Protein AF-A0A353DVF8-F1 (afdb_monomer_lite)

Secondary structure (DSSP, 8-state):
--------PPP------PPS-PPPPPPPPP---PPPPPPP---GGGSSS-EEEEEE-S-EEE-TT-EEEEEEEEES--SEEEEEEEEE--TTTEEE-EETTEE-EE-PPBPTT-SS--BS--GGGEEEEETTEEEEEEE-SS--TT-B---TT-EEEEEEEEE-S-TT-EEEEEEE-SSS--EEEETT--EEEEE---EEEEEPPPEEEEEEEEESSSTT-B-TTPEEEEEETTEEEEEE--TTSEEEEEE-TTS-EEEEEE----TTGGGG--HHHHHHHHHHHTTSS---SHHHHHHH--S-SS--SHHHHHHHHHHHTTS-SSS---TTSS-SSSEEEEEHHHHHH--TTTHHHHHTT--SEEE---SS-B----EEEEETT-SSS---HHHHTSPPTT--

pLDDT: mean 81.14, std 19.56, range [29.95, 98.19]

Sequence (404 aa):
KDGDGRIYESPIMPELTFPSKRPERPSPERPSLRPKPPIPFNKPGDRPGKWISLEPAEHMKVETGESILIPFKVSGFEKVSGMQFSIAWNPNVLELRNQEEQPMISEVPSYSGDPEGAPFLVPGDFQLIRPGVLTLVWHDSQLQEGGGTLEDGDTLFGLHFQIVGQAGARSLVSLVDKPTSILFVTLDGEAVDVVSRPSVVAVKRSLQVAGTVQRLDCEDCPIEGASVILKQNGKEYVQYTDAHGKYAFDVDPGFPIELEAIMEWEEGAVEAVDVSDIVSMRKHILGRERLRHAHQLVASDVNGDQSVDVLDIVAMRKVILGKTSRFSEKSDEKGRSLWRFVSEAFKAEASEINALGRLSEEKGLQMAAPQANVIEADFYGVKLGDANGDWSPEKIKAPRPGRR

Foldseek 3Di:
DDDDDDDDDDDDDDDDDDDPDDDDDPDPPDPPPPPDPPDPDDDPVPDPFQAKEWEWDAAAEAAAQDKDKTFTFMASQWQWFWWKFKKFKDLQFKDFDDDPNFGDKDLFAFDPPDPVGDGQDDSVQWDDPDRGMIIGIHGHPPPPVRHDDDHGGGTNMMTMIHGNHDAFDKMWIWIDPPPHHTWIAHPVRDTHHYDYDIYMYTHFHWAKEKAFEAALLDPQHGDFQKWKWKDWPNDIDIDTAHPSRMDMDTDGFPIWMFIDTAHQDDPLLLVQADVVLVVLLVCCQVVNDHLWFLLLQVQQVQLLPLDRDVVSSVLNVCSNVVVDVWRDPDPPPSTSDLKDKAWPVLSVPDTSVCSSVCSVVGPGDIGGRDPHHHHHSYMHIRRHNPNVSPGDPVSSVDDDPPDD

Radius of gyration: 38.56 Å; chains: 1; bounding box: 82×111×106 Å

Structure (mmCIF, N/CA/C/O backbone):
data_AF-A0A353DVF8-F1
#
_entry.id   AF-A0A353DVF8-F1
#
loop_
_atom_site.group_PDB
_atom_site.id
_atom_site.type_symbol
_atom_site.label_atom_id
_atom_site.label_alt_id
_atom_site.label_comp_id
_atom_site.label_asym_id
_atom_site.label_entity_id
_atom_site.label_seq_id
_atom_site.pdbx_PDB_ins_code
_atom_site.Cartn_x
_atom_site.Cartn_y
_atom_site.Cartn_z
_atom_site.occupancy
_atom_site.B_iso_or_equiv
_atom_site.auth_seq_id
_atom_site.auth_comp_id
_atom_site.auth_asym_id
_atom_site.auth_atom_id
_atom_site.pdbx_PDB_model_num
ATOM 1 N N . LYS A 1 1 ? -10.430 -84.465 -61.005 1.00 35.97 1 LYS A N 1
ATOM 2 C CA . LYS A 1 1 ? -9.257 -84.680 -61.872 1.00 35.97 1 LYS A CA 1
ATOM 3 C C . LYS A 1 1 ? -8.152 -83.790 -61.322 1.00 35.97 1 LYS A C 1
ATOM 5 O O . LYS A 1 1 ? -8.075 -82.644 -61.734 1.00 35.97 1 LYS A O 1
ATOM 10 N N . ASP A 1 2 ? -7.692 -84.097 -60.109 1.00 38.03 2 ASP A N 1
ATOM 11 C CA . ASP A 1 2 ? -6.503 -84.938 -59.814 1.00 38.03 2 ASP A CA 1
ATOM 12 C C . ASP A 1 2 ? -5.255 -84.081 -60.080 1.00 38.03 2 ASP A C 1
ATOM 14 O O . ASP A 1 2 ? -5.154 -83.513 -61.158 1.00 38.03 2 ASP A O 1
ATOM 18 N N . GLY A 1 3 ? -4.287 -83.872 -59.197 1.00 33.16 3 GLY A N 1
ATOM 19 C CA . GLY A 1 3 ? -3.889 -84.469 -57.924 1.00 33.16 3 GLY A CA 1
ATOM 20 C C . GLY A 1 3 ? -2.499 -83.886 -57.578 1.00 33.16 3 GLY A C 1
ATOM 21 O O . GLY A 1 3 ? -1.944 -83.138 -58.380 1.00 33.16 3 GLY A O 1
ATOM 22 N N . ASP A 1 4 ? -1.961 -84.262 -56.416 1.00 40.47 4 ASP A N 1
ATOM 23 C CA . ASP A 1 4 ? -0.650 -83.908 -55.831 1.00 40.47 4 ASP A CA 1
ATOM 24 C C . ASP A 1 4 ? -0.480 -82.470 -55.294 1.00 40.47 4 ASP A C 1
ATOM 26 O O . ASP A 1 4 ? -0.386 -81.504 -56.037 1.00 40.47 4 ASP A O 1
ATOM 30 N N . GLY A 1 5 ? -0.396 -82.203 -53.985 1.00 37.53 5 GLY A N 1
ATOM 31 C CA . GLY A 1 5 ? -0.076 -83.075 -52.852 1.00 37.53 5 GLY A CA 1
ATOM 32 C C . GLY A 1 5 ? 1.419 -83.064 -52.531 1.00 37.53 5 GLY A C 1
ATOM 33 O O . GLY A 1 5 ? 2.097 -84.058 -52.755 1.00 37.53 5 GLY A O 1
ATOM 34 N N . ARG A 1 6 ? 1.929 -81.961 -51.961 1.00 38.09 6 ARG A N 1
ATOM 35 C CA . ARG A 1 6 ? 3.146 -81.966 -51.126 1.00 38.09 6 ARG A CA 1
ATOM 36 C C . ARG A 1 6 ? 3.006 -80.984 -49.966 1.00 38.09 6 ARG A C 1
ATOM 38 O O . ARG A 1 6 ? 3.045 -79.772 -50.146 1.00 38.09 6 ARG A O 1
ATOM 45 N N . ILE A 1 7 ? 2.830 -81.560 -48.783 1.00 38.69 7 ILE A N 1
ATOM 46 C CA . ILE A 1 7 ? 2.935 -80.914 -47.477 1.00 38.69 7 ILE A CA 1
ATOM 47 C C . ILE A 1 7 ? 4.432 -80.832 -47.158 1.00 38.69 7 ILE A C 1
ATOM 49 O O . ILE A 1 7 ? 5.106 -81.859 -47.156 1.00 38.69 7 ILE A O 1
ATOM 53 N N . TYR A 1 8 ? 4.947 -79.630 -46.908 1.00 36.53 8 TYR A N 1
ATOM 54 C CA . TYR A 1 8 ? 6.231 -79.443 -46.235 1.00 36.53 8 TYR A CA 1
ATOM 55 C C . TYR A 1 8 ? 5.947 -78.913 -44.832 1.00 36.53 8 TYR A C 1
ATOM 57 O O . TYR A 1 8 ? 5.489 -77.784 -44.657 1.00 36.53 8 TYR A O 1
ATOM 65 N N . GLU A 1 9 ? 6.180 -79.775 -43.845 1.00 36.25 9 GLU A N 1
ATOM 66 C CA . GLU A 1 9 ? 6.204 -79.434 -42.427 1.00 36.25 9 GLU A CA 1
ATOM 67 C C . GLU A 1 9 ? 7.290 -78.379 -42.176 1.00 36.25 9 GLU A C 1
ATOM 69 O O . GLU A 1 9 ? 8.448 -78.546 -42.563 1.00 36.25 9 GLU A O 1
ATOM 74 N N . SER A 1 10 ? 6.902 -77.266 -41.552 1.00 36.59 10 SER A N 1
ATOM 75 C CA . SER A 1 10 ? 7.844 -76.245 -41.088 1.00 36.59 10 SER A CA 1
ATOM 76 C C . SER A 1 10 ? 8.481 -76.702 -39.765 1.00 36.59 10 SER A C 1
ATOM 78 O O . SER A 1 10 ? 7.754 -77.190 -38.897 1.00 36.59 10 SER A O 1
ATOM 80 N N . PRO A 1 11 ? 9.803 -76.541 -39.561 1.00 38.50 11 PRO A N 1
ATOM 81 C CA . PRO A 1 11 ? 10.462 -76.966 -38.331 1.00 38.50 11 PRO A CA 1
ATOM 82 C C . PRO A 1 11 ? 10.017 -76.124 -37.133 1.00 38.50 11 PRO A C 1
ATOM 84 O O . PRO A 1 11 ? 9.999 -74.893 -37.184 1.00 38.50 11 PRO A O 1
ATOM 87 N N . ILE A 1 12 ? 9.716 -76.815 -36.036 1.00 40.19 12 ILE A N 1
ATOM 88 C CA . ILE A 1 12 ? 9.485 -76.258 -34.703 1.00 40.19 12 ILE A CA 1
ATOM 89 C C . ILE A 1 12 ? 10.762 -75.526 -34.258 1.00 40.19 12 ILE A C 1
ATOM 91 O O . ILE A 1 12 ? 11.807 -76.147 -34.065 1.00 40.19 12 ILE A O 1
ATOM 95 N N . MET A 1 13 ? 10.679 -74.203 -34.106 1.00 37.56 13 MET A N 1
ATOM 96 C CA . MET A 1 13 ? 11.717 -73.392 -33.463 1.00 37.56 13 MET A CA 1
ATOM 97 C C . MET A 1 13 ? 11.568 -73.500 -31.935 1.00 37.56 13 MET A C 1
ATOM 99 O O . MET A 1 13 ? 10.445 -73.390 -31.440 1.00 37.56 13 MET A O 1
ATOM 103 N N . PRO A 1 14 ? 12.655 -73.695 -31.170 1.00 38.44 14 PRO A N 1
ATOM 104 C CA . PRO A 1 14 ? 12.585 -73.732 -29.714 1.00 38.44 14 PRO A CA 1
ATOM 105 C C . PRO A 1 14 ? 12.277 -72.343 -29.132 1.00 38.44 14 PRO A C 1
ATOM 107 O O . PRO A 1 14 ? 12.847 -71.335 -29.555 1.00 38.44 14 PRO A O 1
ATOM 110 N N . GLU A 1 15 ? 11.385 -72.308 -28.138 1.00 36.44 15 GLU A N 1
ATOM 111 C CA . GLU A 1 15 ? 11.091 -71.139 -27.304 1.00 36.44 15 GLU A CA 1
ATOM 112 C C . GLU A 1 15 ? 12.380 -70.575 -26.688 1.00 36.44 15 GLU A C 1
ATOM 114 O O . GLU A 1 15 ? 13.013 -71.184 -25.825 1.00 36.44 15 GLU A O 1
ATOM 119 N N . LEU A 1 16 ? 12.759 -69.372 -27.121 1.00 33.97 16 LEU A N 1
ATOM 120 C CA . LEU A 1 16 ? 13.761 -68.556 -26.448 1.00 33.97 16 LEU A CA 1
ATOM 121 C C . LEU A 1 16 ? 13.118 -67.922 -25.211 1.00 33.97 16 LEU A C 1
ATOM 123 O O . LEU A 1 16 ? 12.435 -66.902 -25.289 1.00 33.97 16 LEU A O 1
ATOM 127 N N . THR A 1 17 ? 13.361 -68.522 -24.049 1.00 37.94 17 THR A N 1
ATOM 128 C CA . THR A 1 17 ? 13.130 -67.892 -22.748 1.00 37.94 17 THR A CA 1
ATOM 129 C C . THR A 1 17 ? 14.022 -66.656 -22.612 1.00 37.94 17 THR A C 1
ATOM 131 O O . THR A 1 17 ? 15.245 -66.773 -22.514 1.00 37.94 17 THR A O 1
ATOM 134 N N . PHE A 1 18 ? 13.422 -65.465 -22.593 1.00 39.38 18 PHE A N 1
ATOM 135 C CA . PHE A 1 18 ? 14.129 -64.219 -22.297 1.00 39.38 18 PHE A CA 1
ATOM 136 C C . PHE A 1 18 ? 14.352 -64.088 -20.781 1.00 39.38 18 PHE A C 1
ATOM 138 O O . PHE A 1 18 ? 13.375 -64.090 -20.028 1.00 39.38 18 PHE A O 1
ATOM 145 N N . PRO A 1 19 ? 15.595 -63.924 -20.293 1.00 38.75 19 PRO A N 1
ATOM 146 C CA . PRO A 1 19 ? 15.814 -63.545 -18.907 1.00 38.75 19 PRO A CA 1
ATOM 147 C C . PRO A 1 19 ? 15.313 -62.113 -18.674 1.00 38.75 19 PRO A C 1
ATOM 149 O O . PRO A 1 19 ? 15.724 -61.154 -19.330 1.00 38.75 19 PRO A O 1
ATOM 152 N N . SER A 1 20 ? 14.398 -61.997 -17.713 1.00 47.53 20 SER A N 1
ATOM 153 C CA . SER A 1 20 ? 13.937 -60.744 -17.122 1.00 47.53 20 SER A CA 1
ATOM 154 C C . SER A 1 20 ? 15.102 -59.984 -16.473 1.00 47.53 20 SER A C 1
ATOM 156 O O . SER A 1 20 ? 15.977 -60.591 -15.858 1.00 47.53 20 SER A O 1
ATOM 158 N N . LYS A 1 21 ? 15.035 -58.648 -16.564 1.00 44.72 21 LYS A N 1
ATOM 159 C CA . LYS A 1 21 ? 15.950 -57.618 -16.027 1.00 44.72 21 LYS A CA 1
ATOM 160 C C . LYS A 1 21 ? 17.176 -57.289 -16.884 1.00 44.72 21 LYS A C 1
ATOM 162 O O . LYS A 1 21 ? 18.311 -57.651 -16.588 1.00 44.72 21 LYS A O 1
ATOM 167 N N . ARG A 1 22 ? 16.946 -56.436 -17.886 1.00 36.88 22 ARG A N 1
ATOM 168 C CA . ARG A 1 22 ? 17.962 -55.489 -18.361 1.00 36.88 22 ARG A CA 1
ATOM 169 C C . ARG A 1 22 ? 18.082 -54.377 -17.297 1.00 36.88 22 ARG A C 1
ATOM 171 O O . ARG A 1 22 ? 17.041 -53.847 -16.914 1.00 36.88 22 ARG A O 1
ATOM 178 N N . PRO A 1 23 ? 19.278 -54.020 -16.796 1.00 40.12 23 PRO A N 1
ATOM 179 C CA . PRO A 1 23 ? 19.413 -52.840 -15.949 1.00 40.12 23 PRO A CA 1
ATOM 180 C C . PRO A 1 23 ? 19.045 -51.606 -16.779 1.00 40.12 23 PRO A C 1
ATOM 182 O O . PRO A 1 23 ? 19.532 -51.445 -17.903 1.00 40.12 23 PRO A O 1
ATOM 185 N N . GLU A 1 24 ? 18.145 -50.772 -16.259 1.00 40.97 24 GLU A N 1
ATOM 186 C CA . GLU A 1 24 ? 17.832 -49.470 -16.844 1.00 40.97 24 GLU A CA 1
ATOM 187 C C . GLU A 1 24 ? 19.138 -48.689 -17.022 1.00 40.97 24 GLU A C 1
ATOM 189 O O . GLU A 1 24 ? 19.880 -48.458 -16.066 1.00 40.97 24 GLU A O 1
ATOM 194 N N . ARG A 1 25 ? 19.449 -48.298 -18.263 1.00 42.72 25 ARG A N 1
ATOM 195 C CA . ARG A 1 25 ? 20.429 -47.231 -18.472 1.00 42.72 25 ARG A CA 1
ATOM 196 C C . ARG A 1 25 ? 19.821 -45.964 -17.877 1.00 42.72 25 ARG A C 1
ATOM 198 O O . ARG A 1 25 ? 18.671 -45.677 -18.214 1.00 42.72 25 ARG A O 1
ATOM 205 N N . PRO A 1 26 ? 20.559 -45.189 -17.068 1.00 38.41 26 PRO A N 1
ATOM 206 C CA . PRO A 1 26 ? 20.086 -43.872 -16.689 1.00 38.41 26 PRO A CA 1
ATOM 207 C C . PRO A 1 26 ? 19.850 -43.067 -17.970 1.00 38.41 26 PRO A C 1
ATOM 209 O O . PRO A 1 26 ? 20.721 -42.993 -18.844 1.00 38.41 26 PRO A O 1
ATOM 212 N N . SER A 1 27 ? 18.638 -42.532 -18.105 1.00 38.84 27 SER A N 1
ATOM 213 C CA . SER A 1 27 ? 18.289 -41.549 -19.129 1.00 38.84 27 SER A CA 1
ATOM 214 C C . SER A 1 27 ? 19.354 -40.449 -19.150 1.00 38.84 27 SER A C 1
ATOM 216 O O . SER A 1 27 ? 19.797 -40.048 -18.071 1.00 38.84 27 SER A O 1
ATOM 218 N N . PRO A 1 28 ? 19.777 -39.937 -20.322 1.00 37.91 28 PRO A N 1
ATOM 219 C CA . PRO A 1 28 ? 20.659 -38.783 -20.340 1.00 37.91 28 PRO A CA 1
ATOM 220 C C . PRO A 1 28 ? 19.938 -37.655 -19.603 1.00 37.91 28 PRO A C 1
ATOM 222 O O . PRO A 1 28 ? 18.833 -37.263 -19.990 1.00 37.91 28 PRO A O 1
ATOM 225 N N . GLU A 1 29 ? 20.527 -37.194 -18.498 1.00 39.91 29 GLU A N 1
ATOM 226 C CA . GLU A 1 29 ? 20.060 -36.011 -17.789 1.00 39.91 29 GLU A CA 1
ATOM 227 C C . GLU A 1 29 ? 19.842 -34.910 -18.829 1.00 39.91 29 GLU A C 1
ATOM 229 O O . GLU A 1 29 ? 20.738 -34.604 -19.623 1.00 39.91 29 GLU A O 1
ATOM 234 N N . ARG A 1 30 ? 18.631 -34.334 -18.867 1.00 40.66 30 ARG A N 1
ATOM 235 C CA . ARG A 1 30 ? 18.412 -33.088 -19.608 1.00 40.66 30 ARG A CA 1
ATOM 236 C C . ARG A 1 30 ? 19.516 -32.134 -19.162 1.00 40.66 30 ARG A C 1
ATOM 238 O O . ARG A 1 30 ? 19.647 -31.964 -17.948 1.00 40.66 30 ARG A O 1
ATOM 245 N N . PRO A 1 31 ? 20.287 -31.520 -20.078 1.00 33.41 31 PRO A N 1
ATOM 246 C CA . PRO A 1 31 ? 21.294 -30.566 -19.665 1.00 33.41 31 PRO A CA 1
ATOM 247 C C . PRO A 1 31 ? 20.582 -29.518 -18.824 1.00 33.41 31 PRO A C 1
ATOM 249 O O . PRO A 1 31 ? 19.665 -28.842 -19.298 1.00 33.41 31 PRO A O 1
ATOM 252 N N . SER A 1 32 ? 20.944 -29.463 -17.542 1.00 36.16 32 SER A N 1
ATOM 253 C CA . SER A 1 32 ? 20.454 -28.443 -16.638 1.00 36.16 32 SER A CA 1
ATOM 254 C C . SER A 1 32 ? 20.736 -27.115 -17.324 1.00 36.16 32 SER A C 1
ATOM 256 O O . SER A 1 32 ? 21.904 -26.794 -17.560 1.00 36.16 32 SER A O 1
ATOM 258 N N . LEU A 1 33 ? 19.693 -26.353 -17.653 1.00 43.25 33 LEU A N 1
ATOM 259 C CA . LEU A 1 33 ? 19.808 -24.936 -17.975 1.00 43.25 33 LEU A CA 1
ATOM 260 C C . LEU A 1 33 ? 20.218 -24.213 -16.687 1.00 43.25 33 LEU A C 1
ATOM 262 O O . LEU A 1 33 ? 19.452 -23.459 -16.098 1.00 43.25 33 LEU A O 1
ATOM 266 N N . ARG A 1 34 ? 21.433 -24.487 -16.202 1.00 35.22 34 ARG A N 1
ATOM 267 C CA . ARG A 1 34 ? 22.117 -23.537 -15.346 1.00 35.22 34 ARG A CA 1
ATOM 268 C C . ARG A 1 34 ? 22.425 -22.364 -16.270 1.00 35.22 34 ARG A C 1
ATOM 270 O O . ARG A 1 34 ? 23.053 -22.594 -17.310 1.00 35.22 34 ARG A O 1
ATOM 277 N N . PRO A 1 35 ? 21.975 -21.139 -15.959 1.00 34.34 35 PRO A N 1
ATOM 278 C CA . PRO A 1 35 ? 22.530 -19.979 -16.631 1.00 34.34 35 PRO A CA 1
ATOM 279 C C . PRO A 1 35 ? 24.050 -20.098 -16.529 1.00 34.34 35 PRO A C 1
ATOM 281 O O . PRO A 1 35 ? 24.577 -20.420 -15.457 1.00 34.34 35 PRO A O 1
ATOM 284 N N . LYS A 1 36 ? 24.750 -19.928 -17.659 1.00 33.44 36 LYS A N 1
ATOM 285 C CA . LYS A 1 36 ? 26.207 -19.786 -17.624 1.00 33.44 36 LYS A CA 1
ATOM 286 C C . LYS A 1 36 ? 26.519 -18.759 -16.531 1.00 33.44 36 LYS A C 1
ATOM 288 O O . LYS A 1 36 ? 25.816 -17.745 -16.476 1.00 33.44 36 LYS A O 1
ATOM 293 N N . PRO A 1 37 ? 27.501 -19.015 -15.651 1.00 29.95 37 PRO A N 1
ATOM 294 C CA . PRO A 1 37 ? 27.903 -18.002 -14.691 1.00 29.95 37 PRO A CA 1
ATOM 295 C C . PRO A 1 37 ? 28.188 -16.708 -15.466 1.00 29.95 37 PRO A C 1
ATOM 297 O O . PRO A 1 37 ? 28.727 -16.795 -16.579 1.00 29.95 37 PRO A O 1
ATOM 300 N N . PRO A 1 38 ? 27.790 -15.532 -14.944 1.00 37.69 38 PRO A N 1
ATOM 301 C CA . PRO A 1 38 ? 28.194 -14.274 -15.549 1.00 37.69 38 PRO A CA 1
ATOM 302 C C . PRO A 1 38 ? 29.708 -14.325 -15.745 1.00 37.69 38 PRO A C 1
ATOM 304 O O . PRO A 1 38 ? 30.435 -14.783 -14.859 1.00 37.69 38 PRO A O 1
ATOM 307 N N . ILE A 1 39 ? 30.155 -13.946 -16.943 1.00 40.81 39 ILE A N 1
ATOM 308 C CA . ILE A 1 39 ? 31.577 -13.850 -17.276 1.00 40.81 39 ILE A CA 1
ATOM 309 C C . ILE A 1 39 ? 32.247 -13.100 -16.115 1.00 40.81 39 ILE A C 1
ATOM 311 O O . ILE A 1 39 ? 31.730 -12.044 -15.736 1.00 40.81 39 ILE A O 1
ATOM 315 N N . PRO A 1 40 ? 33.314 -13.643 -15.496 1.00 32.34 40 PRO A N 1
ATOM 316 C CA . PRO A 1 40 ? 33.935 -13.015 -14.341 1.00 32.34 40 PRO A CA 1
ATOM 317 C C . PRO A 1 40 ? 34.262 -11.556 -14.660 1.00 32.34 40 PRO A C 1
ATOM 319 O O . PRO A 1 40 ? 34.880 -11.229 -15.675 1.00 32.34 40 PRO A O 1
ATOM 322 N N . PHE A 1 41 ? 33.746 -10.689 -13.797 1.00 48.38 41 PHE A N 1
ATOM 323 C CA . PHE A 1 41 ? 33.855 -9.249 -13.893 1.00 48.38 41 PHE A CA 1
ATOM 324 C C . PHE A 1 41 ? 35.285 -8.836 -13.538 1.00 48.38 41 PHE A C 1
ATOM 326 O O . PHE A 1 41 ? 35.632 -8.723 -12.364 1.00 48.38 41 PHE A O 1
ATOM 333 N N . ASN A 1 42 ? 36.115 -8.616 -14.554 1.00 39.41 42 ASN A N 1
ATOM 334 C CA . ASN A 1 42 ? 37.323 -7.820 -14.389 1.00 39.41 42 ASN A CA 1
ATOM 335 C C . ASN A 1 42 ? 36.937 -6.353 -14.564 1.00 39.41 42 ASN A C 1
ATOM 337 O O . ASN A 1 42 ? 36.174 -6.019 -15.476 1.00 39.41 42 ASN A O 1
ATOM 341 N N . LYS A 1 43 ? 37.436 -5.488 -13.674 1.00 42.31 43 LYS A N 1
ATOM 342 C CA . LYS A 1 43 ? 37.223 -4.046 -13.787 1.00 42.31 43 LYS A CA 1
ATOM 343 C C . LYS A 1 43 ? 37.717 -3.573 -15.160 1.00 42.31 43 LYS A C 1
ATOM 345 O O . LYS A 1 43 ? 38.653 -4.169 -15.696 1.00 42.31 43 LYS A O 1
ATOM 350 N N . PRO A 1 44 ? 37.138 -2.499 -15.715 1.00 46.94 44 PRO A N 1
ATOM 351 C CA . PRO A 1 44 ? 37.492 -2.040 -17.054 1.00 46.94 44 PRO A CA 1
ATOM 352 C C . PRO A 1 44 ? 39.003 -1.783 -17.245 1.00 46.94 44 PRO A C 1
ATOM 354 O O . PRO A 1 44 ? 39.544 -2.044 -18.310 1.00 46.94 44 PRO A O 1
ATOM 357 N N . GLY A 1 45 ? 39.729 -1.417 -16.181 1.00 46.22 45 GLY A N 1
ATOM 358 C CA . GLY A 1 45 ? 41.186 -1.226 -16.206 1.00 46.22 45 GLY A CA 1
ATOM 359 C C . GLY A 1 45 ? 42.066 -2.487 -16.311 1.00 46.22 45 GLY A C 1
ATOM 360 O O . GLY A 1 45 ? 43.275 -2.338 -16.443 1.00 46.22 45 GLY A O 1
ATOM 361 N N . ASP A 1 46 ? 41.510 -3.705 -16.263 1.00 48.88 46 ASP A N 1
ATOM 362 C CA . ASP A 1 46 ? 42.292 -4.957 -16.169 1.00 48.88 46 ASP A CA 1
ATOM 363 C C . ASP A 1 46 ? 42.383 -5.756 -17.492 1.00 48.88 46 ASP A C 1
ATOM 365 O O . ASP A 1 46 ? 42.895 -6.880 -17.502 1.00 48.88 46 ASP A O 1
ATOM 369 N N . ARG A 1 47 ? 41.883 -5.227 -18.622 1.00 50.34 47 ARG A N 1
ATOM 370 C CA . ARG A 1 47 ? 42.010 -5.867 -19.948 1.00 50.34 47 ARG A CA 1
ATOM 371 C C . ARG A 1 47 ? 43.069 -5.151 -20.799 1.00 50.34 47 ARG A C 1
ATOM 373 O O . ARG A 1 47 ? 42.905 -3.964 -21.064 1.00 50.34 47 ARG A O 1
ATOM 380 N N . PRO A 1 48 ? 44.133 -5.831 -21.265 1.00 41.12 48 PRO A N 1
ATOM 381 C CA . PRO A 1 48 ? 45.056 -5.236 -22.228 1.00 41.12 48 PRO A CA 1
ATOM 382 C C . PRO A 1 48 ? 44.367 -5.106 -23.602 1.00 41.12 48 PRO A C 1
ATOM 384 O O . PRO A 1 48 ? 44.143 -6.114 -24.266 1.00 41.12 48 PRO A O 1
ATOM 387 N N . GLY A 1 49 ? 44.009 -3.882 -24.012 1.00 56.19 49 GLY A N 1
ATOM 388 C CA . GLY A 1 49 ? 43.358 -3.565 -25.299 1.00 56.19 49 GLY A CA 1
ATOM 389 C C . GLY A 1 49 ? 42.470 -2.310 -25.234 1.00 56.19 49 GLY A C 1
ATOM 390 O O . GLY A 1 49 ? 42.198 -1.816 -24.141 1.00 56.19 49 GLY A O 1
ATOM 391 N N . LYS A 1 50 ? 42.019 -1.784 -26.385 1.00 62.19 50 LYS A N 1
ATOM 392 C CA . LYS A 1 50 ? 41.023 -0.693 -26.457 1.00 62.19 50 LYS A CA 1
ATOM 393 C C . LYS A 1 50 ? 39.628 -1.283 -26.221 1.00 62.19 50 LYS A C 1
ATOM 395 O O . LYS A 1 50 ? 39.254 -2.235 -26.903 1.00 62.19 50 LYS A O 1
ATOM 400 N N . TRP A 1 51 ? 38.876 -0.751 -25.260 1.00 71.12 51 TRP A N 1
ATOM 401 C CA . TRP A 1 51 ? 37.542 -1.241 -24.901 1.00 71.12 51 TRP A CA 1
ATOM 402 C C . TRP A 1 51 ? 36.569 -0.083 -24.670 1.00 71.12 51 TRP A C 1
ATOM 404 O O . TRP A 1 51 ? 36.985 1.007 -24.285 1.00 71.12 51 TRP A O 1
ATOM 414 N N . ILE A 1 52 ? 35.277 -0.341 -24.880 1.00 78.56 52 ILE A N 1
ATOM 415 C CA . ILE A 1 52 ? 34.176 0.588 -24.599 1.00 78.56 52 ILE A CA 1
ATOM 416 C C . ILE A 1 52 ? 33.224 -0.057 -23.596 1.00 78.56 52 ILE A C 1
ATOM 418 O O . ILE A 1 52 ? 32.849 -1.222 -23.750 1.00 78.56 52 ILE A O 1
ATOM 422 N N . SER A 1 53 ? 32.811 0.693 -22.576 1.00 81.69 53 SER A N 1
ATOM 423 C CA . SER A 1 53 ? 31.658 0.319 -21.755 1.00 81.69 53 SER A CA 1
ATOM 424 C C . SER A 1 53 ? 30.398 0.972 -22.313 1.00 81.69 53 SER A C 1
ATOM 426 O O . SER A 1 53 ? 30.446 2.155 -22.630 1.00 81.69 53 SER A O 1
ATOM 428 N N . LEU A 1 54 ? 29.288 0.237 -22.423 1.00 81.00 54 LEU A N 1
ATOM 429 C CA . LEU A 1 54 ? 27.962 0.805 -22.692 1.00 81.00 54 LEU A CA 1
ATOM 430 C C . LEU A 1 54 ? 26.960 0.269 -21.669 1.00 81.00 54 LEU A C 1
ATOM 432 O O . LEU A 1 54 ? 26.550 -0.896 -21.732 1.00 81.00 54 LEU A O 1
ATOM 436 N N . GLU A 1 55 ? 26.576 1.107 -20.711 1.00 80.69 55 GLU A N 1
ATOM 437 C CA . GLU A 1 55 ? 25.752 0.710 -19.568 1.00 80.69 55 GLU A CA 1
ATOM 438 C C . GLU A 1 55 ? 24.408 1.461 -19.575 1.00 80.69 55 GLU A C 1
ATOM 440 O O . GLU A 1 55 ? 24.398 2.690 -19.472 1.00 80.69 55 GLU A O 1
ATOM 445 N N . PRO A 1 56 ? 23.255 0.769 -19.690 1.00 75.62 56 PRO A N 1
ATOM 446 C CA . PRO A 1 56 ? 21.974 1.348 -19.296 1.00 75.62 56 PRO A CA 1
ATOM 447 C C . PRO A 1 56 ? 21.983 1.726 -17.803 1.00 75.62 56 PRO A C 1
ATOM 449 O O . PRO A 1 56 ? 22.705 1.114 -17.016 1.00 75.62 56 PRO A O 1
ATOM 452 N N . ALA A 1 57 ? 21.156 2.700 -17.405 1.00 71.44 57 ALA A N 1
ATOM 453 C CA . ALA A 1 57 ? 21.046 3.183 -16.020 1.00 71.44 57 ALA A CA 1
ATOM 454 C C . ALA A 1 57 ? 20.990 2.081 -14.945 1.00 71.44 57 ALA A C 1
ATOM 456 O O . ALA A 1 57 ? 20.455 0.994 -15.168 1.00 71.44 57 ALA A O 1
ATOM 457 N N . GLU A 1 58 ? 21.478 2.385 -13.739 1.00 76.81 58 GLU A N 1
ATOM 458 C CA . GLU A 1 58 ? 21.405 1.469 -12.594 1.00 76.81 58 GLU A CA 1
ATOM 459 C C . GLU A 1 58 ? 19.955 1.093 -12.233 1.00 76.81 58 GLU A C 1
ATOM 461 O O . GLU A 1 58 ? 19.001 1.764 -12.619 1.00 76.81 58 GLU A O 1
ATOM 466 N N . HIS A 1 59 ? 19.789 -0.012 -11.497 1.00 81.06 59 HIS A N 1
ATOM 467 C CA . HIS A 1 59 ? 18.495 -0.627 -11.184 1.00 81.06 59 HIS A CA 1
ATOM 468 C C . HIS A 1 59 ? 17.375 0.378 -10.854 1.00 81.06 59 HIS A C 1
ATOM 470 O O . HIS A 1 59 ? 17.458 1.123 -9.878 1.00 81.06 59 HIS A O 1
ATOM 476 N N . MET A 1 60 ? 16.278 0.315 -11.608 1.00 85.31 60 MET A N 1
ATOM 477 C CA . MET A 1 60 ? 15.141 1.225 -11.473 1.00 85.31 60 MET A CA 1
ATOM 478 C C . MET A 1 60 ? 13.965 0.530 -10.778 1.00 85.31 60 MET A C 1
ATOM 480 O O . MET A 1 60 ? 13.612 -0.605 -11.115 1.00 85.31 60 MET A O 1
ATOM 484 N N . LYS A 1 61 ? 13.331 1.218 -9.820 1.00 88.62 61 LYS A N 1
ATOM 485 C CA . LYS A 1 61 ? 12.045 0.822 -9.222 1.00 88.62 61 LYS A CA 1
ATOM 486 C C . LYS A 1 61 ? 10.962 1.784 -9.692 1.00 88.62 61 LYS A C 1
ATOM 488 O O . LYS A 1 61 ? 11.040 2.963 -9.368 1.00 88.62 61 LYS A O 1
ATOM 493 N N . VAL A 1 62 ? 9.969 1.265 -10.402 1.00 90.62 62 VAL A N 1
ATOM 494 C CA . VAL A 1 62 ? 9.006 2.062 -11.184 1.00 90.62 62 VAL A CA 1
ATOM 495 C C . VAL A 1 62 ? 7.573 1.620 -10.916 1.00 90.62 62 VAL A C 1
ATOM 497 O O . VAL A 1 62 ? 7.362 0.516 -10.424 1.00 90.62 62 VAL A O 1
ATOM 500 N N . GLU A 1 63 ? 6.580 2.433 -11.237 1.00 88.31 63 GLU A N 1
ATOM 501 C CA . GLU A 1 63 ? 5.158 2.088 -11.095 1.00 88.31 63 GLU A CA 1
ATOM 502 C C . GLU A 1 63 ? 4.539 1.694 -12.439 1.00 88.31 63 GLU A C 1
ATOM 504 O O . GLU A 1 63 ? 4.960 2.154 -13.500 1.00 88.31 63 GLU A O 1
ATOM 509 N N . THR A 1 64 ? 3.538 0.807 -12.426 1.00 89.19 64 THR A N 1
ATOM 510 C CA . THR 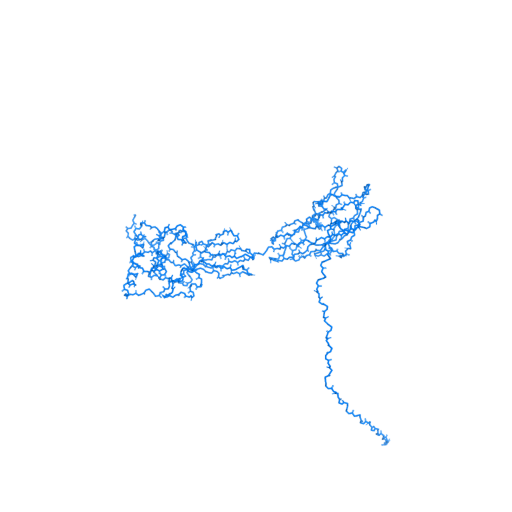A 1 64 ? 2.768 0.512 -13.643 1.00 89.19 64 THR A CA 1
ATOM 511 C C . THR A 1 64 ? 2.129 1.800 -14.160 1.00 89.19 64 THR A C 1
ATOM 513 O O . THR A 1 64 ? 1.515 2.534 -13.392 1.00 89.19 64 THR A O 1
ATOM 516 N N . GLY A 1 65 ? 2.251 2.076 -15.458 1.00 89.81 65 GLY A N 1
ATOM 517 C CA . GLY A 1 65 ? 1.751 3.318 -16.050 1.00 89.81 65 GLY A CA 1
ATOM 518 C C . GLY A 1 65 ? 2.734 4.495 -16.002 1.00 89.81 65 GLY A C 1
ATOM 519 O O . GLY A 1 65 ? 2.456 5.525 -16.613 1.00 89.81 65 GLY A O 1
ATOM 520 N N . GLU A 1 66 ? 3.897 4.359 -15.365 1.00 92.44 66 GLU A N 1
ATOM 521 C CA . GLU A 1 66 ? 4.952 5.378 -15.404 1.00 92.44 66 GLU A CA 1
ATOM 522 C C . GLU A 1 66 ? 5.640 5.431 -16.785 1.00 92.44 66 GLU A C 1
ATOM 524 O O . GLU A 1 66 ? 5.786 4.407 -17.459 1.00 92.44 66 GLU A O 1
ATOM 529 N N . SER A 1 67 ? 6.080 6.618 -17.214 1.00 94.75 67 SER A N 1
ATOM 530 C CA . SER A 1 67 ? 6.994 6.781 -18.353 1.00 94.75 67 SER A CA 1
ATOM 531 C C . SER A 1 67 ? 8.403 7.053 -17.828 1.00 94.75 67 SER A C 1
ATOM 533 O O . SER A 1 67 ? 8.588 7.952 -17.012 1.00 94.75 67 SER A O 1
ATOM 535 N N . ILE A 1 68 ? 9.396 6.299 -18.300 1.00 94.69 68 ILE A N 1
ATOM 536 C CA . ILE A 1 68 ? 10.784 6.379 -17.829 1.00 94.69 68 ILE A CA 1
ATOM 537 C C . ILE A 1 68 ? 11.768 6.601 -18.977 1.00 94.69 68 ILE A C 1
ATOM 539 O O . ILE A 1 68 ? 11.528 6.176 -20.107 1.00 94.69 68 ILE A O 1
ATOM 543 N N . LEU A 1 69 ? 12.912 7.202 -18.652 1.00 95.38 69 LEU A N 1
ATOM 544 C CA . LEU A 1 69 ? 14.069 7.328 -19.532 1.00 95.38 69 LEU A CA 1
ATOM 545 C C . LEU A 1 69 ? 15.185 6.400 -19.044 1.00 95.38 69 LEU A C 1
ATOM 547 O O . LEU A 1 69 ? 15.579 6.467 -17.881 1.00 95.38 69 LEU A O 1
ATOM 551 N N . ILE A 1 70 ? 15.708 5.554 -19.933 1.00 95.00 70 ILE A N 1
ATOM 552 C CA . ILE A 1 70 ? 16.893 4.730 -19.669 1.00 95.00 70 ILE A CA 1
ATOM 553 C C . ILE A 1 70 ? 18.068 5.304 -20.472 1.00 95.00 70 ILE A C 1
ATOM 555 O O . ILE A 1 70 ? 18.144 5.037 -21.675 1.00 95.00 70 ILE A O 1
ATOM 559 N N . PRO A 1 71 ? 18.971 6.088 -19.849 1.00 94.69 71 PRO A N 1
ATOM 560 C CA . PRO A 1 71 ? 20.199 6.543 -20.493 1.00 94.69 71 PRO A CA 1
ATOM 561 C C . PRO A 1 71 ? 21.187 5.387 -20.662 1.00 94.69 71 PRO A C 1
ATOM 563 O O . PRO A 1 71 ? 21.353 4.568 -19.755 1.00 94.69 71 PRO A O 1
ATOM 566 N N . PHE A 1 72 ? 21.855 5.348 -21.812 1.00 93.69 72 PHE A N 1
ATOM 567 C CA . PHE A 1 72 ? 22.955 4.444 -22.127 1.00 93.69 72 PHE A CA 1
ATOM 568 C C . PHE A 1 72 ? 24.257 5.233 -22.079 1.00 93.69 72 PHE A C 1
ATOM 570 O O . PHE A 1 72 ? 24.531 6.048 -22.961 1.00 93.69 72 PHE A O 1
ATOM 577 N N . LYS A 1 73 ? 25.040 5.010 -21.026 1.00 91.81 73 LYS A N 1
ATOM 578 C CA . LYS A 1 73 ? 26.270 5.755 -20.759 1.00 91.81 73 LYS A CA 1
ATOM 579 C C . LYS A 1 73 ? 27.494 5.035 -21.278 1.00 91.81 73 LYS A C 1
ATOM 581 O O . LYS A 1 73 ? 27.538 3.804 -21.239 1.00 91.81 73 LYS A O 1
ATOM 586 N N . VAL A 1 74 ? 28.484 5.804 -21.717 1.00 91.50 74 VAL A N 1
ATOM 587 C CA . VAL A 1 74 ? 29.722 5.276 -22.285 1.00 91.50 74 VAL A CA 1
ATOM 588 C C . VAL A 1 74 ? 30.946 5.513 -21.409 1.00 91.50 74 VAL A C 1
ATOM 590 O O . VAL A 1 74 ? 30.990 6.413 -20.575 1.00 91.50 74 VAL A O 1
ATOM 593 N N . SER A 1 75 ? 31.965 4.680 -21.592 1.00 89.81 75 SER A N 1
ATOM 594 C CA . SER A 1 75 ? 33.336 4.948 -21.139 1.00 89.81 75 SER A CA 1
ATOM 595 C C . SER A 1 75 ? 34.318 4.358 -22.144 1.00 89.81 75 SER A C 1
ATOM 597 O O . SER A 1 75 ? 34.018 3.319 -22.733 1.00 89.81 75 SER A O 1
ATOM 599 N N . GLY A 1 76 ? 35.464 5.001 -22.357 1.00 88.00 76 GLY A N 1
ATOM 600 C CA . GLY A 1 76 ? 36.437 4.617 -23.385 1.00 88.00 76 GLY A CA 1
ATOM 601 C C . GLY A 1 76 ? 35.966 4.880 -24.822 1.00 88.00 76 GLY A C 1
ATOM 602 O O . GLY A 1 76 ? 36.525 4.319 -25.767 1.00 88.00 76 GLY A O 1
ATOM 603 N N . PHE A 1 77 ? 34.926 5.704 -25.008 1.00 89.50 77 PHE A N 1
ATOM 604 C CA . PHE A 1 77 ? 34.375 6.047 -26.321 1.00 89.50 77 PHE A CA 1
ATOM 605 C C . PHE A 1 77 ? 35.275 7.073 -27.010 1.00 89.50 77 PHE A C 1
ATOM 607 O O . PHE A 1 77 ? 35.039 8.274 -26.968 1.00 89.50 77 PHE A O 1
ATOM 614 N N . GLU A 1 78 ? 36.347 6.583 -27.622 1.00 86.75 78 GLU A N 1
ATOM 615 C CA . GLU A 1 78 ? 37.344 7.405 -28.298 1.00 86.75 78 GLU A CA 1
ATOM 616 C C . GLU A 1 78 ? 37.427 7.023 -29.773 1.00 86.75 78 GLU A C 1
ATOM 618 O O . GLU A 1 78 ? 37.725 5.869 -30.110 1.00 86.75 78 GLU A O 1
ATOM 623 N N . LYS A 1 79 ? 37.261 8.010 -30.657 1.00 86.31 79 LYS A N 1
ATOM 624 C CA . LYS A 1 79 ? 37.484 7.866 -32.102 1.00 86.31 79 LYS A CA 1
ATOM 625 C C . LYS A 1 79 ? 36.645 6.759 -32.760 1.00 86.31 79 LYS A C 1
ATOM 627 O O . LYS A 1 79 ? 37.138 5.998 -33.596 1.00 86.31 79 LYS A O 1
ATOM 632 N N . VAL A 1 80 ? 35.384 6.623 -32.347 1.00 88.50 80 VAL A N 1
ATOM 633 C CA . VAL A 1 80 ? 34.440 5.634 -32.891 1.00 88.50 80 VAL A CA 1
ATOM 634 C C . VAL A 1 80 ? 33.841 6.166 -34.191 1.00 88.50 80 VAL A C 1
ATOM 636 O O . VAL A 1 80 ? 33.295 7.264 -34.227 1.00 88.50 80 VAL A O 1
ATOM 639 N N . SER A 1 81 ? 33.933 5.386 -35.266 1.00 89.38 81 SER A N 1
ATOM 640 C CA . SER A 1 81 ? 33.447 5.754 -36.605 1.00 89.38 81 SER A CA 1
ATOM 641 C C . SER A 1 81 ? 32.241 4.922 -37.052 1.00 89.38 81 SER A C 1
ATOM 643 O O . SER A 1 81 ? 31.517 5.314 -37.963 1.00 89.38 81 SER A O 1
ATOM 645 N N . GLY A 1 82 ? 31.963 3.802 -36.387 1.00 91.00 82 GLY A N 1
A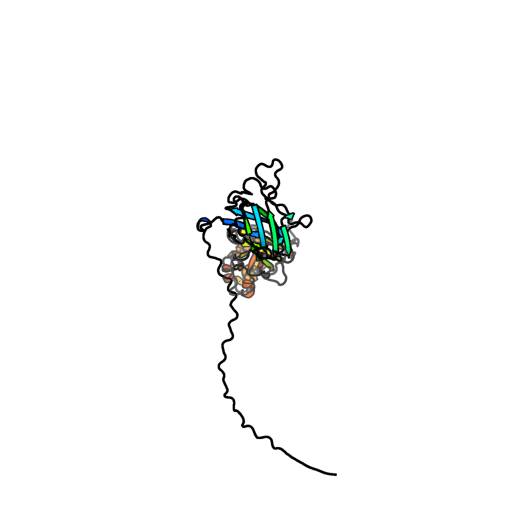TOM 646 C CA . GLY A 1 82 ? 30.750 3.032 -36.626 1.00 91.00 82 GLY A CA 1
ATOM 647 C C . GLY A 1 82 ? 30.396 2.149 -35.445 1.00 91.00 82 GLY A C 1
ATOM 648 O O . GLY A 1 82 ? 31.275 1.668 -34.727 1.00 91.00 82 GLY A O 1
ATOM 649 N N . MET A 1 83 ? 29.101 1.929 -35.248 1.00 93.19 83 MET A N 1
ATOM 650 C CA . MET A 1 83 ? 28.609 1.005 -34.239 1.00 93.19 83 MET A CA 1
ATOM 651 C C . MET A 1 83 ? 27.315 0.331 -34.674 1.00 93.19 83 MET A C 1
ATOM 653 O O . MET A 1 83 ? 26.460 0.916 -35.337 1.00 93.19 83 MET A O 1
ATOM 657 N N . GLN A 1 84 ? 27.167 -0.917 -34.261 1.00 95.31 84 GLN A N 1
ATOM 658 C CA . GLN A 1 84 ? 25.947 -1.682 -34.433 1.00 95.31 84 GLN A CA 1
ATOM 659 C C . GLN A 1 84 ? 25.754 -2.621 -33.248 1.00 95.31 84 GLN A C 1
ATOM 661 O O . GLN A 1 84 ? 26.716 -3.164 -32.704 1.00 95.31 84 GLN A O 1
ATOM 666 N N . PHE A 1 85 ? 24.507 -2.809 -32.834 1.00 95.94 85 PHE A N 1
ATOM 667 C CA . PHE A 1 85 ? 24.134 -3.769 -31.796 1.00 95.94 85 PHE A CA 1
ATOM 668 C C . PHE A 1 85 ? 22.615 -3.924 -31.734 1.00 95.94 85 PHE A C 1
ATOM 670 O O . PHE A 1 85 ? 21.854 -3.221 -32.403 1.00 95.94 85 PHE A O 1
ATOM 677 N N . SER A 1 86 ? 22.147 -4.863 -30.917 1.00 97.06 86 SER A N 1
ATOM 678 C CA . SER A 1 86 ? 20.742 -4.967 -30.538 1.00 97.06 86 SER A CA 1
ATOM 679 C C . SER A 1 86 ? 20.571 -4.754 -29.033 1.00 97.06 86 SER A C 1
ATOM 681 O O . SER A 1 86 ? 21.440 -5.102 -28.241 1.00 97.06 86 SER A O 1
ATOM 683 N N . ILE A 1 87 ? 19.437 -4.189 -28.631 1.00 97.25 87 ILE A N 1
ATOM 684 C CA . ILE A 1 87 ? 19.007 -4.017 -27.242 1.00 97.25 87 ILE A CA 1
ATOM 685 C C . ILE A 1 87 ? 17.783 -4.898 -27.039 1.00 97.25 87 ILE A C 1
ATOM 687 O O . ILE A 1 87 ? 16.836 -4.836 -27.827 1.00 97.25 87 ILE A O 1
ATOM 691 N N . ALA A 1 88 ? 17.793 -5.703 -25.979 1.00 97.25 88 ALA A N 1
ATOM 692 C CA . ALA A 1 88 ? 16.670 -6.547 -25.605 1.00 97.25 88 ALA A CA 1
ATOM 693 C C . ALA A 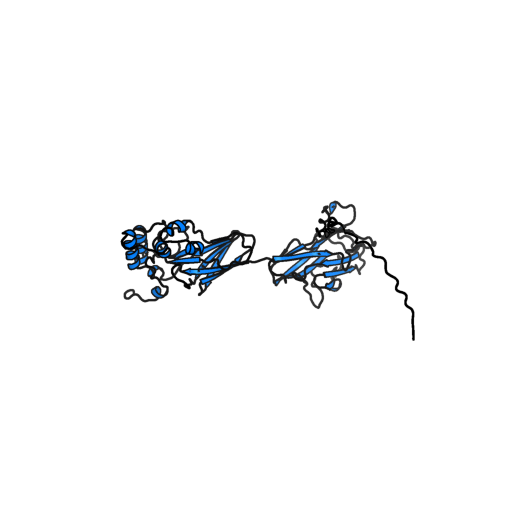1 88 ? 16.068 -6.144 -24.258 1.00 97.25 88 ALA A C 1
ATOM 695 O O . ALA A 1 88 ? 16.788 -5.774 -23.330 1.00 97.25 88 ALA A O 1
ATOM 696 N N . TRP A 1 89 ? 14.745 -6.270 -24.159 1.00 97.69 89 TRP A N 1
ATOM 697 C CA . TRP A 1 89 ? 13.972 -6.138 -22.927 1.00 97.69 89 TRP A CA 1
ATOM 698 C C . TRP A 1 89 ? 12.746 -7.057 -22.942 1.00 97.69 89 TRP A C 1
ATOM 700 O O . TRP A 1 89 ? 12.412 -7.662 -23.961 1.00 97.69 89 TRP A O 1
ATOM 710 N N . ASN A 1 90 ? 12.060 -7.182 -21.804 1.00 97.44 90 ASN A N 1
ATOM 711 C CA . ASN A 1 90 ? 10.793 -7.900 -21.718 1.00 97.44 90 ASN A CA 1
ATOM 712 C C . ASN A 1 90 ? 9.629 -6.976 -22.143 1.00 97.44 90 ASN A C 1
ATOM 714 O O . ASN A 1 90 ? 9.287 -6.068 -21.378 1.00 97.44 90 ASN A O 1
ATOM 718 N N . PRO A 1 91 ? 8.982 -7.204 -23.304 1.00 97.19 91 PRO A N 1
ATOM 719 C CA . PRO A 1 91 ? 7.912 -6.334 -23.797 1.00 97.19 91 PRO A CA 1
ATOM 720 C C . PRO A 1 91 ? 6.624 -6.419 -22.970 1.00 97.19 91 PRO A C 1
ATOM 722 O O . PRO A 1 91 ? 5.793 -5.525 -23.045 1.00 97.19 91 PRO A O 1
ATOM 725 N N . ASN A 1 92 ? 6.465 -7.456 -22.139 1.00 96.69 92 ASN A N 1
ATOM 726 C CA . ASN A 1 92 ? 5.350 -7.542 -21.189 1.00 96.69 92 ASN A CA 1
ATOM 727 C C . ASN A 1 92 ? 5.575 -6.676 -19.939 1.00 96.69 92 ASN A C 1
ATOM 729 O O . ASN A 1 92 ? 4.755 -6.697 -19.027 1.00 96.69 92 ASN A O 1
ATOM 733 N N . VAL A 1 93 ? 6.715 -5.984 -19.849 1.00 96.50 93 VAL A N 1
ATOM 734 C CA . VAL A 1 93 ? 7.074 -5.125 -18.716 1.00 96.50 93 VAL A CA 1
ATOM 735 C C . VAL A 1 93 ? 7.350 -3.700 -19.170 1.00 96.50 93 VAL A C 1
ATOM 737 O O . VAL A 1 93 ? 6.848 -2.771 -18.543 1.00 96.50 93 VAL A O 1
ATOM 740 N N . LEU A 1 94 ? 8.107 -3.536 -20.257 1.00 97.56 94 LEU A N 1
ATOM 741 C CA . LEU A 1 94 ? 8.438 -2.236 -20.836 1.00 97.56 94 LEU A CA 1
ATOM 742 C C . LEU A 1 94 ? 7.953 -2.171 -22.282 1.00 97.56 94 LEU A C 1
ATOM 744 O O . LEU A 1 94 ? 8.271 -3.041 -23.092 1.00 97.56 94 LEU A O 1
ATOM 748 N N . GLU A 1 95 ? 7.247 -1.107 -22.624 1.00 97.38 95 GLU A N 1
ATOM 749 C CA . GLU A 1 95 ? 6.861 -0.780 -23.992 1.00 97.38 95 GLU A CA 1
ATOM 750 C C . GLU A 1 95 ? 7.687 0.421 -24.461 1.00 97.38 95 GLU A C 1
ATOM 752 O O . GLU A 1 95 ? 7.734 1.446 -23.787 1.00 97.38 95 GLU A O 1
ATOM 757 N N . LEU A 1 96 ? 8.384 0.294 -25.592 1.00 97.62 96 LEU A N 1
ATOM 758 C CA . LEU A 1 96 ? 9.181 1.390 -26.147 1.00 97.62 96 LEU A CA 1
ATOM 759 C C . LEU A 1 96 ? 8.248 2.500 -26.646 1.00 97.62 96 LEU A C 1
ATOM 761 O O . LEU A 1 96 ? 7.302 2.225 -27.385 1.00 97.62 96 LEU A O 1
ATOM 765 N N . ARG A 1 97 ? 8.507 3.748 -26.248 1.00 97.38 97 ARG A N 1
ATOM 766 C CA . ARG A 1 97 ? 7.744 4.903 -26.727 1.00 97.38 97 ARG A CA 1
ATOM 767 C C . ARG A 1 97 ? 8.229 5.302 -28.113 1.00 97.38 97 ARG A C 1
ATOM 769 O O . ARG A 1 97 ? 9.429 5.443 -28.335 1.00 97.38 97 ARG A O 1
ATOM 776 N N . ASN A 1 98 ? 7.276 5.557 -29.003 1.00 93.81 98 ASN A N 1
ATOM 777 C CA . ASN A 1 98 ? 7.542 6.016 -30.359 1.00 93.81 98 ASN A CA 1
ATOM 778 C C . ASN A 1 98 ? 6.884 7.377 -30.616 1.00 93.81 98 ASN A C 1
ATOM 780 O O . ASN A 1 98 ? 5.814 7.670 -30.077 1.00 93.81 98 ASN A O 1
ATOM 784 N N . GLN A 1 99 ? 7.504 8.170 -31.485 1.00 92.38 99 GLN A N 1
ATOM 785 C CA . GLN A 1 99 ? 6.969 9.392 -32.073 1.00 92.38 99 GLN A CA 1
ATOM 786 C C . GLN A 1 99 ? 7.044 9.236 -33.593 1.00 92.38 99 GLN A C 1
ATOM 788 O O . GLN A 1 99 ? 8.106 8.934 -34.122 1.00 92.38 99 GLN A O 1
ATOM 793 N N . GLU A 1 100 ? 5.909 9.384 -34.284 1.00 88.44 100 GLU A N 1
ATOM 794 C CA . GLU A 1 100 ? 5.824 9.213 -35.748 1.00 88.44 100 GLU A CA 1
ATOM 795 C C . GLU A 1 100 ? 6.435 7.881 -36.238 1.00 88.44 100 GLU A C 1
ATOM 797 O O . GLU A 1 100 ? 7.199 7.837 -37.194 1.00 88.44 100 GLU A O 1
ATOM 802 N N . GLU A 1 101 ? 6.110 6.782 -35.544 1.00 86.56 101 GLU A N 1
ATOM 803 C CA . GLU A 1 101 ? 6.610 5.414 -35.804 1.00 86.56 101 GLU A CA 1
ATOM 804 C C . GLU A 1 101 ? 8.111 5.185 -35.547 1.00 86.56 101 GLU A C 1
ATOM 806 O O . GLU A 1 101 ? 8.574 4.046 -35.616 1.00 86.56 101 GLU A O 1
ATOM 811 N N . GLN A 1 102 ? 8.857 6.217 -35.159 1.00 91.94 102 GLN A N 1
ATOM 812 C CA . GLN A 1 102 ? 10.265 6.120 -34.783 1.00 91.94 102 GLN A CA 1
ATOM 813 C C . GLN A 1 102 ? 10.432 6.067 -33.261 1.00 91.94 102 GLN A C 1
ATOM 815 O O . GLN A 1 102 ? 9.617 6.640 -32.534 1.00 91.94 102 GLN A O 1
ATOM 820 N N . PRO A 1 103 ? 11.470 5.394 -32.740 1.00 95.25 103 PRO A N 1
ATOM 821 C CA . PRO A 1 103 ? 11.706 5.351 -31.305 1.00 95.25 103 PRO A CA 1
ATOM 822 C C . PRO A 1 103 ? 12.022 6.742 -30.758 1.00 95.25 103 PRO A C 1
ATOM 824 O O . PRO A 1 103 ? 12.819 7.489 -31.323 1.00 95.25 103 PRO A O 1
ATOM 827 N N . MET A 1 104 ? 11.409 7.081 -29.626 1.00 95.50 104 MET A N 1
ATOM 828 C CA . MET A 1 104 ? 11.720 8.314 -28.914 1.00 95.50 104 MET A CA 1
ATOM 829 C C . MET A 1 104 ? 13.089 8.174 -28.251 1.00 95.50 104 MET A C 1
ATOM 831 O O . MET A 1 104 ? 13.248 7.415 -27.289 1.00 95.50 104 MET A O 1
ATOM 835 N N . ILE A 1 105 ? 14.059 8.928 -28.766 1.00 95.88 105 ILE A N 1
ATOM 836 C CA . ILE A 1 105 ? 15.406 9.041 -28.209 1.00 95.88 105 ILE A CA 1
ATOM 837 C C . ILE A 1 105 ? 15.653 10.466 -27.707 1.00 95.88 105 ILE A C 1
ATOM 839 O O . ILE A 1 105 ? 15.125 11.430 -28.260 1.00 95.88 105 ILE A O 1
ATOM 843 N N . SER A 1 106 ? 16.449 10.610 -26.653 1.00 93.88 106 SER A N 1
ATOM 844 C CA . SER A 1 106 ? 16.876 11.913 -26.123 1.00 93.88 106 SER A CA 1
ATOM 845 C C . SER A 1 106 ? 18.290 11.839 -25.552 1.00 93.88 106 SER A C 1
ATOM 847 O O . SER A 1 106 ? 18.904 10.778 -25.588 1.00 93.88 106 SER A O 1
ATOM 849 N N . GLU A 1 107 ? 18.802 12.951 -25.012 1.00 91.81 107 GLU A N 1
ATOM 850 C CA . GLU A 1 107 ? 20.158 13.036 -24.430 1.00 91.81 107 GLU A CA 1
ATOM 851 C C . GLU A 1 107 ? 21.267 12.598 -25.398 1.00 91.81 107 GLU A C 1
ATOM 853 O O . GLU A 1 107 ? 22.300 12.081 -24.985 1.00 91.81 107 GLU A O 1
ATOM 858 N N . VAL A 1 108 ? 21.031 12.776 -26.697 1.00 91.00 108 VAL A N 1
ATOM 859 C CA . VAL A 1 108 ? 22.005 12.448 -27.731 1.00 91.00 108 VAL A CA 1
ATOM 860 C C . VAL A 1 108 ? 23.039 13.579 -27.805 1.00 91.00 108 VAL A C 1
ATOM 862 O O . VAL A 1 108 ? 22.632 14.733 -27.971 1.00 91.00 108 VAL A O 1
ATOM 865 N N . PRO A 1 109 ? 24.349 13.288 -27.701 1.00 88.38 109 PRO A N 1
ATOM 866 C CA . PRO A 1 109 ? 25.401 14.286 -27.875 1.00 88.38 109 PRO A CA 1
ATOM 867 C C . PRO A 1 109 ? 25.394 14.896 -29.277 1.00 88.38 109 PRO A C 1
ATOM 869 O O . PRO A 1 109 ? 24.993 14.245 -30.240 1.00 88.38 109 PRO A O 1
ATOM 872 N N . SER A 1 110 ? 25.903 16.117 -29.411 1.00 83.06 110 SER A N 1
ATOM 873 C CA . SER A 1 110 ? 26.148 16.757 -30.710 1.00 83.06 110 SER A CA 1
ATOM 874 C C . SER A 1 110 ? 27.634 16.718 -31.063 1.00 83.06 110 SER A C 1
ATOM 876 O O . SER A 1 110 ? 28.490 16.645 -30.179 1.00 83.06 110 SER A O 1
ATOM 878 N N . TYR A 1 111 ? 27.958 16.801 -32.352 1.00 72.56 111 TYR A N 1
ATOM 879 C CA . TYR A 1 111 ? 29.348 16.900 -32.801 1.00 72.56 111 TYR A CA 1
ATOM 880 C C . TYR A 1 111 ? 30.020 18.186 -32.298 1.00 72.56 111 TYR A C 1
ATOM 882 O O . TYR A 1 111 ? 29.470 19.286 -32.391 1.00 72.56 111 TYR A O 1
ATOM 890 N N . SER A 1 112 ? 31.245 18.063 -31.782 1.00 63.72 112 SER A N 1
ATOM 891 C CA . SER A 1 112 ? 32.028 19.214 -31.333 1.00 63.72 112 SER A CA 1
ATOM 892 C C . SER A 1 112 ? 32.404 20.106 -32.519 1.00 63.72 112 SER A C 1
ATOM 894 O O . SER A 1 112 ? 33.033 19.639 -33.466 1.00 63.72 112 SER A O 1
ATOM 896 N N . GLY A 1 113 ? 32.068 21.397 -32.455 1.00 60.28 113 GLY A N 1
ATOM 897 C CA . GLY A 1 113 ? 32.441 22.379 -33.482 1.00 60.28 113 GLY A CA 1
ATOM 898 C C . GLY A 1 113 ? 31.414 22.587 -34.600 1.00 60.28 113 GLY A C 1
ATOM 899 O O . GLY A 1 113 ? 31.669 23.404 -35.482 1.00 60.28 113 GLY A O 1
ATOM 900 N N . ASP A 1 114 ? 30.260 21.916 -34.550 1.00 61.00 114 ASP A N 1
ATOM 901 C CA . ASP A 1 114 ? 29.120 22.229 -35.414 1.00 61.00 114 ASP A CA 1
ATOM 902 C C . ASP A 1 114 ? 28.286 23.382 -34.806 1.00 61.00 114 ASP A C 1
ATOM 904 O O . ASP A 1 114 ? 27.726 23.215 -33.718 1.00 61.00 114 ASP A O 1
ATOM 908 N N . PRO A 1 115 ? 28.194 24.557 -35.460 1.00 56.69 115 PRO A N 1
ATOM 909 C CA . PRO A 1 115 ? 27.407 25.687 -34.968 1.00 56.69 115 PRO A CA 1
ATOM 910 C C . PRO A 1 115 ? 25.887 25.441 -34.962 1.00 56.69 115 PRO A C 1
ATOM 912 O O . PRO A 1 115 ? 25.186 26.161 -34.250 1.00 56.69 115 PRO A O 1
ATOM 915 N N . GLU A 1 116 ? 25.376 24.454 -35.711 1.00 67.81 116 GLU A N 1
ATOM 916 C CA . GLU A 1 116 ? 23.960 24.040 -35.683 1.00 67.81 116 GLU A CA 1
ATOM 917 C C . GLU A 1 116 ? 23.708 22.834 -34.757 1.00 67.81 116 GLU A C 1
ATOM 919 O O . GLU A 1 116 ? 22.565 22.582 -34.371 1.00 67.81 116 GLU A O 1
ATOM 924 N N . GLY A 1 117 ? 24.771 22.146 -34.324 1.00 67.25 117 GLY A N 1
ATOM 925 C CA . GLY A 1 117 ? 24.730 21.104 -33.299 1.00 67.25 117 GLY A CA 1
ATOM 926 C C . GLY A 1 117 ? 24.042 19.807 -33.729 1.00 67.25 117 GLY A C 1
ATOM 927 O O . GLY A 1 117 ? 23.264 19.258 -32.943 1.00 67.25 117 GLY A O 1
ATOM 928 N N . ALA A 1 118 ? 24.321 19.294 -34.933 1.00 75.81 118 ALA A N 1
ATOM 929 C CA . ALA A 1 118 ? 23.751 18.034 -35.405 1.00 75.81 118 ALA A CA 1
ATOM 930 C C . ALA A 1 118 ? 23.989 16.890 -34.391 1.00 75.81 118 ALA A C 1
ATOM 932 O O . ALA A 1 118 ? 25.113 16.729 -33.893 1.00 75.81 118 ALA A O 1
ATOM 933 N N . PRO A 1 119 ? 22.948 16.105 -34.052 1.00 84.31 119 PRO A N 1
ATOM 934 C CA . PRO A 1 119 ? 23.071 15.034 -33.076 1.00 84.31 119 PRO A CA 1
ATOM 935 C C . PRO A 1 119 ? 23.875 13.867 -33.654 1.00 84.31 119 PRO A C 1
ATOM 937 O O . PRO A 1 119 ? 23.790 13.562 -34.842 1.00 84.31 119 PRO A O 1
ATOM 940 N N . PHE A 1 120 ? 24.614 13.182 -32.785 1.00 82.31 120 PHE A N 1
ATOM 941 C CA . PHE A 1 120 ? 25.330 11.950 -33.106 1.00 82.31 120 PHE A CA 1
ATOM 942 C C . PHE A 1 120 ? 24.393 10.900 -33.690 1.00 82.31 120 PHE A C 1
ATOM 944 O O . PHE A 1 120 ? 24.696 10.307 -34.714 1.00 82.31 120 PHE A O 1
ATOM 951 N N . LEU A 1 121 ? 23.260 10.684 -33.029 1.00 90.00 121 LEU A N 1
ATOM 952 C CA . LEU A 1 121 ? 22.255 9.691 -33.380 1.00 90.00 121 LEU A CA 1
ATOM 953 C C . LEU A 1 121 ? 20.931 10.361 -33.718 1.00 90.00 121 LEU A C 1
ATOM 955 O O . LEU A 1 121 ? 20.497 11.308 -33.061 1.00 90.00 121 LEU A O 1
ATOM 959 N N . VAL A 1 122 ? 20.240 9.801 -34.697 1.00 92.44 122 VAL A N 1
ATOM 960 C CA . VAL A 1 122 ? 18.868 10.169 -35.037 1.00 92.44 122 VAL A CA 1
ATOM 961 C C . VAL A 1 122 ? 17.944 8.968 -34.842 1.00 92.44 122 VAL A C 1
ATOM 963 O O . VAL A 1 122 ? 18.397 7.824 -34.891 1.00 92.44 122 VAL A O 1
ATOM 966 N N . PRO A 1 123 ? 16.627 9.172 -34.650 1.00 93.81 123 PRO A N 1
ATOM 967 C CA . PRO A 1 123 ? 15.694 8.056 -34.485 1.00 93.81 123 PRO A CA 1
ATOM 968 C C . PRO A 1 123 ? 15.735 7.034 -35.634 1.00 93.81 123 PRO A C 1
ATOM 970 O O . PRO A 1 123 ? 15.462 5.858 -35.415 1.00 93.81 123 PRO A O 1
ATOM 973 N N . GLY A 1 124 ? 16.114 7.466 -36.844 1.00 93.50 124 GLY A N 1
ATOM 974 C CA . GLY A 1 124 ? 16.279 6.604 -38.018 1.00 93.50 124 GLY A CA 1
ATOM 975 C C . GLY A 1 124 ? 17.439 5.601 -37.940 1.00 93.50 124 GLY A C 1
ATOM 976 O O . GLY A 1 124 ? 17.417 4.620 -38.678 1.00 93.50 124 GLY A O 1
ATOM 977 N N . ASP A 1 125 ? 18.403 5.788 -37.032 1.00 95.12 125 ASP A N 1
ATOM 978 C CA . ASP A 1 125 ? 19.490 4.822 -36.791 1.00 95.12 125 ASP A CA 1
ATOM 979 C C . ASP A 1 125 ? 19.002 3.577 -36.033 1.00 95.12 125 ASP A C 1
ATOM 981 O O . ASP A 1 125 ? 19.721 2.582 -35.888 1.00 95.12 125 ASP A O 1
ATOM 985 N N . PHE A 1 126 ? 17.766 3.627 -35.531 1.00 96.25 126 PHE A N 1
ATOM 986 C CA . PHE A 1 126 ? 17.151 2.585 -34.735 1.00 96.25 126 PHE A CA 1
ATOM 987 C C . PHE A 1 126 ? 16.000 1.921 -35.490 1.00 96.25 126 PHE A C 1
ATOM 989 O O . PHE A 1 126 ? 15.129 2.574 -36.057 1.00 96.25 126 PHE A O 1
ATOM 996 N N . GLN A 1 127 ? 15.929 0.595 -35.401 1.00 95.44 127 GLN A N 1
ATOM 997 C CA . GLN A 1 127 ? 14.847 -0.190 -35.981 1.00 95.44 127 GLN A CA 1
ATOM 998 C C . GLN A 1 127 ? 14.292 -1.174 -34.957 1.00 95.44 127 GLN A C 1
ATOM 1000 O O . GLN A 1 127 ? 14.995 -2.066 -34.469 1.00 95.44 127 GLN A O 1
ATOM 1005 N N . LEU A 1 128 ? 12.998 -1.055 -34.653 1.00 94.62 128 LEU A N 1
ATOM 1006 C CA . LEU A 1 128 ? 12.294 -2.049 -33.847 1.00 94.62 128 LEU A CA 1
ATOM 1007 C C . LEU A 1 128 ? 12.049 -3.289 -34.715 1.00 94.62 128 LEU A C 1
ATOM 1009 O O . LEU A 1 128 ? 11.313 -3.234 -35.699 1.00 94.62 128 LEU A O 1
ATOM 1013 N N . ILE A 1 129 ? 12.694 -4.405 -34.373 1.00 94.06 129 ILE A N 1
ATOM 1014 C CA . ILE A 1 129 ? 12.613 -5.650 -35.156 1.00 94.06 129 ILE A CA 1
ATOM 1015 C C . ILE A 1 129 ? 11.386 -6.460 -34.744 1.00 94.06 129 ILE A C 1
ATOM 1017 O O . ILE A 1 129 ? 10.715 -7.084 -35.564 1.00 94.06 129 ILE A O 1
ATOM 1021 N N . ARG A 1 130 ? 11.120 -6.480 -33.439 1.00 94.38 130 ARG A N 1
ATOM 1022 C CA . ARG A 1 130 ? 9.944 -7.077 -32.806 1.00 94.38 130 ARG A CA 1
ATOM 1023 C C . ARG A 1 130 ? 9.784 -6.476 -31.408 1.00 94.38 130 ARG A C 1
ATOM 1025 O O . ARG A 1 130 ? 10.761 -5.928 -30.890 1.00 94.38 130 ARG A O 1
ATOM 1032 N N . PRO A 1 131 ? 8.619 -6.622 -30.755 1.00 94.38 131 PRO A N 1
ATOM 1033 C CA . PRO A 1 131 ? 8.469 -6.212 -29.364 1.00 94.38 131 PRO A CA 1
ATOM 1034 C C . PRO A 1 131 ? 9.593 -6.789 -28.497 1.00 94.38 131 PRO A C 1
ATOM 1036 O O . PRO A 1 131 ? 9.859 -7.994 -28.534 1.00 94.38 131 PRO A O 1
ATOM 1039 N N . GLY A 1 132 ? 10.278 -5.924 -27.749 1.00 96.44 132 GLY A N 1
ATOM 1040 C CA . GLY A 1 132 ? 11.380 -6.329 -26.880 1.00 96.44 132 GLY A CA 1
ATOM 1041 C C . GLY A 1 132 ? 12.758 -6.371 -27.535 1.00 96.44 132 GLY A C 1
ATOM 1042 O O . GLY A 1 132 ? 13.702 -6.727 -26.840 1.00 96.44 132 GLY A O 1
ATOM 1043 N N . VAL A 1 133 ? 12.903 -6.077 -28.837 1.00 97.50 133 VAL A N 1
ATOM 1044 C CA . VAL A 1 133 ? 14.209 -6.071 -29.522 1.00 97.50 133 VAL A CA 1
ATOM 1045 C C . VAL A 1 133 ? 14.332 -4.884 -30.481 1.00 97.50 133 VAL A C 1
ATOM 1047 O O . VAL A 1 133 ? 13.706 -4.865 -31.545 1.00 97.50 133 VAL A O 1
ATOM 1050 N N . LEU A 1 134 ? 15.196 -3.934 -30.123 1.00 97.44 134 LEU A N 1
ATOM 1051 C CA . LEU A 1 134 ? 15.568 -2.761 -30.919 1.00 97.44 134 LEU A CA 1
ATOM 1052 C C . LEU A 1 134 ? 16.975 -2.964 -31.481 1.00 97.44 134 LEU A C 1
ATOM 1054 O O . LEU A 1 134 ? 17.866 -3.396 -30.759 1.00 97.44 134 LEU A O 1
ATOM 1058 N N . THR A 1 135 ? 17.187 -2.686 -32.759 1.00 97.25 135 THR A N 1
ATOM 1059 C CA . THR A 1 135 ? 18.517 -2.695 -33.381 1.00 97.25 135 THR A CA 1
ATOM 1060 C C . THR A 1 135 ? 18.975 -1.271 -33.624 1.00 97.25 135 THR A C 1
ATOM 1062 O O . THR A 1 135 ? 18.150 -0.439 -33.980 1.00 97.25 135 THR A O 1
ATOM 1065 N N . LEU A 1 136 ? 20.270 -1.024 -33.454 1.00 96.06 136 LEU A N 1
ATOM 1066 C CA . LEU A 1 136 ? 20.941 0.208 -33.845 1.00 96.06 136 LEU A CA 1
ATOM 1067 C C . LEU A 1 136 ? 21.990 -0.115 -34.907 1.00 96.06 136 LEU A C 1
ATOM 1069 O O . LEU A 1 136 ? 22.741 -1.086 -34.757 1.00 96.06 136 LEU A O 1
ATOM 1073 N N . VAL A 1 137 ? 22.051 0.711 -35.948 1.00 95.56 137 VAL A N 1
ATOM 1074 C CA . VAL A 1 137 ? 23.176 0.773 -36.886 1.00 95.56 137 VAL A CA 1
ATOM 1075 C C . VAL A 1 137 ? 23.486 2.239 -37.133 1.00 95.56 137 VAL A C 1
ATOM 1077 O O . VAL A 1 137 ? 22.630 2.976 -37.602 1.00 95.56 137 VAL A O 1
ATOM 1080 N N . TRP A 1 138 ? 24.715 2.640 -36.837 1.00 93.06 138 TRP A N 1
ATOM 1081 C CA . TRP A 1 138 ? 25.181 4.005 -37.012 1.00 93.06 138 TRP A CA 1
ATOM 1082 C C . TRP A 1 138 ? 26.586 4.020 -37.606 1.00 93.06 138 TRP A C 1
ATOM 1084 O O . TRP A 1 138 ? 27.422 3.166 -37.290 1.00 93.06 138 TRP A O 1
ATOM 1094 N N . HIS A 1 139 ? 26.856 5.016 -38.440 1.00 88.81 139 HIS A N 1
ATOM 1095 C CA . HIS A 1 139 ? 28.189 5.311 -38.940 1.00 88.81 139 HIS A CA 1
ATOM 1096 C C . HIS A 1 139 ? 28.400 6.823 -39.018 1.00 88.81 139 HIS A C 1
ATOM 1098 O O . HIS A 1 139 ? 27.478 7.575 -39.336 1.00 88.81 139 HIS A O 1
ATOM 1104 N N . ASP A 1 140 ? 29.631 7.266 -38.783 1.00 83.06 140 ASP A N 1
ATOM 1105 C CA . ASP A 1 140 ? 29.994 8.671 -38.903 1.00 83.06 140 ASP A CA 1
ATOM 1106 C C . ASP A 1 140 ? 30.011 9.082 -40.383 1.00 83.06 140 ASP A C 1
ATOM 1108 O O . ASP A 1 140 ? 30.924 8.750 -41.139 1.00 83.06 140 ASP A O 1
ATOM 1112 N N . SER A 1 141 ? 28.962 9.780 -40.817 1.00 73.44 141 SER A N 1
ATOM 1113 C CA . SER A 1 141 ? 28.821 10.254 -42.200 1.00 73.44 141 SER A CA 1
ATOM 1114 C C . SER A 1 141 ? 29.690 11.473 -42.523 1.00 73.44 141 SER A C 1
ATOM 1116 O O . SER A 1 141 ? 29.920 11.754 -43.699 1.00 73.44 141 SER A O 1
ATOM 1118 N N . GLN A 1 142 ? 30.171 12.189 -41.502 1.00 69.19 142 GLN A N 1
ATOM 1119 C CA . GLN A 1 142 ? 30.927 13.431 -41.666 1.00 69.19 142 GLN A CA 1
ATOM 1120 C C . GLN A 1 142 ? 32.437 13.198 -41.744 1.00 69.19 142 GLN A C 1
ATOM 1122 O O . GLN A 1 142 ? 33.154 14.078 -42.218 1.00 69.19 142 GLN A O 1
ATOM 1127 N N . LEU A 1 143 ? 32.918 12.024 -41.309 1.00 65.06 143 LEU A N 1
ATOM 1128 C CA . LEU A 1 143 ? 34.339 11.658 -41.296 1.00 65.06 143 LEU A CA 1
ATOM 1129 C C . LEU A 1 143 ? 35.215 12.755 -40.657 1.00 65.06 143 LEU A C 1
ATOM 1131 O O . LEU A 1 143 ? 36.299 13.059 -41.161 1.00 65.06 143 LEU A O 1
ATOM 1135 N N . GLN A 1 144 ? 34.741 13.381 -39.570 1.00 62.03 144 GLN A N 1
ATOM 1136 C CA . GLN A 1 144 ? 35.542 14.370 -38.834 1.00 62.03 144 GLN A CA 1
ATOM 1137 C C . GLN A 1 144 ? 36.846 13.705 -38.361 1.00 62.03 144 GLN A C 1
ATOM 1139 O O . GLN A 1 144 ? 36.814 12.515 -38.058 1.00 62.03 144 GLN A O 1
ATOM 1144 N N . GLU A 1 145 ? 37.971 14.445 -38.336 1.00 57.00 145 GLU A N 1
ATOM 1145 C CA . GLU A 1 145 ? 39.386 13.992 -38.247 1.00 57.00 145 GLU A CA 1
ATOM 1146 C C . GLU A 1 145 ? 39.758 13.079 -37.043 1.00 57.00 145 GLU A C 1
ATOM 1148 O O . GLU A 1 145 ? 40.679 13.348 -36.271 1.00 57.00 145 GLU A O 1
ATOM 1153 N N . GLY A 1 146 ? 39.061 11.959 -36.872 1.00 64.12 146 GLY A N 1
ATOM 1154 C CA . GLY A 1 146 ? 39.236 11.011 -35.783 1.00 64.12 146 GLY A CA 1
ATOM 1155 C C . GLY A 1 146 ? 38.006 10.168 -35.442 1.00 64.12 146 GLY A C 1
ATOM 1156 O O . GLY A 1 146 ? 38.182 9.182 -34.746 1.00 64.12 146 GLY A O 1
ATOM 1157 N N . GLY A 1 147 ? 36.795 10.474 -35.917 1.00 75.31 147 GLY A N 1
ATOM 1158 C CA . GLY A 1 147 ? 35.563 9.839 -35.430 1.00 75.31 147 GLY A CA 1
ATOM 1159 C C . GLY A 1 147 ? 35.103 10.383 -34.069 1.00 75.31 147 GLY A C 1
ATOM 1160 O O . GLY A 1 147 ? 35.775 11.195 -33.430 1.00 75.31 147 GLY A O 1
ATOM 1161 N N . GLY A 1 148 ? 33.936 9.937 -33.613 1.00 81.69 148 GLY A N 1
ATOM 1162 C CA . GLY A 1 148 ? 33.281 10.461 -32.419 1.00 81.69 148 GLY A CA 1
ATOM 1163 C C . GLY A 1 148 ? 33.996 10.103 -31.115 1.00 81.69 148 GLY A C 1
ATOM 1164 O O . GLY A 1 148 ? 34.402 8.958 -30.919 1.00 81.69 148 GLY A O 1
ATOM 1165 N N . THR A 1 149 ? 34.131 11.080 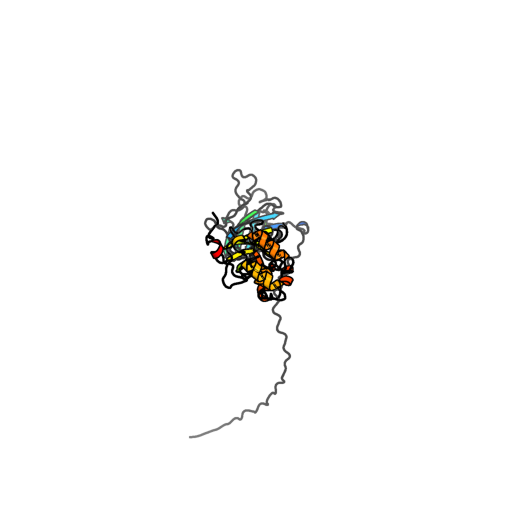-30.215 1.00 86.25 149 THR A N 1
ATOM 1166 C CA . THR A 1 149 ? 34.717 10.903 -28.877 1.00 86.25 149 THR A CA 1
ATOM 1167 C C . THR A 1 149 ? 33.796 11.513 -27.823 1.00 86.25 149 THR A C 1
ATOM 1169 O O . THR A 1 149 ? 33.298 12.617 -28.030 1.00 86.25 149 THR A O 1
ATOM 1172 N N . LEU A 1 150 ? 33.572 10.795 -26.722 1.00 87.00 150 LEU A N 1
ATOM 1173 C CA . LEU A 1 150 ? 32.747 11.208 -25.582 1.00 87.00 150 LEU A CA 1
ATOM 1174 C C . LEU A 1 150 ? 33.533 11.005 -24.284 1.00 87.00 150 LEU A C 1
ATOM 1176 O O . LEU A 1 150 ? 34.390 10.119 -24.215 1.00 87.00 150 LEU A O 1
ATOM 1180 N N . GLU A 1 151 ? 33.254 11.819 -23.267 1.00 89.50 151 GLU A N 1
ATOM 1181 C CA . GLU A 1 151 ? 33.891 11.674 -21.961 1.00 89.50 151 GLU A CA 1
ATOM 1182 C C . GLU A 1 151 ? 33.326 10.460 -21.206 1.00 89.50 151 GLU A C 1
ATOM 1184 O O . GLU A 1 151 ? 32.202 9.999 -21.427 1.00 89.50 151 GLU A O 1
ATOM 1189 N N . ASP A 1 152 ? 34.124 9.910 -20.291 1.00 89.06 152 ASP A N 1
ATOM 1190 C CA . ASP A 1 152 ? 33.679 8.799 -19.456 1.00 89.06 152 ASP A CA 1
ATOM 1191 C C . ASP A 1 152 ? 32.493 9.222 -18.576 1.00 89.06 152 ASP A C 1
ATOM 1193 O O . ASP A 1 152 ? 32.596 10.122 -17.743 1.00 89.06 152 ASP A O 1
ATOM 1197 N N . GLY A 1 153 ? 31.374 8.511 -18.711 1.00 86.50 153 GLY A N 1
ATOM 1198 C CA . GLY A 1 153 ? 30.133 8.773 -17.983 1.00 86.50 153 GLY A CA 1
ATOM 1199 C C . GLY A 1 153 ? 29.092 9.567 -18.773 1.00 86.50 153 GLY A C 1
ATOM 1200 O O . GLY A 1 153 ? 27.960 9.691 -18.283 1.00 86.50 153 GLY A O 1
ATOM 1201 N N . ASP A 1 154 ? 29.434 10.034 -19.977 1.00 90.19 154 ASP A N 1
ATOM 1202 C CA . ASP A 1 154 ? 28.502 10.698 -20.888 1.00 90.19 154 ASP A CA 1
ATOM 1203 C C . ASP A 1 154 ? 27.402 9.747 -21.365 1.00 90.19 154 ASP A C 1
ATOM 1205 O O . ASP A 1 154 ? 27.616 8.544 -21.552 1.00 90.19 154 ASP A O 1
ATOM 1209 N N . THR A 1 155 ? 26.204 10.292 -21.580 1.00 92.12 155 THR A N 1
ATOM 1210 C CA . THR A 1 155 ? 25.097 9.571 -22.217 1.00 92.12 155 THR A CA 1
ATOM 1211 C C . THR A 1 155 ? 25.299 9.573 -23.733 1.00 92.12 155 THR A C 1
ATOM 1213 O O . THR A 1 155 ? 25.441 10.630 -24.332 1.00 92.12 155 THR A O 1
ATOM 1216 N N . LEU A 1 156 ? 25.269 8.398 -24.365 1.00 93.12 156 LEU A N 1
ATOM 1217 C CA . LEU A 1 156 ? 25.291 8.261 -25.826 1.00 93.12 156 LEU A CA 1
ATOM 1218 C C . LEU A 1 156 ? 23.895 8.479 -26.434 1.00 93.12 156 LEU A C 1
ATOM 1220 O O . LEU A 1 156 ? 23.750 9.099 -27.482 1.00 93.12 156 LEU A O 1
ATOM 1224 N N . PHE A 1 157 ? 22.869 7.943 -25.774 1.00 95.31 157 PHE A N 1
ATOM 1225 C CA . PHE A 1 157 ? 21.449 8.199 -26.029 1.00 95.31 157 PHE A CA 1
ATOM 1226 C C . PHE A 1 157 ? 20.628 7.710 -24.832 1.00 95.31 157 PHE A C 1
ATOM 1228 O O . PHE A 1 157 ? 21.066 6.851 -24.064 1.00 95.31 157 PHE A O 1
ATOM 1235 N N . GLY A 1 158 ? 19.402 8.201 -24.697 1.00 95.38 158 GLY A N 1
ATOM 1236 C CA . GLY A 1 158 ? 18.402 7.670 -23.781 1.00 95.38 158 GLY A CA 1
ATOM 1237 C C . GLY A 1 158 ? 17.174 7.153 -24.522 1.00 95.38 158 GLY A C 1
ATOM 1238 O O . GLY A 1 158 ? 16.703 7.793 -25.459 1.00 95.38 158 GLY A O 1
ATOM 1239 N N . LEU A 1 159 ? 16.655 5.997 -24.097 1.00 96.94 159 LEU A N 1
ATOM 1240 C CA . LEU A 1 159 ? 15.417 5.413 -24.624 1.00 96.94 159 LEU A CA 1
ATOM 1241 C C . LEU A 1 159 ? 14.244 5.657 -23.678 1.00 96.94 159 LEU A C 1
ATOM 1243 O O . LEU A 1 159 ? 14.345 5.396 -22.476 1.00 96.94 159 LEU A O 1
ATOM 1247 N N . HIS A 1 160 ? 13.115 6.087 -24.237 1.00 97.19 160 HIS A N 1
ATOM 1248 C CA . HIS A 1 160 ? 11.877 6.299 -23.489 1.00 97.19 160 HIS A CA 1
ATOM 1249 C C . HIS A 1 160 ? 11.020 5.034 -23.476 1.00 97.19 160 HIS A C 1
ATOM 1251 O O . HIS A 1 160 ? 10.689 4.481 -24.525 1.00 97.19 160 HIS A O 1
ATOM 12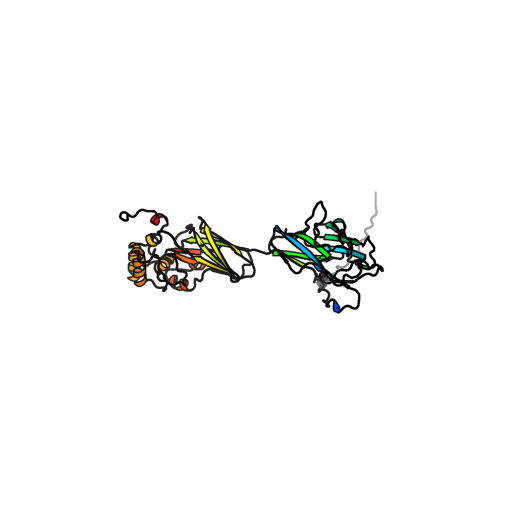57 N N . PHE A 1 161 ? 10.606 4.597 -22.289 1.00 97.31 161 PHE A N 1
ATOM 1258 C CA . PHE A 1 161 ? 9.731 3.443 -22.099 1.00 97.31 161 PHE A CA 1
ATOM 1259 C C . PHE A 1 161 ? 8.479 3.812 -21.312 1.00 97.31 161 PHE A C 1
ATOM 1261 O O . PHE A 1 161 ? 8.511 4.640 -20.408 1.00 97.31 161 PHE A O 1
ATOM 1268 N N . GLN A 1 162 ? 7.384 3.131 -21.621 1.00 97.06 162 GLN A N 1
ATOM 1269 C CA . GLN A 1 162 ? 6.195 3.042 -20.791 1.00 97.06 162 GLN A CA 1
ATOM 1270 C C . GLN A 1 162 ? 6.247 1.755 -19.966 1.00 97.06 162 GLN A C 1
ATOM 1272 O O . GLN A 1 162 ? 6.530 0.680 -20.501 1.00 97.06 162 GLN A O 1
ATOM 1277 N N . ILE A 1 163 ? 5.930 1.832 -18.675 1.00 96.31 163 ILE A N 1
ATOM 1278 C CA . ILE A 1 163 ? 5.810 0.643 -17.832 1.00 96.31 163 ILE A CA 1
ATOM 1279 C C . ILE A 1 163 ? 4.432 0.014 -18.037 1.00 96.31 163 ILE A C 1
ATOM 1281 O O . ILE A 1 163 ? 3.418 0.558 -17.600 1.00 96.31 163 ILE A O 1
ATOM 1285 N N . VAL A 1 164 ? 4.400 -1.152 -18.680 1.00 95.69 164 VAL A N 1
ATOM 1286 C CA . VAL A 1 164 ? 3.174 -1.931 -18.953 1.00 95.69 164 VAL A CA 1
ATOM 1287 C C . VAL A 1 164 ? 3.075 -3.203 -18.108 1.00 95.69 164 VAL A C 1
ATOM 1289 O O . VAL A 1 164 ? 2.035 -3.856 -18.068 1.00 95.69 164 VAL A O 1
ATOM 1292 N N . GLY A 1 165 ? 4.157 -3.558 -17.412 1.00 90.31 165 GLY A N 1
ATOM 1293 C CA . GLY A 1 165 ? 4.200 -4.717 -16.529 1.00 90.31 165 GLY A CA 1
ATOM 1294 C C . GLY A 1 165 ? 3.320 -4.572 -15.299 1.00 90.31 165 GLY A C 1
ATOM 1295 O O . GLY A 1 165 ? 3.157 -3.484 -14.748 1.00 90.31 165 GLY A O 1
ATOM 1296 N N . GLN A 1 166 ? 2.807 -5.709 -14.834 1.00 86.81 166 GLN A N 1
ATOM 1297 C CA . GLN A 1 166 ? 2.109 -5.800 -13.557 1.00 86.81 166 GLN A CA 1
ATOM 1298 C C . GLN A 1 166 ? 3.081 -5.624 -12.385 1.00 86.81 166 GLN A C 1
ATOM 1300 O O . GLN A 1 166 ? 4.281 -5.892 -12.494 1.00 86.81 166 GLN A O 1
ATOM 1305 N N . ALA A 1 167 ? 2.528 -5.233 -11.242 1.00 84.25 167 ALA A N 1
ATOM 1306 C CA . ALA A 1 167 ? 3.201 -5.178 -9.953 1.00 84.25 167 ALA A CA 1
ATOM 1307 C C . ALA A 1 167 ? 4.118 -6.393 -9.695 1.00 84.25 167 ALA A C 1
ATOM 1309 O O . ALA A 1 167 ? 3.689 -7.546 -9.745 1.00 84.25 167 ALA A O 1
ATOM 1310 N N . GLY A 1 168 ? 5.394 -6.139 -9.395 1.00 83.62 168 GLY A N 1
ATOM 1311 C CA . GLY A 1 168 ? 6.403 -7.172 -9.128 1.00 83.62 168 GLY A CA 1
ATOM 1312 C C . GLY A 1 168 ? 7.073 -7.773 -10.368 1.00 83.62 168 GLY A C 1
ATOM 1313 O O . GLY A 1 168 ? 8.037 -8.531 -10.222 1.00 83.62 168 GLY A O 1
ATOM 1314 N N . ALA A 1 169 ? 6.619 -7.437 -11.579 1.00 90.94 169 ALA A N 1
ATOM 1315 C CA . ALA A 1 169 ? 7.284 -7.850 -12.808 1.00 90.94 169 ALA A CA 1
ATOM 1316 C C . ALA A 1 169 ? 8.655 -7.171 -12.965 1.00 90.94 169 ALA A C 1
ATOM 1318 O O . ALA A 1 169 ? 8.926 -6.103 -12.410 1.00 90.94 169 ALA A O 1
ATOM 1319 N N . ARG A 1 170 ? 9.552 -7.814 -13.720 1.00 94.00 170 ARG A N 1
ATOM 1320 C CA . ARG A 1 170 ? 10.934 -7.352 -13.912 1.00 94.00 170 ARG A CA 1
ATOM 1321 C C . ARG A 1 170 ? 11.345 -7.483 -15.372 1.00 94.00 170 ARG A C 1
ATOM 1323 O O . ARG A 1 170 ? 11.000 -8.467 -16.028 1.00 94.00 170 ARG A O 1
ATOM 1330 N N . SER A 1 171 ? 12.124 -6.520 -15.850 1.00 96.00 171 SER A N 1
ATOM 1331 C CA . SER A 1 171 ? 12.766 -6.549 -17.161 1.00 96.00 171 SER A CA 1
ATOM 1332 C C . SER A 1 171 ? 14.259 -6.316 -17.011 1.00 96.00 171 SER A C 1
ATOM 1334 O O . SER A 1 171 ? 14.674 -5.381 -16.329 1.00 96.00 171 SER A O 1
ATOM 1336 N N . LEU A 1 172 ? 15.056 -7.156 -17.668 1.00 94.56 172 LEU A N 1
ATOM 1337 C CA . LEU A 1 172 ? 16.453 -6.843 -17.940 1.00 94.56 172 LEU A CA 1
ATOM 1338 C C . LEU A 1 172 ? 16.504 -6.025 -19.225 1.00 94.56 172 LEU A C 1
ATOM 1340 O O . LEU A 1 172 ? 15.911 -6.443 -20.215 1.00 94.56 172 LEU A O 1
ATOM 1344 N N . VAL A 1 173 ? 17.189 -4.888 -19.204 1.00 95.56 173 VAL A N 1
ATOM 1345 C CA . VAL A 1 173 ? 17.511 -4.104 -20.401 1.00 95.56 173 VAL A CA 1
ATOM 1346 C C . VAL A 1 173 ? 18.992 -4.293 -20.668 1.00 95.56 173 VAL A C 1
ATOM 1348 O O . VAL A 1 173 ? 19.817 -3.967 -19.818 1.00 95.56 173 VAL A O 1
ATOM 1351 N N . SER A 1 174 ? 19.337 -4.885 -21.807 1.00 93.94 174 SER A N 1
ATOM 1352 C CA . SER A 1 174 ? 20.717 -5.288 -22.086 1.00 93.94 174 SER A CA 1
ATOM 1353 C C . SER A 1 174 ? 21.047 -5.251 -23.565 1.00 93.94 174 SER A C 1
ATOM 1355 O O . SER A 1 174 ? 20.188 -5.552 -24.397 1.00 93.94 174 SER A O 1
ATOM 1357 N N . LEU A 1 175 ? 22.315 -5.005 -23.881 1.00 94.19 175 LEU A N 1
ATOM 1358 C CA . LEU A 1 175 ? 22.847 -5.275 -25.210 1.00 94.19 175 LEU A CA 1
ATOM 1359 C C . LEU A 1 175 ? 22.866 -6.786 -25.486 1.00 94.19 175 LEU A C 1
ATOM 1361 O O . LEU A 1 175 ? 23.182 -7.588 -24.606 1.00 94.19 175 LEU A O 1
ATOM 1365 N N . VAL A 1 176 ? 22.521 -7.170 -26.712 1.00 93.56 176 VAL A N 1
ATOM 1366 C CA . VAL A 1 176 ? 22.516 -8.552 -27.199 1.00 93.56 176 VAL A CA 1
ATOM 1367 C C . VAL A 1 176 ? 23.067 -8.617 -28.624 1.00 93.56 176 VAL A C 1
ATOM 1369 O O . VAL A 1 176 ? 22.869 -7.704 -29.417 1.00 93.56 176 VAL A O 1
ATOM 1372 N N . ASP A 1 177 ? 23.696 -9.739 -28.979 1.00 90.75 177 ASP A N 1
ATOM 1373 C CA . ASP A 1 177 ? 24.313 -9.954 -30.302 1.00 90.75 177 ASP A CA 1
ATOM 1374 C C . ASP A 1 177 ? 23.336 -10.402 -31.402 1.00 90.75 177 ASP A C 1
ATOM 1376 O O . ASP A 1 177 ? 23.749 -10.858 -32.471 1.00 90.75 177 ASP A O 1
ATOM 1380 N N . LYS A 1 178 ? 22.027 -10.385 -31.130 1.00 89.31 178 LYS A N 1
ATOM 1381 C CA . LYS A 1 178 ? 21.002 -10.829 -32.081 1.00 89.31 178 LYS A CA 1
ATOM 1382 C C . LYS A 1 178 ? 19.809 -9.870 -32.103 1.00 89.31 178 LYS A C 1
ATOM 1384 O O . LYS A 1 178 ? 19.285 -9.564 -31.034 1.00 89.31 178 LYS A O 1
ATOM 1389 N N . PRO A 1 179 ? 19.277 -9.534 -33.293 1.00 93.38 179 PRO A N 1
ATOM 1390 C CA . PRO A 1 179 ? 19.702 -10.009 -34.619 1.00 93.38 179 PRO A CA 1
ATOM 1391 C C . PRO A 1 179 ? 21.028 -9.420 -35.119 1.00 93.38 179 PRO A C 1
ATOM 1393 O O . PRO A 1 179 ? 21.648 -10.036 -35.981 1.00 93.38 179 PRO A O 1
ATOM 1396 N N . THR A 1 180 ? 21.473 -8.300 -34.556 1.00 92.38 180 THR A N 1
ATOM 1397 C CA . THR A 1 180 ? 22.697 -7.611 -34.973 1.00 92.38 180 THR A CA 1
ATOM 1398 C C . THR A 1 180 ? 23.782 -7.803 -33.923 1.00 92.38 180 THR A C 1
ATOM 1400 O O . THR A 1 180 ? 23.558 -7.520 -32.747 1.00 92.38 180 THR A O 1
ATOM 1403 N N . SER A 1 181 ? 24.951 -8.295 -34.340 1.00 93.12 181 SER A N 1
ATOM 1404 C CA . SER A 1 181 ? 26.103 -8.486 -33.453 1.00 93.12 181 SER A CA 1
ATOM 1405 C C . SER A 1 181 ? 26.596 -7.156 -32.904 1.00 93.12 181 SER A C 1
ATOM 1407 O O . SER A 1 181 ? 26.591 -6.164 -33.639 1.00 93.12 181 SER A O 1
ATOM 1409 N N . ILE A 1 182 ? 27.065 -7.154 -31.656 1.00 92.44 182 ILE A N 1
ATOM 1410 C CA . ILE A 1 182 ? 27.698 -5.984 -31.055 1.00 92.44 182 ILE A CA 1
ATOM 1411 C C . ILE A 1 182 ? 29.047 -5.763 -31.744 1.00 92.44 182 ILE A C 1
ATOM 1413 O O . ILE A 1 182 ? 29.925 -6.624 -31.704 1.00 92.44 182 ILE A O 1
ATOM 1417 N N . LEU A 1 183 ? 29.198 -4.619 -32.403 1.00 93.06 183 LEU A N 1
ATOM 1418 C CA . LEU A 1 183 ? 30.428 -4.226 -33.079 1.00 93.06 183 LEU A CA 1
ATOM 1419 C C . LEU A 1 183 ? 30.586 -2.712 -33.000 1.00 93.06 183 LEU A C 1
ATOM 1421 O O . LEU A 1 183 ? 29.668 -1.973 -33.344 1.00 93.06 183 LEU A O 1
ATOM 1425 N N . PHE A 1 184 ? 31.766 -2.277 -32.578 1.00 92.50 184 PHE A N 1
ATOM 1426 C CA . PHE A 1 184 ? 32.211 -0.891 -32.615 1.00 92.50 184 PHE A CA 1
ATOM 1427 C C . PHE A 1 184 ? 33.507 -0.859 -33.411 1.00 92.50 184 PHE A C 1
ATOM 1429 O O . PHE A 1 184 ? 34.353 -1.735 -33.228 1.00 92.50 184 PHE A O 1
ATOM 1436 N N . VAL A 1 185 ? 33.654 0.121 -34.297 1.00 90.88 185 VAL A N 1
ATOM 1437 C CA . VAL A 1 185 ? 34.842 0.276 -35.140 1.00 90.88 185 VAL A CA 1
ATOM 1438 C C . VAL A 1 185 ? 35.382 1.696 -35.070 1.00 90.88 185 VAL A C 1
ATOM 1440 O O . VAL A 1 185 ? 34.619 2.662 -34.995 1.00 90.88 185 VAL A O 1
ATOM 1443 N N . THR A 1 186 ? 36.705 1.825 -35.094 1.00 87.12 186 THR A N 1
ATOM 1444 C CA . THR A 1 186 ? 37.392 3.113 -35.261 1.00 87.12 186 THR A CA 1
ATOM 1445 C C . THR A 1 186 ? 37.474 3.502 -36.738 1.00 87.12 186 THR A C 1
ATOM 1447 O O . THR A 1 186 ? 37.161 2.698 -37.619 1.00 87.12 186 THR A O 1
ATOM 1450 N N . LEU A 1 187 ? 37.919 4.729 -37.028 1.00 76.56 187 LEU A N 1
ATOM 1451 C CA . LEU A 1 187 ? 38.148 5.189 -38.406 1.00 76.56 187 LEU A CA 1
ATOM 1452 C C . LEU A 1 187 ? 39.166 4.314 -39.164 1.00 76.56 187 LEU A C 1
ATOM 1454 O O . LEU A 1 187 ? 39.030 4.105 -40.366 1.00 76.56 187 LEU A O 1
ATOM 1458 N N . ASP A 1 188 ? 40.139 3.748 -38.448 1.00 80.50 188 ASP A N 1
ATOM 1459 C CA . ASP A 1 188 ? 41.150 2.841 -39.006 1.00 80.50 188 ASP A CA 1
ATOM 1460 C C . ASP A 1 188 ? 40.583 1.440 -39.330 1.00 80.50 188 ASP A C 1
ATOM 1462 O O . ASP A 1 188 ? 41.295 0.570 -39.830 1.00 80.50 188 ASP A O 1
ATOM 1466 N N . GLY A 1 189 ? 39.292 1.211 -39.056 1.00 76.94 189 GLY A N 1
ATOM 1467 C CA . GLY A 1 189 ? 38.601 -0.058 -39.284 1.00 76.94 189 GLY A CA 1
ATOM 1468 C C . GLY A 1 189 ? 38.869 -1.112 -38.208 1.00 76.94 189 GLY A C 1
ATOM 1469 O O . GLY A 1 189 ? 38.510 -2.276 -38.390 1.00 76.94 189 GLY A O 1
ATOM 1470 N N . GLU A 1 190 ? 39.492 -0.731 -37.091 1.00 85.75 190 GLU A N 1
ATOM 1471 C CA . GLU A 1 190 ? 39.778 -1.643 -35.986 1.00 85.75 190 GLU A CA 1
ATOM 1472 C C . GLU A 1 190 ? 38.534 -1.856 -35.122 1.00 85.75 190 GLU A C 1
ATOM 1474 O O . GLU A 1 190 ? 37.890 -0.900 -34.685 1.00 85.75 190 GLU A O 1
ATOM 1479 N N . ALA A 1 191 ? 38.207 -3.122 -34.855 1.00 87.69 191 ALA A N 1
ATOM 1480 C CA . ALA A 1 191 ? 37.135 -3.478 -33.937 1.00 87.69 191 ALA A CA 1
ATOM 1481 C C . ALA A 1 191 ? 37.542 -3.194 -32.484 1.00 87.69 191 ALA A C 1
ATOM 1483 O O . ALA A 1 191 ? 38.657 -3.511 -32.067 1.00 87.69 191 ALA A O 1
ATOM 1484 N N . VAL A 1 192 ? 36.612 -2.635 -31.713 1.00 88.56 192 VAL A N 1
ATOM 1485 C CA . VAL A 1 192 ? 36.787 -2.316 -30.294 1.00 88.56 192 VAL A CA 1
ATOM 1486 C C . VAL A 1 192 ? 35.958 -3.278 -29.450 1.00 88.56 192 VAL A C 1
ATOM 1488 O O . VAL A 1 192 ? 34.774 -3.490 -29.722 1.00 88.56 192 VAL A O 1
ATOM 1491 N N . ASP A 1 193 ? 36.570 -3.851 -28.414 1.00 86.94 193 ASP A N 1
ATOM 1492 C CA . ASP A 1 193 ? 35.871 -4.746 -27.491 1.00 86.94 193 ASP A CA 1
ATOM 1493 C C . ASP A 1 193 ? 34.830 -3.974 -26.672 1.00 86.94 193 ASP A C 1
ATOM 1495 O O . ASP A 1 193 ? 35.115 -2.913 -26.117 1.00 86.94 193 ASP A O 1
ATOM 1499 N N . VAL A 1 194 ? 33.630 -4.540 -26.530 1.00 86.88 194 VAL A N 1
ATOM 1500 C CA . VAL A 1 194 ? 32.540 -3.913 -25.770 1.00 86.88 194 VAL A CA 1
ATOM 1501 C C . VAL A 1 194 ? 32.260 -4.679 -24.487 1.00 86.88 194 VAL A C 1
ATOM 1503 O O . VAL A 1 194 ? 32.128 -5.905 -24.471 1.00 86.88 194 VAL A O 1
ATOM 1506 N N . VAL A 1 195 ? 32.123 -3.936 -23.395 1.00 86.88 195 VAL A N 1
ATOM 1507 C CA . VAL A 1 195 ? 31.634 -4.426 -22.110 1.00 86.88 195 VAL A CA 1
ATOM 1508 C C . VAL A 1 195 ? 30.303 -3.740 -21.821 1.00 86.88 195 VAL A C 1
ATOM 1510 O O . VAL A 1 195 ? 30.155 -2.540 -21.995 1.00 86.88 195 VAL A O 1
ATOM 1513 N N . SER A 1 196 ? 29.301 -4.499 -21.391 1.00 86.31 196 SER A N 1
ATOM 1514 C CA . SER A 1 196 ? 28.000 -3.939 -21.026 1.00 86.31 196 SER A CA 1
ATOM 1515 C C . SER A 1 196 ? 27.454 -4.656 -19.803 1.00 86.31 196 SER A C 1
ATOM 1517 O O . SER A 1 196 ? 27.625 -5.872 -19.653 1.00 86.31 196 SER A O 1
ATOM 1519 N N . ARG A 1 197 ? 26.792 -3.903 -18.923 1.00 85.81 197 ARG A N 1
ATOM 1520 C CA . ARG A 1 197 ? 26.027 -4.453 -17.804 1.00 85.81 197 ARG A CA 1
ATOM 1521 C C . ARG A 1 197 ? 24.540 -4.268 -18.061 1.00 85.81 197 ARG A C 1
ATOM 1523 O O . ARG A 1 197 ? 24.133 -3.178 -18.440 1.00 85.81 197 ARG A O 1
ATOM 1530 N N . PRO A 1 198 ? 23.711 -5.295 -17.838 1.00 88.19 198 PRO A N 1
ATOM 1531 C CA . PRO A 1 198 ? 22.275 -5.125 -17.946 1.00 88.19 198 PRO A CA 1
ATOM 1532 C C . PRO A 1 198 ? 21.758 -4.191 -16.846 1.00 88.19 198 PRO A C 1
ATOM 1534 O O . PRO A 1 198 ? 22.219 -4.249 -15.706 1.00 88.19 198 PRO A O 1
ATOM 1537 N N . SER A 1 199 ? 20.731 -3.413 -17.170 1.00 88.44 199 SER A N 1
ATOM 1538 C CA . SER A 1 199 ? 19.900 -2.728 -16.182 1.00 88.44 199 SER A CA 1
ATOM 1539 C C . SER A 1 199 ? 18.726 -3.615 -15.780 1.00 88.44 199 SER A C 1
ATOM 1541 O O . SER A 1 199 ? 18.223 -4.404 -16.583 1.00 88.44 199 SER A O 1
ATOM 1543 N N . VAL A 1 200 ? 18.267 -3.485 -14.535 1.00 92.50 200 VAL A N 1
ATOM 1544 C CA . VAL A 1 200 ? 17.047 -4.134 -14.044 1.00 92.50 200 VAL A CA 1
ATOM 1545 C C . VAL A 1 200 ? 16.006 -3.056 -13.811 1.00 92.50 200 VAL A C 1
ATOM 1547 O O . VAL A 1 200 ? 16.155 -2.247 -12.899 1.00 92.50 200 VAL A O 1
ATOM 1550 N N . VAL A 1 201 ? 14.911 -3.111 -14.561 1.00 92.75 201 VAL A N 1
ATOM 1551 C CA . VAL A 1 201 ? 13.706 -2.335 -14.262 1.00 92.75 201 VAL A CA 1
ATOM 1552 C C . VAL A 1 201 ? 12.724 -3.246 -13.536 1.00 92.75 201 VAL A C 1
ATOM 1554 O O . VAL A 1 201 ? 12.335 -4.296 -14.055 1.00 92.75 201 VAL A O 1
ATOM 1557 N N . ALA A 1 202 ? 12.358 -2.883 -12.310 1.00 91.25 202 ALA A N 1
ATOM 1558 C CA . ALA A 1 202 ? 11.431 -3.632 -11.472 1.00 91.25 202 ALA A CA 1
ATOM 1559 C C . ALA A 1 202 ? 10.183 -2.797 -11.186 1.00 91.25 202 ALA A C 1
ATOM 1561 O O . ALA A 1 202 ? 10.271 -1.715 -10.605 1.00 91.25 202 ALA A O 1
ATOM 1562 N N . VAL A 1 203 ? 9.020 -3.330 -11.553 1.00 90.44 203 VAL A N 1
ATOM 1563 C CA . VAL A 1 203 ? 7.735 -2.711 -11.237 1.00 90.44 203 VAL A CA 1
ATOM 1564 C C . VAL A 1 203 ? 7.473 -2.905 -9.748 1.00 90.44 203 VAL A C 1
ATOM 1566 O O . VAL A 1 203 ? 7.488 -4.039 -9.253 1.00 90.44 203 VAL A O 1
ATOM 1569 N N . LYS A 1 204 ? 7.255 -1.808 -9.021 1.00 84.44 204 LYS A N 1
ATOM 1570 C CA . LYS A 1 204 ? 6.860 -1.820 -7.617 1.00 84.44 204 LYS A CA 1
ATOM 1571 C C . LYS A 1 204 ? 5.651 -2.728 -7.474 1.00 84.44 204 LYS A C 1
ATOM 1573 O O . LYS A 1 204 ? 4.711 -2.694 -8.264 1.00 84.44 204 LYS A O 1
ATOM 1578 N N . ARG A 1 205 ? 5.703 -3.584 -6.466 1.00 79.31 205 ARG A N 1
ATOM 1579 C CA . ARG A 1 205 ? 4.552 -4.368 -6.057 1.00 79.31 205 ARG A CA 1
ATOM 1580 C C . ARG A 1 205 ? 3.913 -3.593 -4.918 1.00 79.31 205 ARG A C 1
ATOM 1582 O O . ARG A 1 205 ? 4.614 -3.357 -3.950 1.00 79.31 205 ARG A O 1
ATOM 1589 N N . SER A 1 206 ? 2.659 -3.180 -5.040 1.00 75.06 206 SER A N 1
ATOM 1590 C CA . SER A 1 206 ? 1.840 -2.802 -3.888 1.00 75.06 206 SER A CA 1
ATOM 1591 C C . SER A 1 206 ? 0.961 -3.997 -3.536 1.00 75.06 206 SER A C 1
ATOM 1593 O O . SER A 1 206 ? 0.515 -4.741 -4.415 1.00 75.06 206 SER A O 1
ATOM 1595 N N . LEU A 1 207 ? 0.791 -4.250 -2.246 1.00 87.44 207 LEU A N 1
ATOM 1596 C CA . LEU A 1 207 ? -0.211 -5.180 -1.743 1.00 87.44 207 LEU A CA 1
ATOM 1597 C C . LEU A 1 207 ? -1.312 -4.368 -1.086 1.00 87.44 207 LEU A C 1
ATOM 1599 O O . LEU A 1 207 ? -1.043 -3.305 -0.542 1.00 87.44 207 LEU A O 1
ATOM 1603 N N . GLN A 1 208 ? -2.534 -4.877 -1.107 1.00 92.81 208 GLN A N 1
ATOM 1604 C CA . GLN A 1 208 ? -3.626 -4.246 -0.383 1.00 92.81 208 GLN A CA 1
ATOM 1605 C C . GLN A 1 208 ? -3.829 -4.941 0.959 1.00 92.81 208 GLN A C 1
ATOM 1607 O O . GLN A 1 208 ? -3.860 -6.172 1.020 1.00 92.81 208 GLN A O 1
ATOM 1612 N N . VAL A 1 209 ? -3.985 -4.156 2.019 1.00 96.31 209 VAL A N 1
ATOM 1613 C CA . VAL A 1 209 ? -4.443 -4.630 3.325 1.00 96.31 209 VAL A CA 1
ATOM 1614 C C . VAL A 1 209 ? -5.728 -3.902 3.669 1.00 96.31 209 VAL A C 1
ATOM 1616 O O . VAL A 1 209 ? -5.752 -2.679 3.770 1.00 96.31 209 VAL A O 1
ATOM 1619 N N . ALA A 1 210 ? -6.800 -4.662 3.808 1.00 97.81 210 ALA A N 1
ATOM 1620 C CA . ALA A 1 210 ? -8.150 -4.177 4.005 1.00 97.81 210 ALA A CA 1
ATOM 1621 C C . ALA A 1 210 ? -8.865 -5.010 5.068 1.00 97.81 210 ALA A C 1
ATOM 1623 O O . ALA A 1 210 ? -8.458 -6.132 5.383 1.00 97.81 210 ALA A O 1
ATOM 1624 N N . GLY A 1 211 ? -9.933 -4.437 5.600 1.00 97.56 211 GLY A N 1
ATOM 1625 C CA . GLY A 1 211 ? -10.783 -5.072 6.590 1.00 97.56 211 GLY A CA 1
ATOM 1626 C C . GLY A 1 211 ? -11.997 -4.209 6.894 1.00 97.56 211 GLY A C 1
ATOM 1627 O O . GLY A 1 211 ? -12.274 -3.205 6.224 1.00 97.56 211 GLY A O 1
ATOM 1628 N N . THR A 1 212 ? -12.716 -4.616 7.926 1.00 97.69 212 THR A N 1
ATOM 1629 C CA . THR A 1 212 ? -13.875 -3.925 8.470 1.00 97.69 212 THR A CA 1
ATOM 1630 C C . THR A 1 212 ? -13.662 -3.559 9.931 1.00 97.69 212 THR A C 1
ATOM 1632 O O . THR A 1 212 ? -12.910 -4.203 10.659 1.00 97.69 212 THR A O 1
ATOM 1635 N N . VAL A 1 213 ? -14.345 -2.508 10.368 1.00 96.69 213 VAL A N 1
ATOM 1636 C CA . VAL A 1 213 ? -14.500 -2.156 11.772 1.00 96.69 213 VAL A CA 1
ATOM 1637 C C . VAL A 1 213 ? -15.977 -2.268 12.112 1.00 96.69 213 VAL A C 1
ATOM 1639 O O . VAL A 1 213 ? -16.818 -1.572 11.538 1.00 96.69 213 VAL A O 1
ATOM 1642 N N . GLN A 1 214 ? -16.298 -3.167 13.033 1.00 95.69 214 GLN A N 1
ATOM 1643 C CA . GLN A 1 214 ? -17.672 -3.471 13.429 1.00 95.69 214 GLN A CA 1
ATOM 1644 C C . GLN A 1 214 ? -17.817 -3.429 14.943 1.00 95.69 214 GLN A C 1
ATOM 1646 O O . GLN A 1 214 ? -16.828 -3.431 15.667 1.00 95.69 214 GLN A O 1
ATOM 1651 N N . ARG A 1 215 ? -19.039 -3.400 15.462 1.00 93.69 215 ARG A N 1
ATOM 1652 C CA . ARG A 1 215 ? -19.262 -3.589 16.897 1.00 93.69 215 ARG A CA 1
ATOM 1653 C C . ARG A 1 215 ? -19.046 -5.048 17.295 1.00 93.69 215 ARG A C 1
ATOM 1655 O O . ARG A 1 215 ? -19.351 -5.958 16.533 1.00 93.69 215 ARG A O 1
ATOM 1662 N N . LEU A 1 216 ? -18.534 -5.279 18.504 1.00 93.69 216 LEU A N 1
ATOM 1663 C CA . LEU A 1 216 ? -18.308 -6.636 19.017 1.00 93.69 216 LEU A CA 1
ATOM 1664 C C . LEU A 1 216 ? -19.601 -7.333 19.479 1.00 93.69 216 LEU A C 1
ATOM 1666 O O . LEU A 1 216 ? -19.651 -8.557 19.560 1.00 93.69 216 LEU A O 1
ATOM 1670 N N . ASP A 1 217 ? -20.622 -6.565 19.847 1.00 90.25 217 ASP A N 1
ATOM 1671 C CA . ASP A 1 217 ? -21.838 -7.046 20.504 1.00 90.25 217 ASP A CA 1
ATOM 1672 C C . ASP A 1 217 ? -22.997 -7.361 19.544 1.00 90.25 217 ASP A C 1
ATOM 1674 O O . ASP A 1 217 ? -24.024 -7.881 19.978 1.00 90.25 217 ASP A O 1
ATOM 1678 N N . CYS A 1 218 ? -22.829 -7.113 18.243 1.00 88.75 218 CYS A N 1
ATOM 1679 C CA . CYS A 1 218 ? -23.806 -7.471 17.219 1.00 88.75 218 CYS A CA 1
ATOM 1680 C C . CYS A 1 218 ? -23.158 -7.843 15.880 1.00 88.75 218 CYS A C 1
ATOM 1682 O O . CYS A 1 218 ? -22.027 -7.463 15.585 1.00 88.75 218 CYS A O 1
ATOM 1684 N N . GLU A 1 219 ? -23.889 -8.614 15.076 1.00 87.75 219 GLU A N 1
ATOM 1685 C CA . GLU A 1 219 ? -23.518 -8.932 13.694 1.00 87.75 219 GLU A CA 1
ATOM 1686 C C . GLU A 1 219 ? -23.947 -7.797 12.755 1.00 87.75 219 GLU A C 1
ATOM 1688 O O . GLU A 1 219 ? -24.968 -7.151 12.992 1.00 87.75 219 GLU A O 1
ATOM 1693 N N . ASP A 1 220 ? -23.165 -7.557 11.698 1.00 88.69 220 ASP A N 1
ATOM 1694 C CA . ASP A 1 220 ? -23.435 -6.546 10.663 1.00 88.69 220 ASP A CA 1
ATOM 1695 C C . ASP A 1 220 ? -23.682 -5.132 11.213 1.00 88.69 220 ASP A C 1
ATOM 1697 O O . ASP A 1 220 ? -24.500 -4.358 10.712 1.00 88.69 220 ASP A O 1
ATOM 1701 N N . CYS A 1 221 ? -22.932 -4.780 12.254 1.00 92.94 221 CYS A N 1
ATOM 1702 C CA . CYS A 1 221 ? -22.971 -3.483 12.909 1.00 92.94 221 CYS A CA 1
ATOM 1703 C C . CYS A 1 221 ? -21.717 -2.662 12.572 1.00 92.94 221 CYS A C 1
ATOM 1705 O O . CYS A 1 221 ? -20.811 -2.575 13.411 1.00 92.94 221 CYS A O 1
ATOM 1707 N N . PRO A 1 222 ? -21.616 -2.076 11.364 1.00 95.25 222 PRO A N 1
ATOM 1708 C CA . PRO A 1 222 ? -20.442 -1.317 10.966 1.00 95.25 222 PRO A CA 1
ATOM 1709 C C . PRO A 1 222 ? -20.265 -0.069 11.828 1.00 95.25 222 PRO A C 1
ATOM 1711 O O . PRO A 1 222 ? -21.231 0.588 12.222 1.00 95.25 222 PRO A O 1
ATOM 1714 N N . ILE A 1 223 ? -19.008 0.270 12.095 1.00 92.31 223 ILE A N 1
ATOM 1715 C CA . ILE A 1 223 ? -18.633 1.518 12.747 1.00 92.31 223 ILE A CA 1
ATOM 1716 C C . ILE A 1 223 ? -18.065 2.436 11.667 1.00 92.31 223 ILE A C 1
ATOM 1718 O O . ILE A 1 223 ? -16.953 2.218 11.199 1.00 92.31 223 ILE A O 1
ATOM 1722 N N . GLU A 1 224 ? -18.837 3.448 11.273 1.00 93.06 224 GLU A N 1
ATOM 1723 C CA . GLU A 1 224 ? -18.402 4.496 10.344 1.00 93.06 224 GLU A CA 1
ATOM 1724 C C . GLU A 1 224 ? -17.502 5.520 11.051 1.00 93.06 224 GLU A C 1
ATOM 1726 O O . GLU A 1 224 ? -17.711 5.857 12.220 1.00 93.06 224 GLU A O 1
ATOM 1731 N N . GLY A 1 225 ? -16.503 6.045 10.339 1.00 91.56 225 GLY A N 1
ATOM 1732 C CA . GLY A 1 225 ? -15.653 7.133 10.823 1.00 91.56 225 GLY A CA 1
ATOM 1733 C C . GLY A 1 225 ? -14.615 6.738 11.879 1.00 91.56 225 GLY A C 1
ATOM 1734 O O . GLY A 1 225 ? -13.885 7.605 12.358 1.00 91.56 225 GLY A O 1
ATOM 1735 N N . ALA A 1 226 ? -14.491 5.454 12.230 1.00 92.12 226 ALA A N 1
ATOM 1736 C CA . ALA A 1 226 ? -13.341 4.962 12.987 1.00 92.12 226 ALA A CA 1
ATOM 1737 C C . ALA A 1 226 ? -12.050 5.173 12.182 1.00 92.12 226 ALA A C 1
ATOM 1739 O O . ALA A 1 226 ? -12.013 4.877 10.983 1.00 92.12 226 ALA A O 1
ATOM 1740 N N . SER A 1 227 ? -11.001 5.652 12.848 1.00 93.81 227 SER A N 1
ATOM 1741 C CA . SER A 1 227 ? -9.673 5.812 12.265 1.00 93.81 227 SER A CA 1
ATOM 1742 C C . SER A 1 227 ? -8.919 4.494 12.373 1.00 93.81 227 SER A C 1
ATOM 1744 O O . SER A 1 227 ? -8.706 3.988 13.474 1.00 93.81 227 SER A O 1
ATOM 1746 N N . VAL A 1 228 ? -8.458 3.962 11.249 1.00 96.00 228 VAL A N 1
ATOM 1747 C CA . VAL A 1 228 ? -7.493 2.865 11.215 1.00 96.00 228 VAL A CA 1
ATOM 1748 C C . VAL A 1 228 ? -6.128 3.451 10.899 1.00 96.00 228 VAL A C 1
ATOM 1750 O O . VAL A 1 228 ? -5.984 4.259 9.985 1.00 96.00 228 VAL A O 1
ATOM 1753 N N . ILE A 1 229 ? -5.132 3.071 11.685 1.00 95.75 229 ILE A N 1
ATOM 1754 C CA . ILE A 1 229 ? -3.763 3.561 11.620 1.00 95.75 229 ILE A CA 1
ATOM 1755 C C . ILE A 1 229 ? -2.881 2.399 11.181 1.00 95.75 229 ILE A C 1
ATOM 1757 O O . ILE A 1 229 ? -2.792 1.392 11.879 1.00 95.75 229 ILE A O 1
ATOM 1761 N N . LEU A 1 230 ? -2.221 2.547 10.036 1.00 97.12 230 LEU A N 1
ATOM 1762 C CA . LEU A 1 230 ? -1.205 1.635 9.528 1.00 97.12 230 LEU A CA 1
ATOM 1763 C C . LEU A 1 230 ? 0.182 2.205 9.819 1.00 97.12 230 LEU A C 1
ATOM 1765 O O . LEU A 1 230 ? 0.517 3.298 9.363 1.00 97.12 230 LEU A O 1
ATOM 1769 N N . LYS A 1 231 ? 1.026 1.424 10.489 1.00 96.69 231 LYS A N 1
ATOM 1770 C CA . LYS A 1 231 ? 2.455 1.701 10.654 1.00 96.69 231 LYS A CA 1
ATOM 1771 C C . LYS A 1 231 ? 3.261 0.735 9.799 1.00 96.69 231 LYS A C 1
ATOM 1773 O O . LYS A 1 231 ? 3.173 -0.480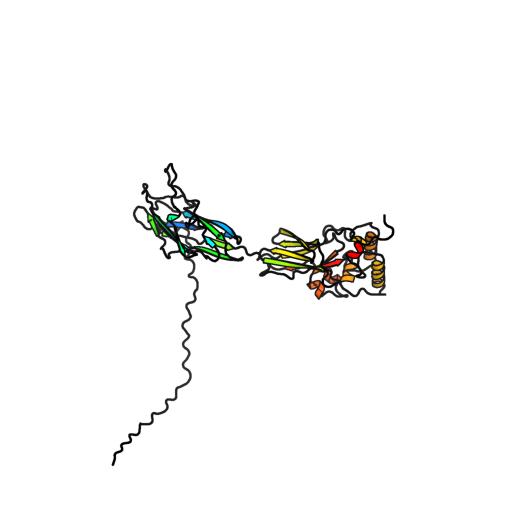 9.969 1.00 96.69 231 LYS A O 1
ATOM 1778 N N . GLN A 1 232 ? 4.063 1.272 8.883 1.00 95.19 232 GLN A N 1
ATOM 1779 C CA . GLN A 1 232 ? 4.959 0.487 8.036 1.00 95.19 232 GLN A CA 1
ATOM 1780 C C . GLN A 1 232 ? 6.256 1.255 7.787 1.00 95.19 232 GLN A C 1
ATOM 1782 O O . GLN A 1 232 ? 6.237 2.420 7.394 1.00 95.19 232 GLN A O 1
ATOM 1787 N N . ASN A 1 233 ? 7.400 0.597 7.998 1.00 91.25 233 ASN A N 1
ATOM 1788 C CA . ASN A 1 233 ? 8.726 1.159 7.706 1.00 91.25 233 ASN A CA 1
ATOM 1789 C C . ASN A 1 233 ? 8.966 2.554 8.342 1.00 91.25 233 ASN A C 1
ATOM 1791 O O . ASN A 1 233 ? 9.488 3.468 7.704 1.00 91.25 233 ASN A O 1
ATOM 1795 N N . GLY A 1 234 ? 8.522 2.738 9.592 1.00 91.25 234 GLY A N 1
ATOM 1796 C CA . GLY A 1 234 ? 8.654 4.001 10.332 1.00 91.25 234 GLY A CA 1
ATOM 1797 C C . GLY A 1 234 ? 7.729 5.134 9.867 1.00 91.25 234 GLY A C 1
ATOM 1798 O O . GLY A 1 234 ? 7.850 6.248 10.370 1.00 91.25 234 GLY A O 1
ATOM 1799 N N . LYS A 1 235 ? 6.819 4.869 8.924 1.00 92.94 235 LYS A N 1
ATOM 1800 C CA . LYS A 1 235 ? 5.766 5.794 8.493 1.00 92.94 235 LYS A CA 1
ATOM 1801 C C . LYS A 1 235 ? 4.423 5.372 9.068 1.00 92.94 235 LYS A C 1
ATOM 1803 O O . LYS A 1 235 ? 4.191 4.187 9.298 1.00 92.94 235 LYS A O 1
ATOM 1808 N N . GLU A 1 236 ? 3.552 6.354 9.249 1.00 95.56 236 GLU A N 1
ATOM 1809 C CA . GLU A 1 236 ? 2.184 6.172 9.715 1.00 95.56 236 GLU A CA 1
ATOM 1810 C C . GLU A 1 236 ? 1.206 6.699 8.661 1.00 95.56 236 GLU A C 1
ATOM 1812 O O . GLU A 1 236 ? 1.409 7.776 8.096 1.00 95.56 236 GLU A O 1
ATOM 1817 N N . TYR A 1 237 ? 0.163 5.923 8.395 1.00 95.38 237 TYR A N 1
ATOM 1818 C CA . TYR A 1 237 ? -0.911 6.237 7.463 1.00 95.38 237 TYR A CA 1
ATOM 1819 C C . TYR A 1 237 ? -2.238 6.084 8.194 1.00 95.38 237 TYR A C 1
ATOM 1821 O O . TYR A 1 237 ? -2.421 5.125 8.939 1.00 95.38 237 TYR A O 1
ATOM 1829 N N . VAL A 1 238 ? -3.174 6.999 7.961 1.00 95.44 238 VAL A N 1
ATOM 1830 C CA . VAL A 1 238 ? -4.493 6.972 8.599 1.00 95.44 238 VAL A CA 1
ATOM 1831 C C . VAL A 1 238 ? -5.562 6.899 7.521 1.00 95.44 238 VAL A C 1
ATOM 1833 O O . VAL A 1 238 ? -5.513 7.652 6.550 1.00 95.44 238 VAL A O 1
ATOM 1836 N N . GLN A 1 239 ? -6.520 5.996 7.702 1.00 96.62 239 GLN A N 1
ATOM 1837 C CA . GLN A 1 239 ? -7.742 5.912 6.910 1.00 96.62 239 GLN A CA 1
ATOM 1838 C C . GLN A 1 239 ? -8.952 5.950 7.829 1.00 96.62 239 GLN A C 1
ATOM 1840 O O . GLN A 1 239 ? -8.882 5.506 8.972 1.00 96.62 239 GLN A O 1
ATOM 1845 N N . TYR A 1 240 ? -10.067 6.444 7.308 1.00 95.12 240 TYR A N 1
ATOM 1846 C CA . TYR A 1 240 ? -11.344 6.424 8.007 1.00 95.12 240 TYR A CA 1
ATOM 1847 C C . TYR A 1 240 ? -12.245 5.377 7.376 1.00 95.12 240 TYR A C 1
ATOM 1849 O O . TYR A 1 240 ? -12.274 5.215 6.156 1.00 95.12 240 TYR A O 1
ATOM 1857 N N . THR A 1 241 ? -12.967 4.666 8.224 1.00 96.81 241 THR A N 1
ATOM 1858 C CA . THR A 1 241 ? -13.956 3.683 7.791 1.00 96.81 241 THR A CA 1
ATOM 1859 C C . THR A 1 241 ? -15.162 4.347 7.141 1.00 96.81 241 THR A C 1
ATOM 1861 O O . THR A 1 241 ? -15.615 5.404 7.585 1.00 96.81 241 THR A O 1
ATOM 1864 N N . ASP A 1 242 ? -15.678 3.726 6.082 1.00 96.62 242 ASP A N 1
ATOM 1865 C CA . ASP A 1 242 ? -16.878 4.191 5.382 1.00 96.62 242 ASP A CA 1
ATOM 1866 C C . ASP A 1 242 ? -18.181 3.822 6.124 1.00 96.62 242 ASP A C 1
ATOM 1868 O O . ASP A 1 242 ? -18.161 3.222 7.199 1.00 96.62 242 ASP A O 1
ATOM 1872 N N . ALA A 1 243 ? -19.337 4.140 5.531 1.00 95.69 243 ALA A N 1
ATOM 1873 C CA . ALA A 1 243 ? -20.662 3.804 6.072 1.00 95.69 243 ALA A CA 1
ATOM 1874 C C . ALA A 1 243 ? -20.908 2.290 6.272 1.00 95.69 243 ALA A C 1
ATOM 1876 O O . ALA A 1 243 ? -21.856 1.899 6.950 1.00 95.69 243 ALA A O 1
ATOM 1877 N N . HIS A 1 244 ? -20.068 1.432 5.687 1.00 96.25 244 HIS A N 1
ATOM 1878 C CA . HIS A 1 244 ? -20.091 -0.021 5.854 1.00 96.25 244 HIS A CA 1
ATOM 1879 C C . HIS A 1 244 ? -18.941 -0.517 6.745 1.00 96.25 244 HIS A C 1
ATOM 1881 O O . HIS A 1 244 ? -18.674 -1.718 6.784 1.00 96.25 244 HIS A O 1
ATOM 1887 N N . GLY A 1 245 ? -18.244 0.384 7.444 1.00 96.62 245 GLY A N 1
ATOM 1888 C CA . GLY A 1 245 ? -17.134 0.059 8.330 1.00 96.62 245 GLY A CA 1
ATOM 1889 C C . GLY A 1 245 ? -15.860 -0.362 7.596 1.00 96.62 245 GLY A C 1
ATOM 1890 O O . GLY A 1 245 ? -14.944 -0.867 8.234 1.00 96.62 245 GLY A O 1
ATOM 1891 N N . LYS A 1 246 ? -15.771 -0.214 6.269 1.00 98.19 246 LYS A N 1
ATOM 1892 C CA . LYS A 1 246 ? -14.645 -0.729 5.473 1.00 98.19 246 LYS A CA 1
ATOM 1893 C C . LYS A 1 246 ? -13.479 0.244 5.435 1.00 98.19 246 LYS A C 1
ATOM 1895 O O . LYS A 1 246 ? -13.678 1.453 5.353 1.00 98.19 246 LYS A O 1
ATOM 1900 N N . TYR A 1 247 ? -12.266 -0.298 5.395 1.00 98.12 247 TYR A N 1
ATOM 1901 C CA . TYR A 1 247 ? -11.037 0.455 5.154 1.00 98.12 247 TYR A CA 1
ATOM 1902 C C . TYR A 1 247 ? -10.063 -0.343 4.272 1.00 98.12 247 TYR A C 1
ATOM 1904 O O . TYR A 1 247 ? -10.140 -1.571 4.197 1.00 98.12 247 TYR A O 1
ATOM 1912 N N . ALA A 1 248 ? -9.127 0.348 3.615 1.00 97.62 248 ALA A N 1
ATOM 1913 C CA . ALA A 1 248 ? -8.061 -0.282 2.839 1.00 97.62 248 ALA A CA 1
ATOM 1914 C C . ALA A 1 248 ? -6.798 0.592 2.768 1.00 97.62 248 ALA A C 1
ATOM 1916 O O . ALA A 1 248 ? -6.879 1.817 2.656 1.00 97.62 248 ALA A O 1
ATOM 1917 N N . PHE A 1 249 ? -5.639 -0.061 2.770 1.00 96.38 249 PHE A N 1
ATOM 1918 C CA . PHE A 1 249 ? -4.323 0.536 2.572 1.00 96.38 249 PHE A CA 1
ATOM 1919 C C . PHE A 1 249 ? -3.569 -0.164 1.450 1.00 96.38 249 PHE A C 1
ATOM 1921 O O . PHE A 1 249 ? -3.602 -1.391 1.353 1.00 96.38 249 PHE A O 1
ATOM 1928 N N . ASP A 1 250 ? -2.818 0.612 0.676 1.00 91.69 250 ASP A N 1
ATOM 1929 C CA . ASP A 1 250 ? -1.722 0.084 -0.129 1.00 91.69 250 ASP A CA 1
ATOM 1930 C C . ASP A 1 250 ? -0.468 -0.019 0.746 1.00 91.69 250 ASP A C 1
ATOM 1932 O O . ASP A 1 250 ? -0.089 0.940 1.422 1.00 91.69 250 ASP A O 1
ATOM 1936 N N . VAL A 1 251 ? 0.166 -1.189 0.750 1.00 91.69 251 VAL A N 1
ATOM 1937 C CA . VAL A 1 251 ? 1.347 -1.496 1.562 1.00 91.69 251 VAL A CA 1
ATOM 1938 C C . VAL A 1 251 ? 2.503 -1.975 0.696 1.00 91.69 251 VAL A C 1
ATOM 1940 O O . VAL A 1 251 ? 2.326 -2.702 -0.290 1.00 91.69 251 VAL A O 1
ATOM 1943 N N . ASP A 1 252 ? 3.712 -1.612 1.109 1.00 85.75 252 ASP A N 1
ATOM 1944 C CA . ASP A 1 252 ? 4.937 -2.068 0.469 1.00 85.75 252 ASP A CA 1
ATOM 1945 C C . ASP A 1 252 ? 5.248 -3.518 0.898 1.00 85.75 252 ASP A C 1
ATOM 1947 O O . ASP A 1 252 ? 5.342 -3.819 2.092 1.00 85.75 252 ASP A O 1
ATOM 1951 N N . PRO A 1 253 ? 5.447 -4.462 -0.032 1.00 83.44 253 PRO A N 1
ATOM 1952 C CA . PRO A 1 253 ? 5.798 -5.832 0.296 1.00 83.44 253 PRO A CA 1
ATOM 1953 C C . PRO A 1 253 ? 7.212 -5.903 0.866 1.00 83.44 253 PRO A C 1
ATOM 1955 O O . PRO A 1 253 ? 8.108 -5.143 0.497 1.00 83.44 253 PRO A O 1
ATOM 1958 N N . GLY A 1 254 ? 7.429 -6.891 1.731 1.00 84.25 254 GLY A N 1
ATOM 1959 C CA . GLY A 1 254 ? 8.728 -7.120 2.369 1.00 84.25 254 GLY A CA 1
ATOM 1960 C C . GLY A 1 254 ? 8.937 -6.353 3.676 1.00 84.25 254 GLY A C 1
ATOM 1961 O O . GLY A 1 254 ? 9.919 -6.625 4.362 1.00 84.25 254 GLY A O 1
ATOM 1962 N N . PHE A 1 255 ? 8.006 -5.479 4.067 1.00 90.25 255 PHE A N 1
ATOM 1963 C CA . PHE A 1 255 ? 8.026 -4.798 5.361 1.00 90.25 255 PHE A CA 1
ATOM 1964 C C . PHE A 1 255 ? 6.875 -5.275 6.251 1.00 90.25 255 PHE A C 1
ATOM 1966 O O . PHE A 1 255 ? 5.747 -5.362 5.758 1.00 90.25 255 PHE A O 1
ATOM 1973 N N . PRO A 1 256 ? 7.129 -5.579 7.541 1.00 95.19 256 PRO A N 1
ATOM 1974 C CA . PRO A 1 256 ? 6.060 -5.870 8.489 1.00 95.19 256 PRO A CA 1
ATOM 1975 C C . PRO A 1 256 ? 5.149 -4.654 8.649 1.00 95.19 256 PRO A C 1
ATOM 1977 O O . PRO A 1 256 ? 5.568 -3.517 8.402 1.00 95.19 256 PRO A O 1
ATOM 1980 N N . ILE A 1 257 ? 3.915 -4.915 9.059 1.00 95.81 257 ILE A N 1
ATOM 1981 C CA . ILE A 1 257 ? 2.911 -3.881 9.282 1.00 95.81 257 ILE A CA 1
ATOM 1982 C C . ILE A 1 257 ? 2.290 -4.029 10.661 1.00 95.81 257 ILE A C 1
ATOM 1984 O O . ILE A 1 257 ? 2.097 -5.141 11.157 1.00 95.81 257 ILE A O 1
ATOM 1988 N N . GLU A 1 258 ? 1.930 -2.890 11.234 1.00 96.06 258 GLU A N 1
ATOM 1989 C CA . GLU A 1 258 ? 1.121 -2.814 12.441 1.00 96.06 258 GLU A CA 1
ATOM 1990 C C . GLU A 1 258 ? -0.142 -2.019 12.122 1.00 96.06 258 GLU A C 1
ATOM 1992 O O . GLU A 1 258 ? -0.065 -0.958 11.501 1.00 96.06 258 GLU A O 1
ATOM 1997 N N . LEU A 1 259 ? -1.299 -2.531 12.527 1.00 96.25 259 LEU A N 1
ATOM 1998 C CA . LEU A 1 259 ? -2.585 -1.867 12.370 1.00 96.25 259 LEU A CA 1
ATOM 1999 C C . LEU A 1 259 ? -3.229 -1.636 13.730 1.00 96.25 259 LEU A C 1
ATOM 2001 O O . LEU A 1 259 ? -3.233 -2.507 14.603 1.00 96.25 259 LEU A O 1
ATOM 2005 N N . GLU A 1 260 ? -3.853 -0.479 13.878 1.00 93.50 260 GLU A N 1
ATOM 2006 C CA . GLU A 1 260 ? -4.590 -0.100 15.073 1.00 93.50 260 GLU A CA 1
ATOM 2007 C C . GLU A 1 260 ? -5.864 0.649 14.690 1.00 93.50 260 GLU A C 1
ATOM 2009 O O . GLU A 1 260 ? -5.807 1.592 13.910 1.00 93.50 260 GLU A O 1
ATOM 2014 N N . ALA A 1 261 ? -7.007 0.258 15.253 1.00 92.81 261 ALA A N 1
ATOM 2015 C CA . ALA A 1 261 ? -8.242 1.027 15.145 1.00 92.81 261 ALA A CA 1
ATOM 2016 C C . ALA A 1 261 ? -8.438 1.898 16.391 1.00 92.81 261 ALA A C 1
ATOM 2018 O O . ALA A 1 261 ? -8.293 1.430 17.523 1.00 92.81 261 ALA A O 1
ATOM 2019 N N . ILE A 1 262 ? -8.793 3.162 16.176 1.00 89.06 262 ILE A N 1
ATOM 2020 C CA . ILE A 1 262 ? -9.166 4.116 17.217 1.00 89.06 262 ILE A CA 1
ATOM 2021 C C . ILE A 1 262 ? -10.403 4.907 16.787 1.00 89.06 262 ILE A C 1
ATOM 2023 O O . ILE A 1 262 ? -10.756 4.981 15.612 1.00 89.06 262 ILE A O 1
ATOM 2027 N N . MET A 1 263 ? -11.037 5.570 17.746 1.00 85.75 263 MET A N 1
ATOM 2028 C CA . MET A 1 263 ? -12.065 6.567 17.473 1.00 85.75 263 MET A CA 1
ATOM 2029 C C . MET A 1 263 ? -11.711 7.825 18.253 1.00 85.75 263 MET A C 1
ATOM 2031 O O . MET A 1 263 ? -11.583 7.774 19.465 1.00 85.75 263 MET A O 1
ATOM 2035 N N . GLU A 1 264 ? -11.465 8.954 17.596 1.00 70.81 264 GLU A N 1
ATOM 2036 C CA . GLU A 1 264 ? -10.939 10.119 18.323 1.00 70.81 264 GLU A CA 1
ATOM 2037 C C . GLU A 1 264 ? -12.017 10.905 19.071 1.00 70.81 264 GLU A C 1
ATOM 2039 O O . GLU A 1 264 ? -11.787 11.352 20.194 1.00 70.81 264 GLU A O 1
ATOM 2044 N N . TRP A 1 265 ? -13.187 11.079 18.460 1.00 67.38 265 TRP A N 1
ATOM 2045 C CA . TRP A 1 265 ? -14.296 11.824 19.039 1.00 67.38 265 TRP A CA 1
ATOM 2046 C C . TRP A 1 265 ? -15.609 11.421 18.377 1.00 67.38 265 TRP A C 1
ATOM 2048 O O . TRP A 1 265 ? -15.671 11.244 17.165 1.00 67.38 265 TRP A O 1
ATOM 2058 N N . GLU A 1 266 ? -16.665 11.337 19.177 1.00 65.19 266 GLU A N 1
ATOM 2059 C CA . GLU A 1 266 ? -18.036 11.172 18.707 1.00 65.19 266 GLU A CA 1
ATOM 2060 C C . GLU A 1 266 ? -18.909 12.138 19.523 1.00 65.19 266 GLU A C 1
ATOM 2062 O O . GLU A 1 266 ? -18.907 12.124 20.759 1.00 65.19 266 GLU A O 1
ATOM 2067 N N . GLU A 1 267 ? -19.603 13.045 18.838 1.00 63.38 267 GLU A N 1
ATOM 2068 C CA . GLU A 1 267 ? -20.492 14.012 19.480 1.00 63.38 267 GLU A CA 1
ATOM 2069 C C . GLU A 1 267 ? -21.640 13.275 20.187 1.00 63.38 267 GLU A C 1
ATOM 2071 O O . GLU A 1 267 ? -22.212 12.334 19.646 1.00 63.38 267 GLU A O 1
ATOM 2076 N N . GLY A 1 268 ? -21.949 13.652 21.432 1.00 61.97 268 GLY A N 1
ATOM 2077 C CA . GLY A 1 268 ? -22.987 12.970 22.215 1.00 61.97 268 GLY A CA 1
ATOM 2078 C C . GLY A 1 268 ? -22.614 11.553 22.673 1.00 61.97 268 GLY A C 1
ATOM 2079 O O . GLY A 1 268 ? -23.433 10.869 23.274 1.00 61.97 268 GLY A O 1
ATOM 2080 N N . ALA A 1 269 ? -21.373 11.099 22.487 1.00 59.78 269 ALA A N 1
ATOM 2081 C CA . ALA A 1 269 ? -20.973 9.749 22.878 1.00 59.78 269 ALA A CA 1
ATOM 2082 C C . ALA A 1 269 ? -21.106 9.467 24.385 1.00 59.78 269 ALA A C 1
ATOM 2084 O O . ALA A 1 269 ? -21.317 8.323 24.774 1.00 59.78 269 ALA A O 1
ATOM 2085 N N . VAL A 1 270 ? -21.028 10.493 25.241 1.00 66.38 270 VAL A N 1
ATOM 2086 C CA . VAL A 1 270 ? -21.301 10.376 26.688 1.00 66.38 270 VAL A CA 1
ATOM 2087 C C . VAL A 1 270 ? -22.772 10.085 26.996 1.00 66.38 270 VAL A C 1
ATOM 2089 O O . VAL A 1 270 ? -23.102 9.638 28.091 1.00 66.38 270 VAL A O 1
ATOM 2092 N N . GLU A 1 271 ? -23.666 10.341 26.042 1.00 66.88 271 GLU A N 1
ATOM 2093 C CA . GLU A 1 271 ? -25.106 10.103 26.159 1.00 66.88 271 GLU A CA 1
ATOM 2094 C C . GLU A 1 271 ? -25.466 8.624 25.974 1.00 66.88 271 GLU A C 1
ATOM 2096 O O . GLU A 1 271 ? -26.609 8.244 26.229 1.00 66.88 271 GLU A O 1
ATOM 2101 N N . ALA A 1 272 ? -24.479 7.808 25.592 1.00 67.06 272 ALA A N 1
ATOM 2102 C CA . ALA A 1 272 ? -24.541 6.357 25.504 1.00 67.06 272 ALA A CA 1
ATOM 2103 C C . ALA A 1 272 ? -24.606 5.645 26.859 1.00 67.06 272 ALA A C 1
ATOM 2105 O O . ALA A 1 272 ? -25.089 4.525 26.913 1.00 67.06 272 ALA A O 1
ATOM 2106 N N . VAL A 1 273 ? -24.090 6.283 27.913 1.00 84.25 273 VAL A N 1
ATOM 2107 C CA . VAL A 1 273 ? -23.917 5.678 29.238 1.00 84.25 273 VAL A CA 1
ATOM 2108 C C . VAL A 1 273 ? -24.978 6.230 30.180 1.00 84.25 273 VAL A C 1
ATOM 2110 O O . VAL A 1 273 ? -25.177 7.451 30.264 1.00 84.25 273 VAL A O 1
ATOM 2113 N N . ASP A 1 274 ? -25.652 5.356 30.921 1.00 87.94 274 ASP A N 1
ATOM 2114 C CA . ASP A 1 274 ? -26.687 5.761 31.861 1.00 87.94 274 ASP A CA 1
ATOM 2115 C C . ASP A 1 274 ? -26.634 5.038 33.220 1.00 87.94 274 ASP A C 1
ATOM 2117 O O . ASP A 1 274 ? -25.671 4.378 33.613 1.00 87.94 274 ASP A O 1
ATOM 2121 N N . VAL A 1 275 ? -27.647 5.292 34.052 1.00 91.81 275 VAL A N 1
ATOM 2122 C CA . VAL A 1 275 ? -27.701 4.739 35.412 1.00 91.81 275 VAL A CA 1
ATOM 2123 C C . VAL A 1 275 ? -28.008 3.238 35.394 1.00 91.81 275 VAL A C 1
ATOM 2125 O O . VAL A 1 275 ? -27.668 2.542 36.351 1.00 91.81 275 VAL A O 1
ATOM 2128 N N . SER A 1 276 ? -28.639 2.724 34.341 1.00 92.94 276 SER A N 1
ATOM 2129 C CA . SER A 1 276 ? -28.928 1.301 34.198 1.00 92.94 276 SER A CA 1
ATOM 2130 C C . SER A 1 276 ? -27.649 0.480 33.988 1.00 92.94 276 SER A C 1
ATOM 2132 O O . SER A 1 276 ? -27.536 -0.584 34.600 1.00 92.94 276 SER A O 1
ATOM 2134 N N . ASP A 1 277 ? -26.635 1.020 33.302 1.00 94.31 277 ASP A N 1
ATOM 2135 C CA . ASP A 1 277 ? -25.292 0.422 33.209 1.00 94.31 277 ASP A CA 1
ATOM 2136 C C . ASP A 1 277 ? -24.639 0.268 34.584 1.00 94.31 277 ASP A C 1
ATOM 2138 O O . ASP A 1 277 ? -24.190 -0.815 34.972 1.00 94.31 277 ASP A O 1
ATOM 2142 N N . ILE A 1 278 ? -24.684 1.337 35.393 1.00 94.56 278 ILE A N 1
ATOM 2143 C CA . ILE A 1 278 ? -24.205 1.320 36.785 1.00 94.56 278 ILE A CA 1
ATOM 2144 C C . ILE A 1 278 ? -24.924 0.236 37.595 1.00 94.56 278 ILE A C 1
ATOM 2146 O O . ILE A 1 278 ? -24.307 -0.430 38.433 1.00 94.56 278 ILE A O 1
ATOM 2150 N N . VAL A 1 279 ? -26.234 0.069 37.399 1.00 96.31 279 VAL A N 1
ATOM 2151 C CA . VAL A 1 279 ? -27.009 -0.960 38.102 1.00 96.31 279 VAL A CA 1
ATOM 2152 C C . VAL A 1 279 ? -26.547 -2.357 37.688 1.00 96.31 279 VAL A C 1
ATOM 2154 O O . VAL A 1 279 ? -26.351 -3.193 38.574 1.00 96.31 279 VAL A O 1
ATOM 2157 N N . SER A 1 280 ? -26.326 -2.603 36.395 1.00 96.75 280 SER A N 1
ATOM 2158 C CA . SER A 1 280 ? -25.813 -3.878 35.874 1.00 96.75 280 SER A CA 1
ATOM 2159 C C . SER A 1 280 ? -24.429 -4.208 36.435 1.00 96.75 280 SER A C 1
ATOM 2161 O O . SER A 1 280 ? -24.250 -5.274 37.030 1.00 96.75 280 SER A O 1
ATOM 2163 N N . MET A 1 281 ? -23.489 -3.260 36.401 1.00 96.75 281 MET A N 1
ATOM 2164 C CA . MET A 1 281 ? -22.163 -3.443 37.005 1.00 96.75 281 MET A CA 1
ATOM 2165 C C . MET A 1 281 ? -22.236 -3.692 38.508 1.00 96.75 281 MET A C 1
ATOM 2167 O O . MET A 1 281 ? -21.589 -4.595 39.033 1.00 96.75 281 MET A O 1
ATOM 2171 N N . ARG A 1 282 ? -23.083 -2.952 39.233 1.00 97.12 282 ARG A N 1
ATOM 2172 C CA . ARG A 1 282 ? -23.250 -3.155 40.677 1.00 97.12 282 ARG A CA 1
ATOM 2173 C C . ARG A 1 282 ? -23.782 -4.549 41.003 1.00 97.12 282 ARG A C 1
ATOM 2175 O O . ARG A 1 282 ? -23.367 -5.135 42.003 1.00 97.12 282 ARG A O 1
ATOM 2182 N N . LYS A 1 283 ? -24.713 -5.084 40.209 1.00 97.62 283 LYS A N 1
ATOM 2183 C CA . LYS A 1 283 ? -25.203 -6.455 40.402 1.00 97.62 283 LYS A CA 1
ATOM 2184 C C . LYS A 1 283 ? -24.104 -7.488 40.142 1.00 97.62 283 LYS A C 1
ATOM 2186 O O . LYS A 1 283 ? -24.050 -8.464 40.892 1.00 97.62 283 LYS A O 1
ATOM 2191 N N . HIS A 1 284 ? -23.236 -7.247 39.161 1.00 96.44 284 HIS A N 1
ATOM 2192 C CA . HIS A 1 284 ? -22.080 -8.094 38.869 1.00 96.44 284 HIS A CA 1
ATOM 2193 C C . HIS A 1 284 ? -21.073 -8.103 40.016 1.00 96.44 284 HIS A C 1
ATOM 2195 O O . HIS A 1 284 ? -20.782 -9.172 40.549 1.00 96.44 284 HIS A O 1
ATOM 2201 N N . ILE A 1 285 ? -20.657 -6.926 40.488 1.00 96.94 285 ILE A N 1
ATOM 2202 C CA . ILE A 1 285 ? -19.717 -6.769 41.611 1.00 96.94 285 ILE A CA 1
ATOM 2203 C C . ILE A 1 285 ? -20.243 -7.451 42.884 1.00 96.94 285 ILE A C 1
ATOM 2205 O O . ILE A 1 285 ? -19.493 -8.079 43.626 1.00 96.94 285 ILE A O 1
ATOM 2209 N N . LEU A 1 286 ? -21.552 -7.363 43.144 1.00 97.50 286 LEU A N 1
ATOM 2210 C CA . LEU A 1 286 ? -22.189 -7.999 44.305 1.00 97.50 286 LEU A CA 1
ATOM 2211 C C . LEU A 1 286 ? -22.501 -9.494 44.107 1.00 97.50 286 LEU A C 1
ATOM 2213 O O . LEU A 1 286 ? -23.103 -10.102 44.993 1.00 97.50 286 LEU A O 1
ATOM 2217 N N . GLY A 1 287 ? -22.168 -10.079 42.952 1.00 95.19 287 GLY A N 1
ATOM 2218 C CA . GLY A 1 287 ? -22.441 -11.482 42.632 1.00 95.19 287 GLY A CA 1
ATOM 2219 C C . GLY A 1 287 ? -23.929 -11.830 42.506 1.00 95.19 287 GLY A C 1
ATOM 2220 O O . GLY A 1 287 ? -24.292 -12.998 42.624 1.00 95.19 287 GLY A O 1
ATOM 2221 N N . ARG A 1 288 ? -24.803 -10.837 42.293 1.00 96.62 288 ARG A N 1
ATOM 2222 C CA . ARG A 1 288 ? -26.257 -11.036 42.149 1.00 96.62 288 ARG A CA 1
ATOM 2223 C C . ARG A 1 288 ? -26.661 -11.400 40.725 1.00 96.62 288 ARG A C 1
ATOM 2225 O O . ARG A 1 288 ? -27.546 -12.226 40.540 1.00 96.62 288 ARG A O 1
ATOM 2232 N N . GLU A 1 289 ? -26.028 -10.775 39.739 1.00 96.19 289 GLU A N 1
ATOM 2233 C CA . GLU A 1 289 ? -26.261 -11.015 38.314 1.00 96.19 289 GLU A CA 1
ATOM 2234 C C . GLU A 1 289 ? -24.949 -10.772 37.573 1.00 96.19 289 GLU A C 1
ATOM 2236 O O . GLU A 1 289 ? -24.386 -9.689 37.686 1.00 96.19 289 GLU A O 1
ATOM 2241 N N . ARG A 1 290 ? -24.421 -11.786 36.881 1.00 94.50 290 ARG A N 1
ATOM 2242 C CA . ARG A 1 290 ? -23.120 -11.688 36.207 1.00 94.50 290 ARG A CA 1
ATOM 2243 C C . ARG A 1 290 ? -23.265 -11.126 34.795 1.00 94.50 290 ARG A C 1
ATOM 2245 O O . ARG A 1 290 ? -24.198 -11.509 34.095 1.00 94.50 290 ARG A O 1
ATOM 2252 N N . LEU A 1 291 ? -22.300 -10.304 34.382 1.00 95.44 291 LEU A N 1
ATOM 2253 C CA . LEU A 1 291 ? -22.022 -9.991 32.982 1.00 95.44 291 LEU A CA 1
ATOM 2254 C C . LEU A 1 291 ? -21.438 -11.244 32.325 1.00 95.44 291 LEU A C 1
ATOM 2256 O O . LEU A 1 291 ? -20.448 -11.773 32.822 1.00 95.44 291 LEU A O 1
ATOM 2260 N N . ARG A 1 292 ? -22.083 -11.754 31.274 1.00 91.75 292 ARG A N 1
ATOM 2261 C CA . ARG A 1 292 ? -21.792 -13.091 30.713 1.00 91.75 292 ARG A CA 1
ATOM 2262 C C . ARG A 1 292 ? -21.011 -13.056 29.408 1.00 91.75 292 ARG A C 1
ATOM 2264 O O . ARG A 1 292 ? -20.524 -14.088 28.952 1.00 91.75 292 ARG A O 1
ATOM 2271 N N . HIS A 1 293 ? -20.918 -11.887 28.787 1.00 93.69 293 HIS A N 1
ATOM 2272 C CA . HIS A 1 293 ? -20.294 -11.728 27.483 1.00 93.69 293 HIS A CA 1
ATOM 2273 C C . HIS A 1 293 ? -19.018 -10.899 27.587 1.00 93.69 293 HIS A C 1
ATOM 2275 O O . HIS A 1 293 ? -18.937 -9.958 28.376 1.00 93.69 293 HIS A O 1
ATOM 2281 N N . ALA A 1 294 ? -18.026 -11.237 26.758 1.00 93.94 294 ALA A N 1
ATOM 2282 C CA . ALA A 1 294 ? -16.738 -10.551 26.743 1.00 93.94 294 ALA A CA 1
ATOM 2283 C C . ALA A 1 294 ? -16.895 -9.037 26.531 1.00 93.94 294 ALA A C 1
ATOM 2285 O O . ALA A 1 294 ? -16.286 -8.262 27.262 1.00 93.94 294 ALA A O 1
ATOM 2286 N N . HIS A 1 295 ? -17.767 -8.615 25.606 1.00 93.00 295 HIS A N 1
ATOM 2287 C CA . HIS A 1 295 ? -18.025 -7.194 25.353 1.00 93.00 295 HIS A CA 1
ATOM 2288 C C . HIS A 1 295 ? -18.564 -6.460 26.591 1.00 93.00 295 HIS A C 1
ATOM 2290 O O . HIS A 1 295 ? -18.130 -5.345 26.839 1.00 93.00 295 HIS A O 1
ATOM 2296 N N . GLN A 1 296 ? -19.420 -7.081 27.416 1.00 95.62 296 GLN A N 1
ATOM 2297 C CA . GLN A 1 296 ? -19.953 -6.457 28.639 1.00 95.62 296 GLN A CA 1
ATOM 2298 C C . GLN A 1 296 ? -18.858 -6.230 29.683 1.00 95.62 296 GLN A C 1
ATOM 2300 O O . GLN A 1 296 ? -18.824 -5.191 30.338 1.00 95.62 296 GLN A O 1
ATOM 2305 N N . LEU A 1 297 ? -17.948 -7.197 29.839 1.00 95.31 297 LEU A N 1
ATOM 2306 C CA . LEU A 1 297 ? -16.806 -7.070 30.746 1.00 95.31 297 LEU A CA 1
ATOM 2307 C C . LEU A 1 297 ? -15.851 -5.977 30.267 1.00 95.31 297 LEU A C 1
ATOM 2309 O O . LEU A 1 297 ? -15.474 -5.113 31.050 1.00 95.31 297 LEU A O 1
ATOM 2313 N N . VAL A 1 298 ? -15.525 -5.972 28.971 1.00 93.00 298 VAL A N 1
ATOM 2314 C CA . VAL A 1 298 ? -14.674 -4.946 28.353 1.00 93.00 298 VAL A CA 1
ATOM 2315 C C . VAL A 1 298 ? -15.304 -3.557 28.471 1.00 93.00 298 VAL A C 1
ATOM 2317 O O . VAL A 1 298 ? -14.604 -2.602 28.791 1.00 93.00 298 VAL A O 1
ATOM 2320 N N . ALA A 1 299 ? -16.615 -3.443 28.244 1.00 93.38 299 ALA A N 1
ATOM 2321 C CA . ALA A 1 299 ? -17.358 -2.199 28.399 1.00 93.38 299 ALA A CA 1
ATOM 2322 C C . ALA A 1 299 ? -17.374 -1.709 29.854 1.00 93.38 299 ALA A C 1
ATOM 2324 O O . ALA A 1 299 ? -17.393 -0.503 30.083 1.00 93.38 299 ALA A O 1
ATOM 2325 N N . SER A 1 300 ? -17.354 -2.625 30.825 1.00 94.56 300 SER A N 1
ATOM 2326 C CA . SER A 1 300 ? -17.419 -2.307 32.256 1.00 94.56 300 SER A CA 1
ATOM 2327 C C . SER A 1 300 ? -16.069 -1.922 32.866 1.00 94.56 300 SER A C 1
ATOM 2329 O O . SER A 1 300 ? -16.053 -1.106 33.782 1.00 94.56 300 SER A O 1
ATOM 2331 N N . ASP A 1 301 ? -14.958 -2.465 32.362 1.00 92.62 301 ASP A N 1
ATOM 2332 C CA . ASP A 1 301 ? -13.582 -2.083 32.727 1.00 92.62 301 ASP A CA 1
ATOM 2333 C C . ASP A 1 301 ? -13.185 -0.788 31.995 1.00 92.62 301 ASP A C 1
ATOM 2335 O O . ASP A 1 301 ? -12.408 -0.759 31.026 1.00 92.62 301 ASP A O 1
ATOM 2339 N N . VAL A 1 302 ? -13.815 0.310 32.409 1.00 89.50 302 VAL A N 1
ATOM 2340 C CA . VAL A 1 302 ? -13.682 1.608 31.745 1.00 89.50 302 VAL A CA 1
ATOM 2341 C C . VAL A 1 302 ? -12.337 2.265 32.040 1.00 89.50 302 VAL A C 1
ATOM 2343 O O . VAL A 1 302 ? -11.855 3.051 31.222 1.00 89.50 302 VAL A O 1
ATOM 2346 N N . ASN A 1 303 ? -11.726 1.960 33.188 1.00 86.56 303 ASN A N 1
ATOM 2347 C CA . ASN A 1 303 ? -10.424 2.503 33.565 1.00 86.56 303 ASN A CA 1
ATOM 2348 C C . ASN A 1 303 ? -9.243 1.688 32.986 1.00 86.56 303 ASN A C 1
ATOM 2350 O O . ASN A 1 303 ? -8.124 2.205 32.964 1.00 86.56 303 ASN A O 1
ATOM 2354 N N . GLY A 1 304 ? -9.500 0.482 32.463 1.00 86.12 304 GLY A N 1
ATOM 2355 C CA . GLY A 1 304 ? -8.512 -0.374 31.809 1.00 86.12 304 GLY A CA 1
ATOM 2356 C C . GLY A 1 304 ? -7.571 -1.091 32.776 1.00 86.12 304 GLY A C 1
ATOM 2357 O O . GLY A 1 304 ? -6.465 -1.450 32.371 1.00 86.12 304 GLY A O 1
ATOM 2358 N N . ASP A 1 305 ? -7.959 -1.266 34.041 1.00 88.06 305 ASP A N 1
ATOM 2359 C CA . ASP A 1 305 ? -7.144 -1.938 35.058 1.00 88.06 305 ASP A CA 1
ATOM 2360 C C . ASP A 1 305 ? -7.349 -3.461 35.113 1.00 88.06 305 ASP A C 1
ATOM 2362 O O . ASP A 1 305 ? -6.758 -4.138 35.960 1.00 88.06 305 ASP A O 1
ATOM 2366 N N . GLN A 1 306 ? -8.108 -4.007 34.155 1.00 90.00 306 GLN A N 1
ATOM 2367 C CA . GLN A 1 306 ? -8.433 -5.429 34.017 1.00 90.00 306 GLN A CA 1
ATOM 2368 C C . GLN A 1 306 ? -9.307 -5.976 35.149 1.00 90.00 306 GLN A C 1
ATOM 2370 O O . GLN A 1 306 ? -9.360 -7.193 35.369 1.00 90.00 306 GLN A O 1
ATOM 2375 N N . SER A 1 307 ? -10.021 -5.103 35.851 1.00 91.62 307 SER A N 1
ATOM 2376 C CA . SER A 1 307 ? -11.013 -5.471 36.848 1.00 91.62 307 SER A CA 1
ATOM 2377 C C . SER A 1 307 ? -12.336 -4.749 36.589 1.00 91.62 307 SER A C 1
ATOM 2379 O O . SER A 1 307 ? -12.400 -3.790 35.835 1.00 91.62 307 SER A O 1
ATOM 2381 N N . VAL A 1 308 ? -13.427 -5.282 37.143 1.00 94.69 308 VAL A N 1
ATOM 2382 C CA . VAL A 1 308 ? -14.727 -4.601 37.141 1.00 94.69 308 VAL A CA 1
ATOM 2383 C C . VAL A 1 308 ? -15.100 -4.366 38.589 1.00 94.69 308 VAL A C 1
ATOM 2385 O O . VAL A 1 308 ? -15.533 -5.290 39.287 1.00 94.69 308 VAL A O 1
ATOM 2388 N N . ASP A 1 309 ? -14.904 -3.138 39.055 1.00 95.69 309 ASP A N 1
ATOM 2389 C CA . ASP A 1 309 ? -15.088 -2.789 40.454 1.00 95.69 309 ASP A CA 1
ATOM 2390 C C . ASP A 1 309 ? -15.775 -1.423 40.671 1.00 95.69 309 ASP A C 1
ATOM 2392 O O . ASP A 1 309 ? -16.485 -0.869 39.826 1.00 95.69 309 ASP A O 1
ATOM 2396 N N . VAL A 1 310 ? -15.696 -0.914 41.902 1.00 96.19 310 VAL A N 1
ATOM 2397 C CA . VAL A 1 310 ? -16.358 0.339 42.283 1.00 96.19 310 VAL A CA 1
ATOM 2398 C C . VAL A 1 310 ? -15.682 1.562 41.643 1.00 96.19 310 VAL A C 1
ATOM 2400 O O . VAL A 1 310 ? -16.352 2.580 41.448 1.00 96.19 310 VAL A O 1
ATOM 2403 N N . LEU A 1 311 ? -14.392 1.496 41.309 1.00 93.81 311 LEU A N 1
ATOM 2404 C CA . LEU A 1 311 ? -13.654 2.564 40.635 1.00 93.81 311 LEU A CA 1
ATOM 2405 C C . LEU A 1 311 ? -14.190 2.801 39.222 1.00 93.81 311 LEU A C 1
ATOM 2407 O O . LEU A 1 311 ? -14.361 3.964 38.842 1.00 93.81 311 LEU A O 1
ATOM 2411 N N . ASP A 1 312 ? -14.573 1.747 38.502 1.00 93.88 312 ASP A N 1
ATOM 2412 C CA . ASP A 1 312 ? -15.229 1.871 37.198 1.00 93.88 312 ASP A CA 1
ATOM 2413 C C . ASP A 1 312 ? -16.570 2.603 37.303 1.00 93.88 312 ASP A C 1
ATOM 2415 O O . ASP A 1 312 ? -16.850 3.546 36.557 1.00 93.88 312 ASP A O 1
ATOM 2419 N N . ILE A 1 313 ? -17.379 2.268 38.316 1.00 94.19 313 ILE A N 1
ATOM 2420 C CA . ILE A 1 313 ? -18.636 2.979 38.600 1.00 94.19 313 ILE A CA 1
ATOM 2421 C C . ILE A 1 313 ? -18.374 4.465 38.884 1.00 94.19 313 ILE A C 1
ATOM 2423 O O . ILE A 1 313 ? -19.142 5.332 38.456 1.00 94.19 313 ILE A O 1
ATOM 2427 N N . VAL A 1 314 ? -17.307 4.795 39.617 1.00 93.00 314 VAL A N 1
ATOM 2428 C CA . VAL A 1 314 ? -16.933 6.193 39.881 1.00 93.00 314 VAL A CA 1
ATOM 2429 C C . VAL A 1 314 ? -16.550 6.911 38.584 1.00 93.00 314 VAL A C 1
ATOM 2431 O O . VAL A 1 314 ? -16.960 8.061 38.398 1.00 93.00 314 VAL A O 1
ATOM 2434 N N . ALA A 1 315 ? -15.819 6.253 37.682 1.00 90.12 315 ALA A N 1
ATOM 2435 C CA . ALA A 1 315 ? -15.451 6.800 36.380 1.00 90.12 315 ALA A CA 1
ATOM 2436 C C . ALA A 1 315 ? -16.685 7.035 35.484 1.00 90.12 315 ALA A C 1
ATOM 2438 O O . ALA A 1 315 ? -16.870 8.148 34.990 1.00 90.12 315 ALA A O 1
ATOM 2439 N N . MET A 1 316 ? -17.608 6.071 35.389 1.00 90.06 316 MET A N 1
ATOM 2440 C CA . MET A 1 316 ? -18.895 6.236 34.688 1.00 90.06 316 MET A CA 1
ATOM 2441 C C . MET A 1 316 ? -19.724 7.391 35.226 1.00 90.06 316 MET A C 1
ATOM 2443 O O . MET A 1 316 ? -20.252 8.196 34.460 1.00 90.06 316 MET A O 1
ATOM 2447 N N . ARG A 1 317 ? -19.782 7.566 36.548 1.00 91.62 317 ARG A N 1
ATOM 2448 C CA . ARG A 1 317 ? -20.490 8.709 37.137 1.00 91.62 317 ARG A CA 1
ATOM 2449 C C . ARG A 1 317 ? -19.887 10.048 36.728 1.00 91.62 317 ARG A C 1
ATOM 2451 O O . ARG A 1 317 ? -20.643 11.006 36.583 1.00 91.62 317 ARG A O 1
ATOM 2458 N N . LYS A 1 318 ? -18.563 10.155 36.566 1.00 88.75 318 LYS A N 1
ATOM 2459 C CA . LYS A 1 318 ? -17.937 11.398 36.083 1.00 88.75 318 LYS A CA 1
ATOM 2460 C C . LYS A 1 318 ? -18.399 11.723 34.662 1.00 88.75 318 LYS A C 1
ATOM 2462 O O . LYS A 1 318 ? -18.747 12.877 34.419 1.00 88.75 318 LYS A O 1
ATOM 2467 N N . VAL A 1 319 ? -18.485 10.715 33.794 1.00 86.25 319 VAL A N 1
ATOM 2468 C CA . VAL A 1 319 ? -18.964 10.858 32.412 1.00 86.25 319 VAL A CA 1
ATOM 2469 C C . VAL A 1 319 ? -20.447 11.245 32.363 1.00 86.25 319 VAL A C 1
ATOM 2471 O O . VAL A 1 319 ? -20.788 12.275 31.789 1.00 86.25 319 VAL A O 1
ATOM 2474 N N . ILE A 1 320 ? -21.323 10.517 33.066 1.00 86.06 320 ILE A N 1
ATOM 2475 C CA . ILE A 1 320 ? -22.775 10.796 33.113 1.00 86.06 320 ILE A CA 1
ATOM 2476 C C . ILE A 1 320 ? -23.072 12.206 33.652 1.00 86.06 320 ILE A C 1
ATOM 2478 O O . ILE A 1 320 ? -23.990 12.892 33.197 1.00 86.06 320 ILE A O 1
ATOM 2482 N N . LEU A 1 321 ? -22.295 12.659 34.643 1.00 87.38 321 LEU A N 1
ATOM 2483 C CA . LEU A 1 321 ? -22.434 13.994 35.231 1.00 87.38 321 LEU A CA 1
ATOM 2484 C C . LEU A 1 321 ? -21.794 15.103 34.380 1.00 87.38 321 LEU A C 1
ATOM 2486 O O . LEU A 1 321 ? -21.843 16.261 34.791 1.00 87.38 321 LEU A O 1
ATOM 2490 N N . GLY A 1 322 ? -21.183 14.776 33.237 1.00 82.88 322 GLY A N 1
ATOM 2491 C CA . GLY A 1 322 ? -20.503 15.735 32.365 1.00 82.88 322 GLY A CA 1
ATOM 2492 C C . GLY A 1 322 ? -19.233 16.334 32.974 1.00 82.88 322 GLY A C 1
ATOM 2493 O O . GLY A 1 322 ? -18.798 17.402 32.556 1.00 82.88 322 GLY A O 1
ATOM 2494 N N . LYS A 1 323 ? -18.643 15.682 33.986 1.00 85.38 323 LYS A N 1
ATOM 2495 C CA . LYS A 1 323 ? -17.370 16.116 34.587 1.00 85.38 323 LYS A CA 1
ATOM 2496 C C . LYS A 1 323 ? -16.176 15.764 33.706 1.00 85.38 323 LYS A C 1
ATOM 2498 O O . LYS A 1 323 ? -15.174 16.466 33.742 1.00 85.38 323 LYS A O 1
ATOM 2503 N N . THR A 1 324 ? -16.284 14.677 32.949 1.00 80.88 324 THR A N 1
ATOM 2504 C CA . THR A 1 324 ? -15.321 14.253 31.930 1.00 80.88 324 THR A CA 1
ATOM 2505 C C . THR A 1 324 ? -16.086 13.782 30.694 1.00 80.88 324 THR A C 1
ATOM 2507 O O . THR A 1 324 ? -17.231 13.354 30.801 1.00 80.88 324 THR A O 1
ATOM 2510 N N . SER A 1 325 ? -15.469 13.859 29.516 1.00 76.69 325 SER A N 1
ATOM 2511 C CA . SER A 1 325 ? -16.031 13.339 28.257 1.00 76.69 325 SER A CA 1
ATOM 2512 C C . SER A 1 325 ? -15.432 11.992 27.830 1.00 76.69 325 SER A C 1
ATOM 2514 O O . SER A 1 325 ? -15.738 11.487 26.756 1.00 76.69 325 SER A O 1
ATOM 2516 N N . ARG A 1 326 ? -14.559 11.420 28.667 1.00 78.19 326 ARG A N 1
ATOM 2517 C CA . ARG A 1 326 ? -13.781 10.197 28.428 1.00 78.19 326 ARG A CA 1
ATOM 2518 C C . ARG A 1 326 ? -13.413 9.522 29.750 1.00 78.19 326 ARG A C 1
ATOM 2520 O O . ARG A 1 326 ? -13.500 10.156 30.807 1.00 78.19 326 ARG A O 1
ATOM 2527 N N . PHE A 1 327 ? -12.995 8.260 29.665 1.00 79.56 327 PHE A N 1
ATOM 2528 C CA . PHE A 1 327 ? -12.630 7.433 30.819 1.00 79.56 327 PHE A CA 1
ATOM 2529 C C . PHE A 1 327 ? -11.140 7.466 31.184 1.00 79.56 327 PHE A C 1
ATOM 2531 O O . PHE A 1 327 ? -10.827 7.459 32.373 1.00 79.56 327 PHE A O 1
ATOM 2538 N N . SER A 1 328 ? -10.234 7.576 30.203 1.00 67.69 328 SER A N 1
ATOM 2539 C CA . SER A 1 328 ? -8.788 7.712 30.439 1.00 67.69 328 SER A CA 1
ATOM 2540 C C . SER A 1 328 ? -8.294 9.123 30.105 1.00 67.69 328 SER A C 1
ATOM 2542 O O . SER A 1 328 ? -8.730 9.744 29.134 1.00 67.69 328 SER A O 1
ATOM 2544 N N . GLU A 1 329 ? -7.395 9.641 30.944 1.00 51.94 329 GLU A N 1
ATOM 2545 C CA . GLU A 1 329 ? -6.685 10.915 30.749 1.00 51.94 329 GLU A CA 1
ATOM 2546 C C . GLU A 1 329 ? -5.228 10.711 30.302 1.00 51.94 329 GLU A C 1
ATOM 2548 O O . GLU A 1 329 ? -4.553 11.686 29.968 1.00 51.94 329 GLU A O 1
ATOM 2553 N N . LYS A 1 330 ? -4.725 9.467 30.299 1.00 52.09 330 LYS A N 1
ATOM 2554 C CA . LYS A 1 330 ? -3.339 9.178 29.918 1.00 52.09 330 LYS A CA 1
ATOM 2555 C C . LYS A 1 330 ? -3.161 9.423 28.419 1.00 52.09 330 LYS A C 1
ATOM 2557 O O . LYS A 1 330 ? -3.909 8.893 27.605 1.00 52.09 330 LYS A O 1
ATOM 2562 N N . SER A 1 331 ? -2.152 10.215 28.065 1.00 43.25 331 SER A N 1
ATOM 2563 C CA . SER A 1 331 ? -1.809 10.569 26.681 1.00 43.25 331 SER A CA 1
ATOM 2564 C C . SER A 1 331 ? -1.320 9.390 25.833 1.00 43.25 331 SER A C 1
ATOM 2566 O O . SER A 1 331 ? -1.337 9.500 24.610 1.00 43.25 331 SER A O 1
ATOM 2568 N N . ASP A 1 332 ? -0.909 8.291 26.480 1.00 48.19 332 ASP A N 1
ATOM 2569 C CA . ASP A 1 332 ? -0.118 7.213 25.867 1.00 48.19 332 ASP A CA 1
ATOM 2570 C C . ASP A 1 332 ? -0.848 5.855 25.844 1.00 48.19 332 ASP A C 1
ATOM 2572 O O . ASP A 1 332 ? -0.366 4.892 25.252 1.00 48.19 332 ASP A O 1
ATOM 2576 N N . GLU A 1 333 ? -2.021 5.761 26.473 1.00 47.94 333 GLU A N 1
ATOM 2577 C CA . GLU A 1 333 ? -2.933 4.638 26.265 1.00 47.94 333 GLU A CA 1
ATOM 2578 C C . GLU A 1 333 ? -3.886 5.014 25.135 1.00 47.94 333 GLU A C 1
ATOM 2580 O O . GLU A 1 333 ? -4.317 6.162 25.031 1.00 47.94 333 GLU A O 1
ATOM 2585 N N . LYS A 1 334 ? -4.209 4.035 24.294 1.00 48.69 334 LYS A N 1
ATOM 2586 C CA . LYS A 1 334 ? -5.172 4.063 23.187 1.00 48.69 334 LYS A CA 1
ATOM 2587 C C . LYS A 1 334 ? -6.567 4.526 23.656 1.00 48.69 334 LYS A C 1
ATOM 2589 O O . LYS A 1 334 ? -7.491 3.734 23.801 1.00 48.69 334 LYS A O 1
ATOM 2594 N N . GLY A 1 335 ? -6.702 5.807 23.994 1.00 42.62 335 GLY A N 1
ATOM 2595 C CA . GLY A 1 335 ? -7.604 6.255 25.058 1.00 42.62 335 GLY A CA 1
ATOM 2596 C C . GLY A 1 335 ? -8.045 7.702 24.896 1.00 42.62 335 GLY A C 1
ATOM 2597 O O . GLY A 1 335 ? -8.130 8.457 25.861 1.00 42.62 335 GLY A O 1
ATOM 2598 N N . ARG A 1 336 ? -8.372 8.101 23.666 1.00 51.25 336 ARG A N 1
ATOM 2599 C CA . ARG A 1 336 ? -9.208 9.289 23.433 1.00 51.25 336 ARG A CA 1
ATOM 2600 C C . ARG A 1 336 ? -10.704 8.992 23.445 1.00 51.25 336 ARG A C 1
ATOM 2602 O O . ARG A 1 336 ? -11.486 9.920 23.291 1.00 51.25 336 ARG A O 1
ATOM 2609 N N . SER A 1 337 ? -11.122 7.749 23.673 1.00 66.19 337 SER A N 1
ATOM 2610 C CA . SER A 1 337 ? -12.447 7.344 23.227 1.00 66.19 337 SER A CA 1
ATOM 2611 C C . SER A 1 337 ? -13.251 6.553 24.245 1.00 66.19 337 SER A C 1
ATOM 2613 O O . SER A 1 337 ? -12.724 5.795 25.053 1.00 66.19 337 SER A O 1
ATOM 2615 N N . LEU A 1 338 ? -14.565 6.715 24.139 1.00 81.44 338 LEU A N 1
ATOM 2616 C CA . LEU A 1 338 ? -15.596 5.871 24.740 1.00 81.44 338 LEU A CA 1
ATOM 2617 C C . LEU A 1 338 ? -15.709 4.517 24.014 1.00 81.44 338 LEU A C 1
ATOM 2619 O O . LEU A 1 338 ? -16.750 3.875 24.060 1.00 81.44 338 LEU A O 1
ATOM 2623 N N . TRP A 1 339 ? -14.658 4.114 23.307 1.00 87.56 339 TRP A N 1
ATOM 2624 C CA . TRP A 1 339 ? -14.531 2.888 22.546 1.00 87.56 339 TRP A CA 1
ATOM 2625 C C . TRP A 1 339 ? -13.209 2.198 22.872 1.00 87.56 339 TRP A C 1
ATOM 2627 O O . TRP A 1 339 ? -12.182 2.833 23.132 1.00 87.56 339 TRP A O 1
ATOM 2637 N N . ARG A 1 340 ? -13.230 0.875 22.806 1.00 89.62 340 ARG A N 1
ATOM 2638 C CA . ARG A 1 340 ? -12.040 0.031 22.825 1.00 89.62 340 ARG A CA 1
ATOM 2639 C C . ARG A 1 340 ? -12.118 -0.912 21.635 1.00 89.62 340 ARG A C 1
ATOM 2641 O O . ARG A 1 340 ? -13.135 -1.575 21.465 1.00 89.62 340 ARG A O 1
ATOM 2648 N N . PHE A 1 341 ? -11.074 -0.947 20.815 1.00 92.06 341 PHE A N 1
ATOM 2649 C CA . PHE A 1 341 ? -11.011 -1.825 19.649 1.00 92.06 341 PHE A CA 1
ATOM 2650 C C . PHE A 1 341 ? -10.167 -3.059 19.949 1.00 92.06 341 PHE A C 1
ATOM 2652 O O . PHE A 1 341 ? -9.116 -2.957 20.583 1.00 92.06 341 PHE A O 1
ATOM 2659 N N . VAL A 1 342 ? -10.634 -4.211 19.484 1.00 93.25 342 VAL A N 1
ATOM 2660 C CA . VAL A 1 342 ? -9.986 -5.519 19.630 1.00 93.25 342 VAL A CA 1
ATOM 2661 C C . VAL A 1 342 ? -9.923 -6.232 18.280 1.00 93.25 342 VAL A C 1
ATOM 2663 O O . VAL A 1 342 ? -10.631 -5.862 17.344 1.00 93.25 342 VAL A O 1
ATOM 2666 N N . SER A 1 343 ? -9.058 -7.234 18.162 1.00 93.81 343 SER A N 1
ATOM 2667 C CA . SER A 1 343 ? -8.879 -8.020 16.935 1.00 93.81 343 SER A CA 1
ATOM 2668 C C . SER A 1 343 ? -9.945 -9.113 16.730 1.00 93.81 343 SER A C 1
ATOM 2670 O O . SER A 1 343 ? -10.666 -9.488 17.658 1.00 93.81 343 SER A O 1
ATOM 2672 N N . GLU A 1 344 ? -9.999 -9.700 15.528 1.00 92.31 344 GLU A N 1
ATOM 2673 C CA . GLU A 1 344 ? -10.736 -10.955 15.266 1.00 92.31 344 GLU A CA 1
ATOM 2674 C C . GLU A 1 344 ? -10.312 -12.090 16.215 1.00 92.31 344 GLU A C 1
ATOM 2676 O O . GLU A 1 344 ? -11.153 -12.834 16.716 1.00 92.31 344 GLU A O 1
ATOM 2681 N N . ALA A 1 345 ? -9.018 -12.188 16.544 1.00 92.12 345 ALA A N 1
ATOM 2682 C CA . ALA A 1 345 ? -8.521 -13.197 17.479 1.00 92.12 345 ALA A CA 1
ATOM 2683 C C . ALA A 1 345 ? -9.132 -13.031 18.882 1.00 92.12 345 ALA A C 1
ATOM 2685 O O . ALA A 1 345 ? -9.478 -14.018 19.534 1.00 92.12 345 ALA A O 1
ATOM 2686 N N . PHE A 1 346 ? -9.324 -11.788 19.339 1.00 93.25 346 PHE A N 1
ATOM 2687 C CA . PHE A 1 346 ? -10.059 -11.525 20.574 1.00 93.25 346 PHE A CA 1
ATOM 2688 C C . PHE A 1 346 ? -11.508 -11.998 20.472 1.00 93.25 346 PHE A C 1
ATOM 2690 O O . PHE A 1 346 ? -11.971 -12.711 21.358 1.00 93.25 346 PHE A O 1
ATOM 2697 N N . LYS A 1 347 ? -12.223 -11.631 19.400 1.00 92.88 347 LYS A N 1
ATOM 2698 C CA . LYS A 1 347 ? -13.626 -12.028 19.195 1.00 92.88 347 LYS A CA 1
ATOM 2699 C C . LYS A 1 347 ? -13.803 -13.550 19.228 1.00 92.88 347 LYS A C 1
ATOM 2701 O O . LYS A 1 347 ? -14.762 -14.028 19.830 1.00 92.88 347 LYS A O 1
ATOM 2706 N N . ALA A 1 348 ? -12.878 -14.298 18.628 1.00 92.94 348 ALA A N 1
ATOM 2707 C CA . ALA A 1 348 ? -12.937 -15.756 18.558 1.00 92.94 348 ALA A CA 1
ATOM 2708 C C . ALA A 1 348 ? -12.630 -16.463 19.894 1.00 92.94 348 ALA A C 1
ATOM 2710 O O . ALA A 1 348 ? -13.163 -17.542 20.154 1.00 92.94 348 ALA A O 1
ATOM 2711 N N . GLU A 1 349 ? -11.771 -15.886 20.742 1.00 93.25 349 GLU A N 1
ATOM 2712 C CA . GLU A 1 349 ? -11.217 -16.574 21.922 1.00 93.25 349 GLU A CA 1
ATOM 2713 C C . GLU A 1 349 ? -11.652 -15.981 23.275 1.00 93.25 349 GLU A C 1
ATOM 2715 O O . GLU A 1 349 ? -11.462 -16.610 24.327 1.00 93.25 349 GLU A O 1
ATOM 2720 N N . ALA A 1 350 ? -12.205 -14.767 23.287 1.00 93.38 350 ALA A N 1
ATOM 2721 C CA . ALA A 1 350 ? -12.636 -14.103 24.508 1.00 93.38 350 ALA A CA 1
ATOM 2722 C C . ALA A 1 350 ? -13.952 -14.685 25.046 1.00 93.38 350 ALA A C 1
ATOM 2724 O O . ALA A 1 350 ? -14.904 -14.982 24.330 1.00 93.38 350 ALA A O 1
ATOM 2725 N N . SER A 1 351 ? -14.010 -14.806 26.365 1.00 93.25 351 SER A N 1
ATOM 2726 C CA . SER A 1 351 ? -15.111 -15.376 27.137 1.00 93.25 351 SER A CA 1
ATOM 2727 C C . SER A 1 351 ? -15.271 -14.620 28.457 1.00 93.25 351 SER A C 1
ATOM 2729 O O . SER A 1 351 ? -14.429 -13.795 28.813 1.00 93.25 351 SER A O 1
ATOM 2731 N N . GLU A 1 352 ? -16.311 -14.947 29.229 1.00 91.75 352 GLU A N 1
ATOM 2732 C CA . GLU A 1 352 ? -16.558 -14.359 30.557 1.00 91.75 352 GLU A CA 1
ATOM 2733 C C . GLU A 1 352 ? -15.342 -14.454 31.502 1.00 91.75 352 GLU A C 1
ATOM 2735 O O . GLU A 1 352 ? -15.148 -13.601 32.360 1.00 91.75 352 GLU A O 1
ATOM 2740 N N . ILE A 1 353 ? -14.504 -15.485 31.358 1.00 90.69 353 ILE A N 1
ATOM 2741 C CA . ILE A 1 353 ? -13.439 -15.783 32.327 1.00 90.69 353 ILE A CA 1
ATOM 2742 C C . ILE A 1 353 ? -12.107 -15.127 31.940 1.00 90.69 353 ILE A C 1
ATOM 2744 O O . ILE A 1 353 ? -11.305 -14.809 32.814 1.00 90.69 353 ILE A O 1
ATOM 2748 N N . ASN A 1 354 ? -11.845 -14.937 30.644 1.00 92.44 354 ASN A N 1
ATOM 2749 C CA . ASN A 1 354 ? -10.531 -14.512 30.146 1.00 92.44 354 ASN A CA 1
ATOM 2750 C C . ASN A 1 354 ? -10.532 -13.145 29.442 1.00 92.44 354 ASN A C 1
ATOM 2752 O O . ASN A 1 354 ? -9.446 -12.646 29.159 1.00 92.44 354 ASN A O 1
ATOM 2756 N N . ALA A 1 355 ? -11.694 -12.529 29.177 1.00 93.06 355 ALA A N 1
ATOM 2757 C CA . ALA A 1 355 ? -11.783 -11.300 28.380 1.00 93.06 355 ALA A CA 1
ATOM 2758 C C . ALA A 1 355 ? -10.844 -10.188 28.880 1.00 93.06 355 ALA A C 1
ATOM 2760 O O . ALA A 1 355 ? -10.053 -9.666 28.101 1.00 93.06 355 ALA A O 1
ATOM 2761 N N . LEU A 1 356 ? -10.871 -9.873 30.180 1.00 91.25 356 LEU A N 1
ATOM 2762 C CA . LEU A 1 356 ? -10.061 -8.788 30.753 1.00 91.25 356 LEU A CA 1
ATOM 2763 C C . LEU A 1 356 ? -8.555 -9.088 30.731 1.00 91.25 356 LEU A C 1
ATOM 2765 O O . LEU A 1 356 ? -7.750 -8.206 30.437 1.00 91.25 356 LEU A O 1
ATOM 2769 N N . GLY A 1 357 ? -8.164 -10.343 30.973 1.00 89.38 357 GLY A N 1
ATOM 2770 C CA . GLY A 1 357 ? -6.761 -10.760 30.891 1.00 89.38 357 GLY A CA 1
ATOM 2771 C C . GLY A 1 357 ? -6.208 -10.642 29.468 1.00 89.38 357 GLY A C 1
ATOM 2772 O O . GLY A 1 357 ? -5.116 -10.113 29.265 1.00 89.38 357 GLY A O 1
ATOM 2773 N N . ARG A 1 358 ? -7.003 -11.041 28.467 1.00 88.88 358 ARG A N 1
ATOM 2774 C CA . ARG A 1 358 ? -6.614 -10.949 27.052 1.00 88.88 358 ARG A CA 1
ATOM 2775 C C . ARG A 1 358 ? -6.441 -9.514 26.564 1.00 88.88 358 ARG A C 1
ATOM 2777 O O . ARG A 1 358 ? -5.611 -9.275 25.698 1.00 88.88 358 ARG A O 1
ATOM 2784 N N . LEU A 1 359 ? -7.158 -8.545 27.137 1.00 84.19 359 LEU A N 1
ATOM 2785 C CA . LEU A 1 359 ? -7.029 -7.140 26.733 1.00 84.19 359 LEU A CA 1
ATOM 2786 C C . LEU A 1 359 ? -5.601 -6.591 26.878 1.00 84.19 359 LEU A C 1
ATOM 2788 O O . LEU A 1 359 ? -5.205 -5.757 26.072 1.00 84.19 359 LEU A O 1
ATOM 2792 N N . SER A 1 360 ? -4.803 -7.066 27.844 1.00 74.75 360 SER A N 1
ATOM 2793 C CA . SER A 1 360 ? -3.395 -6.636 27.954 1.00 74.75 360 SER A CA 1
ATOM 2794 C C . SER A 1 360 ? -2.497 -7.137 26.821 1.00 74.75 360 SER A C 1
ATOM 2796 O O . SER A 1 360 ? -1.412 -6.594 26.601 1.00 74.75 360 SER A O 1
ATOM 2798 N N . GLU A 1 361 ? -2.938 -8.167 26.102 1.00 75.44 361 GLU A N 1
ATOM 2799 C CA . GLU A 1 361 ? -2.227 -8.746 24.963 1.00 75.44 361 GLU A CA 1
ATOM 2800 C C . GLU A 1 361 ? -2.629 -8.063 23.643 1.00 75.44 361 GLU A C 1
ATOM 2802 O O . GLU A 1 361 ? -1.860 -8.090 22.679 1.00 75.44 361 GLU A O 1
ATOM 2807 N N . GLU A 1 362 ? -3.779 -7.377 23.609 1.00 79.44 362 GLU A N 1
ATOM 2808 C CA . GLU A 1 362 ? -4.279 -6.661 22.433 1.00 79.44 362 GLU A CA 1
ATOM 2809 C C . GLU A 1 362 ? -3.440 -5.407 22.140 1.00 79.44 362 GLU A C 1
ATOM 2811 O O . GLU A 1 362 ? -3.622 -4.327 22.705 1.00 79.44 362 GLU A O 1
ATOM 2816 N N . LYS A 1 363 ? -2.515 -5.529 21.185 1.00 69.62 363 LYS A N 1
ATOM 2817 C CA . LYS A 1 363 ? -1.675 -4.417 20.704 1.00 69.62 363 LYS A CA 1
ATOM 2818 C C . LYS A 1 363 ? -2.090 -3.893 19.331 1.00 69.62 363 LYS A C 1
ATOM 2820 O O . LYS A 1 363 ? -1.367 -3.086 18.754 1.00 69.62 363 LYS A O 1
ATOM 2825 N N . GLY A 1 364 ? -3.289 -4.239 18.868 1.00 84.88 364 GLY A N 1
ATOM 2826 C CA . GLY A 1 364 ? -3.678 -4.100 17.464 1.00 84.88 364 GLY A CA 1
ATOM 2827 C C . GLY A 1 364 ? -3.238 -5.323 16.656 1.00 84.88 364 GLY A C 1
ATOM 2828 O O . GLY A 1 364 ? -2.754 -6.303 17.224 1.00 84.88 364 GLY A O 1
ATOM 2829 N N . LEU A 1 365 ? -3.403 -5.277 15.336 1.00 92.19 365 LEU A N 1
ATOM 2830 C CA . LEU A 1 365 ? -2.980 -6.367 14.460 1.00 92.19 365 LEU A CA 1
ATOM 2831 C C . LEU A 1 365 ? -1.508 -6.181 14.092 1.00 92.19 365 LEU A C 1
ATOM 2833 O O . LEU A 1 365 ? -1.116 -5.161 13.531 1.00 92.19 365 LEU A O 1
ATOM 2837 N N . GLN A 1 366 ? -0.698 -7.185 14.400 1.00 92.75 366 GLN A N 1
ATOM 2838 C CA . GLN A 1 366 ? 0.726 -7.222 14.086 1.00 92.75 366 GLN A CA 1
ATOM 2839 C C . GLN A 1 366 ? 0.945 -8.285 13.017 1.00 92.75 366 GLN A C 1
ATOM 2841 O O . GLN A 1 366 ? 0.663 -9.463 13.248 1.00 92.75 366 GLN A O 1
ATOM 2846 N N . MET A 1 367 ? 1.427 -7.890 11.841 1.00 91.88 367 MET A N 1
ATOM 2847 C CA . MET A 1 367 ? 1.599 -8.811 10.722 1.00 91.88 367 MET A CA 1
ATOM 2848 C C . MET A 1 367 ? 3.033 -8.780 10.207 1.00 91.88 367 MET A C 1
ATOM 2850 O O . MET A 1 367 ? 3.620 -7.726 9.950 1.00 91.88 367 MET A O 1
ATOM 2854 N N . ALA A 1 368 ? 3.594 -9.971 9.993 1.00 92.75 368 ALA A N 1
ATOM 2855 C CA . ALA A 1 368 ? 4.810 -10.108 9.204 1.00 92.75 368 ALA A CA 1
ATOM 2856 C C . ALA A 1 368 ? 4.581 -9.564 7.785 1.00 92.75 368 ALA A C 1
ATOM 2858 O O . ALA A 1 368 ? 3.442 -9.448 7.334 1.00 92.75 368 ALA A O 1
ATOM 2859 N N . ALA A 1 369 ? 5.672 -9.263 7.078 1.00 91.00 369 ALA A N 1
ATOM 2860 C CA . ALA A 1 369 ? 5.622 -8.685 5.742 1.00 91.00 369 ALA A CA 1
ATOM 2861 C C . ALA A 1 369 ? 4.636 -9.429 4.820 1.00 91.00 369 ALA A C 1
ATOM 2863 O O . ALA A 1 369 ? 4.924 -10.577 4.448 1.00 91.00 369 ALA A O 1
ATOM 2864 N N . PRO A 1 370 ? 3.503 -8.803 4.434 1.00 88.25 370 PRO A N 1
ATOM 2865 C CA . PRO A 1 370 ? 2.497 -9.471 3.624 1.00 88.25 370 PRO A CA 1
ATOM 2866 C C . PRO A 1 370 ? 3.099 -9.965 2.305 1.00 88.25 370 PRO A C 1
ATOM 2868 O O . PRO A 1 370 ? 3.924 -9.293 1.683 1.00 88.25 370 PRO A O 1
ATOM 2871 N N . GLN A 1 371 ? 2.710 -11.173 1.892 1.00 84.44 371 GLN A N 1
ATOM 2872 C CA . GLN A 1 371 ? 3.154 -11.787 0.630 1.00 84.44 371 GLN A CA 1
ATOM 2873 C C . GLN A 1 371 ? 2.065 -11.765 -0.452 1.00 84.44 371 GLN A C 1
ATOM 2875 O O . GLN A 1 371 ? 2.351 -12.031 -1.623 1.00 84.44 371 GLN A O 1
ATOM 2880 N N . ALA A 1 372 ? 0.832 -11.440 -0.066 1.00 88.44 372 ALA A N 1
ATOM 2881 C CA . ALA A 1 372 ? -0.354 -11.291 -0.899 1.00 88.44 372 ALA A CA 1
ATOM 2882 C C . ALA A 1 372 ? -1.296 -10.260 -0.253 1.00 88.44 372 ALA A C 1
ATOM 2884 O O . ALA A 1 372 ? -1.038 -9.815 0.868 1.00 88.44 372 ALA A O 1
ATOM 2885 N N . ASN A 1 373 ? -2.366 -9.891 -0.960 1.00 91.56 373 ASN A N 1
ATOM 2886 C CA . ASN A 1 373 ? -3.397 -9.016 -0.407 1.00 91.56 373 ASN A CA 1
ATOM 2887 C C . ASN A 1 373 ? -4.054 -9.672 0.815 1.00 91.56 373 ASN A C 1
ATOM 2889 O O . ASN A 1 373 ? -4.292 -10.880 0.821 1.00 91.56 373 ASN A O 1
ATOM 2893 N N . VAL A 1 374 ? -4.366 -8.859 1.816 1.00 94.38 374 VAL A N 1
ATOM 2894 C CA . VAL A 1 374 ? -5.082 -9.242 3.035 1.00 94.38 374 VAL A CA 1
ATOM 2895 C C . VAL A 1 374 ? -6.388 -8.463 3.032 1.00 94.38 374 VAL A C 1
ATOM 2897 O O . VAL A 1 374 ? -6.357 -7.248 2.886 1.00 94.38 374 VAL A O 1
ATOM 2900 N N . ILE A 1 375 ? -7.527 -9.138 3.157 1.00 94.56 375 ILE A N 1
ATOM 2901 C CA . ILE A 1 375 ? -8.853 -8.491 3.096 1.00 94.56 375 ILE A CA 1
ATOM 2902 C C . ILE A 1 375 ? -9.703 -8.708 4.357 1.00 94.56 375 ILE A C 1
ATOM 2904 O O . ILE A 1 375 ? -10.826 -8.223 4.413 1.00 94.56 375 ILE A O 1
ATOM 2908 N N . GLU A 1 376 ? -9.158 -9.413 5.350 1.00 93.62 376 GLU A N 1
ATOM 2909 C CA . GLU A 1 376 ? -9.813 -9.784 6.617 1.00 93.62 376 GLU A CA 1
ATOM 2910 C C . GLU A 1 376 ? -8.990 -9.268 7.811 1.00 93.62 376 GLU A C 1
ATOM 2912 O O . GLU A 1 376 ? -8.772 -9.956 8.806 1.00 93.62 376 GLU A O 1
ATOM 2917 N N . ALA A 1 377 ? -8.434 -8.058 7.694 1.00 96.38 377 ALA A N 1
ATOM 2918 C CA . ALA A 1 377 ? -7.784 -7.387 8.816 1.00 96.38 377 ALA A CA 1
ATOM 2919 C C . ALA A 1 377 ? -8.848 -6.725 9.711 1.00 96.38 377 ALA A C 1
ATOM 2921 O O . ALA A 1 377 ? -8.901 -5.512 9.836 1.00 96.38 377 ALA A O 1
ATOM 2922 N N . ASP A 1 378 ? -9.761 -7.504 10.280 1.00 96.56 378 ASP A N 1
ATOM 2923 C CA . ASP A 1 378 ? -10.939 -6.944 10.943 1.00 96.56 378 ASP A CA 1
ATOM 2924 C C . ASP A 1 378 ? -10.662 -6.461 12.378 1.00 96.56 378 ASP A C 1
ATOM 2926 O O . ASP A 1 378 ? -9.880 -7.053 13.134 1.00 96.56 378 ASP A O 1
ATOM 2930 N N . PHE A 1 379 ? -11.354 -5.387 12.767 1.00 96.44 379 PHE A N 1
ATOM 2931 C CA . PHE A 1 379 ? -11.401 -4.861 14.130 1.00 96.44 379 PHE A CA 1
ATOM 2932 C C . PHE A 1 379 ? -12.829 -4.841 14.669 1.00 96.44 379 PHE A C 1
ATOM 2934 O O . PHE A 1 379 ? -13.796 -4.595 13.947 1.00 96.44 379 PHE A O 1
ATOM 2941 N N . TYR A 1 380 ? -12.943 -4.992 15.986 1.00 95.19 380 TYR A N 1
ATOM 2942 C CA . TYR A 1 380 ? -14.210 -4.950 16.700 1.00 95.19 380 TYR A CA 1
ATOM 2943 C C . TYR A 1 380 ? -14.189 -3.896 17.799 1.00 95.19 380 TYR A C 1
ATOM 2945 O O . TYR A 1 380 ? -13.357 -3.944 18.700 1.00 95.19 380 TYR A O 1
ATOM 2953 N N . GLY A 1 381 ? -15.101 -2.934 17.730 1.00 92.69 381 GLY A N 1
ATOM 2954 C CA . GLY A 1 381 ? -15.288 -1.890 18.725 1.00 92.69 381 GLY A CA 1
ATOM 2955 C C . GLY A 1 381 ? -16.239 -2.323 19.837 1.00 92.69 381 GLY A C 1
ATOM 2956 O O . GLY A 1 381 ? -17.323 -2.848 19.587 1.00 92.69 381 GLY A O 1
ATOM 2957 N N . VAL A 1 382 ? -15.851 -2.044 21.076 1.00 91.88 382 VAL A N 1
ATOM 2958 C CA . VAL A 1 382 ? -16.692 -2.130 22.273 1.00 91.88 382 VAL A CA 1
ATOM 2959 C C . VAL A 1 382 ? -16.923 -0.722 22.793 1.00 91.88 382 VAL A C 1
ATOM 2961 O O . VAL A 1 382 ? -15.958 0.005 23.038 1.00 91.88 382 VAL A O 1
ATOM 2964 N N . LYS A 1 383 ? -18.187 -0.341 22.987 1.00 89.62 383 LYS A N 1
ATOM 2965 C CA . LYS A 1 383 ? -18.539 0.933 23.611 1.00 89.62 383 LYS A CA 1
ATOM 2966 C C . LYS A 1 383 ? -18.272 0.844 25.116 1.00 89.62 383 LYS A C 1
ATOM 2968 O O . LYS A 1 383 ? -18.889 0.054 25.820 1.00 89.62 383 LYS A O 1
ATOM 2973 N N . LEU A 1 384 ? -17.329 1.634 25.617 1.00 90.38 384 LEU A N 1
ATOM 2974 C CA . LEU A 1 384 ? -17.026 1.688 27.045 1.00 90.38 384 LEU A CA 1
ATOM 2975 C C . LEU A 1 384 ? -18.178 2.352 27.804 1.00 90.38 384 LEU A C 1
ATOM 2977 O O . LEU A 1 384 ? -18.716 3.373 27.375 1.00 90.38 384 LEU A O 1
ATOM 2981 N N . GLY A 1 385 ? -18.516 1.784 28.955 1.00 90.38 385 GLY A N 1
ATOM 2982 C CA . GLY A 1 385 ? -19.620 2.199 29.812 1.00 90.38 385 GLY A CA 1
ATOM 2983 C C . GLY A 1 385 ? -20.968 1.553 29.483 1.00 90.38 385 GLY A C 1
ATOM 2984 O O . GLY A 1 385 ? -21.845 1.609 30.336 1.00 90.38 385 GLY A O 1
ATOM 2985 N N . ASP A 1 386 ? -21.128 0.909 28.322 1.00 92.25 386 ASP A N 1
ATOM 2986 C CA . ASP A 1 386 ? -22.337 0.151 27.956 1.00 92.25 386 ASP A CA 1
ATOM 2987 C C . ASP A 1 386 ? -22.295 -1.261 28.564 1.00 92.25 386 ASP A C 1
ATOM 2989 O O . ASP A 1 386 ? -22.047 -2.272 27.903 1.00 92.25 386 ASP A O 1
ATOM 2993 N N . ALA A 1 387 ? -22.437 -1.332 29.885 1.00 93.50 387 ALA A N 1
ATOM 2994 C CA . ALA A 1 387 ? -22.300 -2.585 30.620 1.00 93.50 387 ALA A CA 1
ATOM 2995 C C . ALA A 1 387 ? -23.474 -3.541 30.376 1.00 93.50 387 ALA A C 1
ATOM 2997 O O . ALA A 1 387 ? -23.334 -4.757 30.540 1.00 93.50 387 ALA A O 1
ATOM 2998 N N . ASN A 1 388 ? -24.648 -3.002 30.047 1.00 92.00 388 ASN A N 1
ATOM 2999 C CA . ASN A 1 388 ? -25.845 -3.796 29.803 1.00 92.00 388 ASN A CA 1
ATOM 3000 C C . ASN A 1 388 ? -26.006 -4.198 28.317 1.00 92.00 388 ASN A C 1
ATOM 3002 O O . ASN A 1 388 ? -26.787 -5.115 28.052 1.00 92.00 388 ASN A O 1
ATOM 3006 N N . GLY A 1 389 ? -25.228 -3.609 27.397 1.00 88.56 389 GLY A N 1
ATOM 3007 C CA . GLY A 1 389 ? -25.242 -3.904 25.961 1.00 88.56 389 GLY A CA 1
ATOM 3008 C C . GLY A 1 389 ? -26.441 -3.296 25.234 1.00 88.56 389 GLY A C 1
ATOM 3009 O O . GLY A 1 389 ? -26.920 -3.860 24.249 1.00 88.56 389 GLY A O 1
ATOM 3010 N N . ASP A 1 390 ? -27.012 -2.218 25.766 1.00 87.94 390 ASP A N 1
ATOM 3011 C CA . ASP A 1 390 ? -28.229 -1.605 25.249 1.00 87.94 390 ASP A CA 1
ATOM 3012 C C . ASP A 1 390 ? -27.959 -0.342 24.416 1.00 87.94 390 ASP A C 1
ATOM 3014 O O . ASP A 1 390 ? -28.904 0.320 23.959 1.00 87.94 390 ASP A O 1
ATOM 3018 N N . TRP A 1 391 ? -26.688 0.006 24.193 1.00 85.94 391 TRP A N 1
ATOM 3019 C CA . TRP A 1 391 ? -26.328 1.164 23.394 1.00 85.94 391 TRP A CA 1
ATOM 3020 C C . TRP A 1 391 ? -26.647 0.978 21.903 1.00 85.94 391 TRP A C 1
ATOM 3022 O O . TRP A 1 391 ? -26.414 -0.064 21.279 1.00 85.94 391 TRP A O 1
ATOM 3032 N N . SER A 1 392 ? -27.119 2.062 21.285 1.00 81.38 392 SER A N 1
ATOM 3033 C CA . SER A 1 392 ? -27.217 2.185 19.834 1.00 81.38 392 SER A CA 1
ATOM 3034 C C . SER A 1 392 ? -26.950 3.626 19.377 1.00 81.38 392 SER A C 1
ATOM 3036 O O . SER A 1 392 ? -27.247 4.571 20.117 1.00 81.38 392 SER A O 1
ATOM 3038 N N . PRO A 1 393 ? -26.462 3.830 18.138 1.00 74.00 393 PRO A N 1
ATOM 3039 C CA . PRO A 1 393 ? -26.293 5.168 17.561 1.00 74.00 393 PRO A CA 1
ATOM 3040 C C . PRO A 1 393 ? -27.591 5.996 17.527 1.00 74.00 393 PRO A C 1
ATOM 3042 O O . PRO A 1 393 ? -27.564 7.226 17.558 1.00 74.00 393 PRO A O 1
ATOM 3045 N N . GLU A 1 394 ? -28.752 5.337 17.485 1.00 70.19 394 GLU A N 1
ATOM 3046 C CA . GLU A 1 394 ? -30.065 5.989 17.468 1.00 70.19 394 GLU A CA 1
ATOM 3047 C C . GLU A 1 394 ? -30.423 6.639 18.813 1.00 70.19 394 GLU A C 1
ATOM 3049 O O . GLU A 1 394 ? -31.086 7.679 18.826 1.00 70.19 394 GLU A O 1
ATOM 3054 N N . LYS A 1 395 ? -29.942 6.089 19.943 1.00 65.81 395 LYS A N 1
ATOM 3055 C CA . LYS A 1 395 ? -30.191 6.645 21.287 1.00 65.81 395 LYS A CA 1
ATOM 3056 C C . LYS A 1 395 ? -29.628 8.059 21.463 1.00 65.81 395 LYS A C 1
ATOM 3058 O O . LYS A 1 395 ? -30.219 8.844 22.199 1.00 65.81 395 LYS A O 1
ATOM 3063 N N . ILE A 1 396 ? -28.540 8.402 20.768 1.00 60.41 396 ILE A N 1
ATOM 3064 C CA . ILE A 1 396 ? -27.905 9.734 20.823 1.00 60.41 396 ILE A CA 1
ATOM 3065 C C . ILE A 1 396 ? -28.797 10.802 20.158 1.00 60.41 396 ILE A C 1
ATOM 3067 O O . ILE A 1 396 ? -28.799 11.964 20.547 1.00 60.41 396 ILE A O 1
ATOM 3071 N N . LYS A 1 397 ? -29.625 10.422 19.175 1.00 48.59 397 LYS A N 1
ATOM 3072 C CA . LYS A 1 397 ? -30.479 11.362 18.422 1.00 48.59 397 LYS A CA 1
ATOM 3073 C C . LYS A 1 397 ? -31.830 11.646 19.092 1.00 48.59 397 LYS A C 1
ATOM 3075 O O . LYS A 1 397 ? -32.585 12.489 18.604 1.00 48.59 397 LYS A O 1
ATOM 3080 N N . ALA A 1 398 ? -32.166 10.958 20.185 1.00 44.84 398 ALA A N 1
ATOM 3081 C CA . ALA A 1 398 ? -33.435 11.141 20.881 1.00 44.84 398 ALA A CA 1
ATOM 3082 C C . ALA A 1 398 ? -33.355 12.317 21.880 1.00 44.84 398 ALA A C 1
ATOM 3084 O O . ALA A 1 398 ? -32.556 12.269 22.818 1.00 44.84 398 ALA A O 1
ATOM 3085 N N . PRO A 1 399 ? -34.198 13.363 21.761 1.00 39.44 399 PRO A N 1
ATOM 3086 C CA . PRO A 1 399 ? -34.213 14.447 22.735 1.00 39.44 399 PRO A CA 1
ATOM 3087 C C . PRO A 1 399 ? -34.649 13.911 24.101 1.00 39.44 399 PRO A C 1
ATOM 3089 O O . PRO A 1 399 ? -35.776 13.442 24.275 1.00 39.44 399 PRO A O 1
ATOM 3092 N N . ARG A 1 400 ? -33.766 14.000 25.101 1.00 48.41 400 ARG A N 1
ATOM 3093 C CA . ARG A 1 400 ? -34.144 13.694 26.484 1.00 48.41 400 ARG A CA 1
ATOM 3094 C C . ARG A 1 400 ? -35.123 14.770 26.976 1.00 48.41 400 ARG A C 1
ATOM 3096 O O . ARG A 1 400 ? -34.804 15.960 26.882 1.00 48.41 400 ARG A O 1
ATOM 3103 N N . PRO A 1 401 ? -36.292 14.410 27.534 1.00 37.06 401 PRO A N 1
ATOM 3104 C CA . PRO A 1 401 ? -37.188 15.396 28.120 1.00 37.06 401 PRO A CA 1
ATOM 3105 C C . PRO A 1 401 ? -36.480 16.076 29.302 1.00 37.06 401 PRO A C 1
ATOM 3107 O O . PRO A 1 401 ? -36.235 15.447 30.329 1.00 37.06 401 PRO A O 1
ATOM 3110 N N . GLY A 1 402 ? -36.132 17.359 29.152 1.00 46.25 402 GLY A N 1
ATOM 3111 C CA . GLY A 1 402 ? -35.689 18.208 30.266 1.00 46.25 402 GLY A CA 1
ATOM 3112 C C . GLY A 1 402 ? -34.297 18.845 30.187 1.00 46.25 402 GLY A C 1
ATOM 3113 O O . GLY A 1 402 ? -33.917 19.497 31.156 1.00 46.25 402 GLY A O 1
ATOM 3114 N N . ARG A 1 403 ? -33.543 18.734 29.086 1.00 42.97 403 ARG A N 1
ATOM 3115 C CA . ARG A 1 403 ? -32.357 19.590 28.866 1.00 42.97 403 ARG A CA 1
ATOM 3116 C C . ARG A 1 403 ? -32.632 20.587 27.737 1.00 42.97 403 ARG A C 1
ATOM 3118 O O . ARG A 1 403 ? -32.807 20.183 26.594 1.00 42.97 403 ARG A O 1
ATOM 3125 N N . ARG A 1 404 ? -32.743 21.867 28.105 1.00 35.06 404 ARG A N 1
ATOM 3126 C CA . ARG A 1 404 ? -32.634 23.030 27.213 1.00 35.06 404 ARG A CA 1
ATOM 3127 C C . ARG A 1 404 ? -31.242 23.614 27.339 1.00 35.06 404 ARG A C 1
ATOM 3129 O O . ARG A 1 404 ? -30.728 23.577 28.481 1.00 35.06 404 ARG A O 1
#